Protein 4K8G (pdb70)

Sequence (386 aa):
HMKITAARVIITCPGRNFVTLKIETDQGVYGIGDATLNGRELSSVVAYLQEEHVAPCLIGMDPRRIEDIWQYVVYRGAYWRRGPVTMRAIAAVDMALWDIKAKMAGMPLYQLLLGGRSRDDGIMVYGHANGSDIAETVEEAVGHYIDMGYKAIRAQTGVPGIKSLPSVTGWDTRKALNYVPKLFEELRKTYGFDHHHLLHDGHHRYTPQEAANLGKMLEPYQLFWLEDCTPAENQEAFRLVRQHTVTPLAVGEIFNTIWDAKDLIQNQLIDYIRATVVVGAGGLTHLRRRRIADDLASSLLYQVRTGCHGATDLSPVTMGCALHFDTWVPNFGIQEYMRHTEETDAVFPHDYWFEKGELFVGETPGHGVDIDEELAAKYPYKPAYLPVARLEDGTMWNW

GO terms:
  GO:0008927 mannonate dehydratase activity (F, IDA)
  GO:0000287 magnesium ion binding (F, IDA)
  GO:0016052 carbohydrate catabolic process (P, IDA)

Structure (mmCIF, N/CA/C/O backbone):
data_4K8G
#
_entry.id   4K8G
#
_cell.length_a   125.770
_cell.length_b   125.770
_cell.length_c   119.740
_cell.angle_alpha   90.000
_cell.angle_beta   90.000
_cell.angle_gamma   90.000
#
_symmetry.space_group_name_H-M   'I 4 2 2'
#
loop_
_entity.id
_entity.type
_entity.pdbx_description
1 polymer 'Mandelate racemase/muconate lactonizing enzyme, N-terminal domain protein'
2 non-polymer GLYCEROL
3 non-polymer 'MAGNESIUM ION'
4 water water
#
loop_
_atom_site.group_PDB
_atom_site.id
_atom_site.type_symbol
_atom_site.label_atom_id
_atom_site.label_alt_id
_atom_site.label_comp_id
_atom_site.label_asym_id
_atom_site.label_entity_id
_atom_site.label_seq_id
_atom_site.pdbx_PDB_ins_code
_atom_site.Cartn_x
_atom_site.Cartn_y
_atom_site.Cartn_z
_atom_site.occupancy
_atom_site.B_iso_or_equiv
_atom_site.auth_seq_id
_atom_site.auth_comp_id
_atom_site.auth_asym_id
_atom_site.auth_atom_id
_atom_site.pdbx_PDB_model_num
ATOM 1 N N . HIS A 1 20 ? 136.001 176.139 104.385 1.00 38.61 0 HIS A N 1
ATOM 2 C CA . HIS A 1 20 ? 135.700 175.681 105.737 1.00 34.14 0 HIS A CA 1
ATOM 3 C C . HIS A 1 20 ? 136.778 176.118 106.731 1.00 31.00 0 HIS A C 1
ATOM 4 O O . HIS A 1 20 ? 137.913 176.399 106.338 1.00 30.66 0 HIS A O 1
ATOM 11 N N . MET A 1 21 ? 136.417 176.186 108.014 1.00 21.07 1 MET A N 1
ATOM 12 C CA . MET A 1 21 ? 137.409 176.416 109.060 1.00 20.51 1 MET A CA 1
ATOM 13 C C . MET A 1 21 ? 138.389 175.248 109.031 1.00 15.67 1 MET A C 1
ATOM 14 O O . MET A 1 21 ? 138.039 174.140 108.610 1.00 17.34 1 MET A O 1
ATOM 19 N N . LYS A 1 22 ? 139.622 175.504 109.439 1.00 12.99 2 LYS A N 1
ATOM 20 C CA . LYS A 1 22 ? 140.682 174.517 109.285 1.00 12.35 2 LYS A CA 1
ATOM 21 C C . LYS A 1 22 ? 141.507 174.368 110.546 1.00 11.74 2 LYS A C 1
ATOM 22 O O . LYS A 1 22 ? 141.696 175.328 111.302 1.00 12.37 2 LYS A O 1
ATOM 28 N N . ILE A 1 23 ? 142.014 173.159 110.753 1.00 11.29 3 ILE A N 1
ATOM 29 C CA . ILE A 1 23 ? 143.038 172.911 111.757 1.00 10.99 3 ILE A CA 1
ATOM 30 C C . ILE A 1 23 ? 144.348 173.553 111.288 1.00 11.23 3 ILE A C 1
ATOM 31 O O . ILE A 1 23 ? 144.798 173.315 110.165 1.00 11.53 3 ILE A O 1
ATOM 36 N N . THR A 1 24 ? 144.941 174.384 112.138 1.00 11.33 4 THR A N 1
ATOM 37 C CA . THR A 1 24 ? 146.199 175.049 111.815 1.00 11.72 4 THR A CA 1
ATOM 38 C C . THR A 1 24 ? 147.395 174.400 112.502 1.00 11.24 4 THR A C 1
ATOM 39 O O . THR A 1 24 ? 148.520 174.472 111.993 1.00 13.01 4 THR A O 1
ATOM 43 N N . ALA A 1 25 ? 147.158 173.785 113.658 1.00 11.17 5 ALA A N 1
ATOM 44 C CA . ALA A 1 25 ? 148.210 173.092 114.392 1.00 10.56 5 ALA A CA 1
ATOM 45 C C . ALA A 1 25 ? 147.595 172.008 115.267 1.00 10.34 5 ALA A C 1
ATOM 46 O O . ALA A 1 25 ? 146.446 172.129 115.703 1.00 10.74 5 ALA A O 1
ATOM 48 N N . ALA A 1 26 ? 148.347 170.936 115.503 1.00 10.09 6 ALA A N 1
ATOM 49 C CA . ALA A 1 26 ? 147.946 169.903 116.447 1.00 9.68 6 ALA A CA 1
ATOM 50 C C . ALA A 1 26 ? 149.209 169.584 117.230 1.00 11.27 6 ALA A C 1
ATOM 51 O O . ALA A 1 26 ? 150.061 168.820 116.771 1.00 12.57 6 ALA A O 1
ATOM 53 N N . ARG A 1 27 ? 149.335 170.213 118.396 1.00 9.82 7 ARG A N 1
ATOM 54 C CA . ARG A 1 27 ? 150.590 170.282 119.137 1.00 9.53 7 ARG A CA 1
ATOM 55 C C . ARG A 1 27 ? 150.569 169.379 120.353 1.00 8.99 7 ARG A C 1
ATOM 56 O O . ARG A 1 27 ? 149.581 169.343 121.087 1.00 9.35 7 ARG A O 1
ATOM 64 N N . VAL A 1 28 ? 151.682 168.690 120.591 1.00 8.83 8 VAL A N 1
ATOM 65 C CA . VAL A 1 28 ? 151.811 167.815 121.752 1.00 9.60 8 VAL A CA 1
ATOM 66 C C . VAL A 1 28 ? 152.536 168.539 122.888 1.00 9.76 8 VAL A C 1
ATOM 67 O O . VAL A 1 28 ? 153.590 169.149 122.677 1.00 12.36 8 VAL A O 1
ATOM 71 N N . ILE A 1 29 ? 151.962 168.484 124.086 1.00 8.62 9 ILE A N 1
ATOM 72 C CA . ILE A 1 29 ? 152.517 169.149 125.257 1.00 9.45 9 ILE A CA 1
ATOM 73 C C . ILE A 1 29 ? 152.747 168.088 126.323 1.00 8.80 9 ILE A C 1
ATOM 74 O O . ILE A 1 29 ? 151.846 167.292 126.623 1.00 9.30 9 ILE A O 1
ATOM 79 N N . ILE A 1 30 ? 153.954 168.064 126.884 1.00 9.05 10 ILE A N 1
ATOM 80 C CA . ILE A 1 30 ? 154.348 167.080 127.891 1.00 9.35 10 ILE A CA 1
ATOM 81 C C . ILE A 1 30 ? 154.656 167.786 129.212 1.00 9.62 10 ILE A C 1
ATOM 82 O O . ILE A 1 30 ? 155.303 168.827 129.209 1.00 9.94 10 ILE A O 1
ATOM 87 N N . THR A 1 31 ? 154.198 167.229 130.332 1.00 8.77 11 THR A N 1
ATOM 88 C CA . THR A 1 31 ? 154.428 167.848 131.640 1.00 9.03 11 THR A CA 1
ATOM 89 C C . THR A 1 31 ? 154.411 166.774 132.723 1.00 9.60 11 THR A C 1
ATOM 90 O O . THR A 1 31 ? 153.807 165.711 132.534 1.00 10.21 11 THR A O 1
ATOM 94 N N . CYS A 1 32 ? 155.086 167.040 133.840 1.00 9.43 12 CYS A N 1
ATOM 95 C CA . CYS A 1 32 ? 155.122 166.086 134.950 1.00 8.58 12 CYS A CA 1
ATOM 96 C C . CYS A 1 32 ? 154.848 166.739 136.316 1.00 8.77 12 CYS A C 1
ATOM 97 O O . CYS A 1 32 ? 155.731 166.797 137.178 1.00 9.72 12 CYS A O 1
ATOM 100 N N . PRO A 1 33 ? 153.618 167.234 136.530 1.00 8.76 13 PRO A N 1
ATOM 101 C CA . PRO A 1 33 ? 153.255 167.875 137.802 1.00 9.71 13 PRO A CA 1
ATOM 102 C C . PRO A 1 33 ? 152.867 166.834 138.861 1.00 8.82 13 PRO A C 1
ATOM 103 O O . PRO A 1 33 ? 151.734 166.816 139.366 1.00 10.41 13 PRO A O 1
ATOM 107 N N . GLY A 1 34 ? 153.828 165.973 139.189 1.00 8.80 14 GLY A N 1
ATOM 108 C CA . GLY A 1 34 ? 153.606 164.871 140.115 1.00 10.29 14 GLY A CA 1
ATOM 109 C C . GLY A 1 34 ? 153.696 163.511 139.440 1.00 9.98 14 GLY A C 1
ATOM 110 O O . GLY A 1 34 ? 154.020 162.508 140.075 1.00 11.77 14 GLY A O 1
ATOM 111 N N . ARG A 1 35 ? 153.360 163.480 138.153 1.00 9.02 15 ARG A N 1
ATOM 112 C CA . ARG A 1 35 ? 153.499 162.310 137.282 1.00 8.31 15 ARG A CA 1
ATOM 113 C C . ARG A 1 35 ? 153.341 162.797 135.848 1.00 8.83 15 ARG A C 1
ATOM 114 O O . ARG A 1 35 ? 152.902 163.931 135.630 1.00 9.25 15 ARG A O 1
ATOM 122 N N . ASN A 1 36 ? 153.704 161.956 134.878 1.00 8.51 16 ASN A N 1
ATOM 123 C CA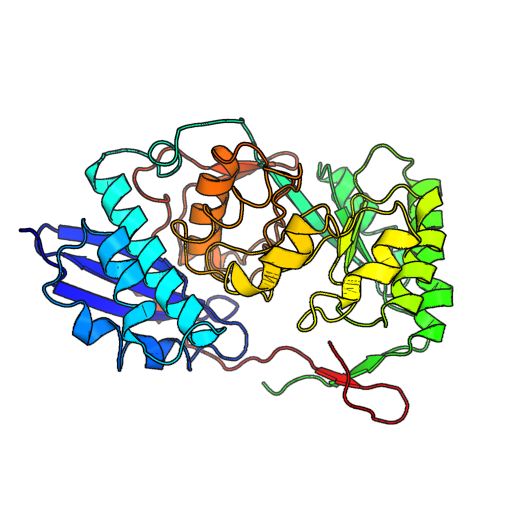 . ASN A 1 36 ? 153.699 162.357 133.472 1.00 8.08 16 ASN A CA 1
ATOM 124 C C . ASN A 1 36 ? 152.303 162.432 132.862 1.00 8.42 16 ASN A C 1
ATOM 125 O O . ASN A 1 36 ? 151.493 161.513 133.024 1.00 8.81 16 ASN A O 1
ATOM 130 N N . PHE A 1 37 ? 152.048 163.514 132.126 1.00 8.24 17 PHE A N 1
ATOM 131 C CA . PHE A 1 37 ? 150.854 163.633 131.289 1.00 8.87 17 PHE A CA 1
ATOM 132 C C . PHE A 1 37 ? 151.230 164.157 129.912 1.00 8.15 17 PHE A C 1
ATOM 133 O O . PHE A 1 37 ? 152.084 165.044 129.779 1.00 8.46 17 PHE A O 1
ATOM 141 N N . VAL A 1 38 ? 150.564 163.617 128.894 1.00 8.09 18 VAL A N 1
ATOM 142 C CA . VAL A 1 38 ? 150.719 164.076 127.522 1.00 8.32 18 VAL A CA 1
ATOM 143 C C . VAL A 1 38 ? 149.364 164.600 127.048 1.00 8.62 18 VAL A C 1
ATOM 144 O O . VAL A 1 38 ? 148.336 163.955 127.257 1.00 8.30 18 VAL A O 1
ATOM 148 N N . THR A 1 39 ? 149.376 165.768 126.412 1.00 8.24 19 THR A N 1
ATOM 149 C CA . THR A 1 39 ? 148.165 166.459 125.979 1.00 7.96 19 THR A CA 1
ATOM 150 C C . THR A 1 39 ? 148.311 166.888 124.530 1.00 8.08 19 THR A C 1
ATOM 151 O O . THR A 1 39 ? 149.384 167.353 124.120 1.00 9.41 19 THR A O 1
ATOM 155 N N . LEU A 1 40 ? 147.243 166.732 123.752 1.00 8.05 20 LEU A N 1
ATOM 156 C CA . LEU A 1 40 ? 147.202 167.273 122.396 1.00 8.24 20 LEU A CA 1
ATOM 157 C C . LEU A 1 40 ? 146.339 168.527 122.376 1.00 8.62 20 LEU A C 1
ATOM 158 O O . LEU A 1 40 ? 145.227 168.525 122.904 1.00 9.19 20 LEU A O 1
ATOM 163 N N . LYS A 1 41 ? 146.837 169.587 121.745 1.00 8.82 21 LYS A N 1
ATOM 164 C CA . LYS A 1 41 ? 146.063 170.813 121.563 1.00 9.14 21 LYS A CA 1
ATOM 165 C C . LYS A 1 41 ? 145.852 171.055 120.076 1.00 9.33 21 LYS A C 1
ATOM 166 O O . LYS A 1 41 ? 146.816 171.246 119.330 1.00 9.58 21 LYS A O 1
ATOM 172 N N . ILE A 1 42 ? 144.594 171.022 119.647 1.00 9.36 22 ILE A N 1
ATOM 173 C CA . ILE A 1 42 ? 144.247 171.286 118.255 1.00 9.58 22 ILE A CA 1
ATOM 174 C C . ILE A 1 42 ? 143.798 172.734 118.127 1.00 10.01 22 ILE A C 1
ATOM 175 O O . ILE A 1 42 ? 142.832 173.157 118.761 1.00 10.08 22 ILE A O 1
ATOM 180 N N . GLU A 1 43 ? 144.519 173.489 117.303 1.00 10.32 23 GLU A N 1
ATOM 181 C CA . GLU A 1 43 ? 144.250 174.906 117.092 1.00 10.79 23 GLU A CA 1
ATOM 182 C C . GLU A 1 43 ? 143.633 175.098 115.711 1.00 11.04 23 GLU A C 1
ATOM 183 O O . GLU A 1 43 ? 143.887 174.306 114.793 1.00 10.92 23 GLU A O 1
ATOM 189 N N . THR A 1 44 ? 142.818 176.141 115.563 1.00 11.43 24 THR A N 1
ATOM 190 C CA . THR A 1 44 ? 142.113 176.394 114.310 1.00 11.87 24 THR A CA 1
ATOM 191 C C . THR A 1 44 ? 142.323 177.819 113.815 1.00 13.78 24 THR A C 1
ATOM 192 O O . THR A 1 44 ? 142.795 178.693 114.559 1.00 13.12 24 THR A O 1
ATOM 196 N N . ASP A 1 45 ? 141.951 178.057 112.560 1.00 14.22 25 ASP A N 1
ATOM 197 C CA . ASP A 1 45 ? 142.099 179.386 111.971 1.00 14.30 25 ASP A CA 1
ATOM 198 C C . ASP A 1 45 ? 141.004 180.360 112.389 1.00 19.19 25 ASP A C 1
ATOM 199 O O . ASP A 1 45 ? 141.048 181.537 112.030 1.00 25.48 25 ASP A O 1
ATOM 204 N N . GLN A 1 46 ? 140.028 179.885 113.152 1.00 16.08 26 GLN A N 1
ATOM 205 C CA . GLN A 1 46 ? 139.013 180.787 113.687 1.00 20.92 26 GLN A CA 1
ATOM 206 C C . GLN A 1 46 ? 139.406 181.328 115.060 1.00 25.72 26 GLN A C 1
ATOM 207 O O . GLN A 1 46 ? 139.028 182.441 115.433 1.00 26.63 26 GLN A O 1
ATOM 213 N N . GLY A 1 47 ? 140.192 180.550 115.792 1.00 17.54 27 GLY A N 1
ATOM 214 C CA . GLY A 1 47 ? 140.663 180.952 117.106 1.00 19.84 27 GLY A CA 1
ATOM 215 C C . GLY A 1 47 ? 140.396 179.893 118.159 1.00 16.59 27 GLY A C 1
ATOM 216 O O . GLY A 1 47 ? 141.227 179.659 119.044 1.00 15.86 27 GLY A O 1
ATOM 217 N N . VAL A 1 48 ? 139.233 179.253 118.066 1.00 13.27 28 VAL A N 1
ATOM 218 C CA . VAL A 1 48 ? 138.845 178.214 119.010 1.00 12.32 28 VAL A CA 1
ATOM 219 C C . VAL A 1 48 ? 139.862 177.073 118.967 1.00 10.48 28 VAL A C 1
ATOM 220 O O . VAL A 1 48 ? 140.398 176.752 117.900 1.00 11.29 28 VAL A O 1
ATOM 224 N N . TYR A 1 49 ? 140.154 176.502 120.134 1.00 10.30 29 TYR A N 1
ATOM 225 C CA . TYR A 1 49 ? 141.013 175.328 120.230 1.00 10.02 29 TYR A CA 1
ATOM 226 C C . TYR A 1 49 ? 140.372 174.280 121.123 1.00 8.67 29 TYR A C 1
ATOM 227 O O . TYR A 1 49 ? 139.429 174.571 121.878 1.00 9.54 29 TYR A O 1
ATOM 236 N N . GLY A 1 50 ? 140.895 173.063 121.048 1.00 8.41 30 GLY A N 1
ATOM 237 C CA . GLY A 1 50 ? 140.453 171.983 121.912 1.00 9.07 30 GLY A CA 1
ATOM 238 C C . GLY A 1 50 ? 141.641 171.187 122.416 1.00 8.72 30 GLY A C 1
ATOM 239 O O . GLY A 1 50 ? 142.702 171.176 121.779 1.00 9.09 30 GLY A O 1
ATOM 240 N N . ILE A 1 51 ? 141.481 170.531 123.561 1.00 7.70 31 ILE A N 1
ATOM 241 C CA . ILE A 1 51 ? 142.551 169.681 124.081 1.00 8.41 31 ILE A CA 1
ATOM 242 C C . ILE A 1 51 ? 142.077 168.266 124.391 1.00 8.13 31 ILE A C 1
ATOM 243 O O . ILE A 1 51 ? 140.900 168.040 124.698 1.00 8.04 31 ILE A O 1
ATOM 248 N N . GLY A 1 52 ? 143.005 167.313 124.293 1.00 7.42 32 GLY A N 1
ATOM 249 C CA . GLY A 1 52 ? 142.710 165.913 124.537 1.00 7.26 32 GLY A CA 1
ATOM 250 C C . GLY A 1 52 ? 143.845 165.226 125.272 1.00 6.95 32 GLY A C 1
ATOM 251 O O . GLY A 1 52 ? 145.005 165.567 125.080 1.00 8.31 32 GLY A O 1
ATOM 252 N N . ASP A 1 53 ? 143.515 164.252 126.116 1.00 7.23 33 ASP A N 1
ATOM 253 C CA . ASP A 1 53 ? 144.536 163.473 126.833 1.00 6.99 33 ASP A CA 1
ATOM 254 C C . ASP A 1 53 ? 145.103 162.387 125.921 1.00 6.72 33 ASP A C 1
ATOM 255 O O . ASP A 1 53 ? 144.361 161.732 125.180 1.00 7.47 33 ASP A O 1
ATOM 260 N N . ALA A 1 54 ? 146.420 162.205 125.981 1.00 7.39 34 ALA A N 1
ATOM 261 C CA . ALA A 1 54 ? 147.130 161.174 125.227 1.00 7.51 34 ALA A CA 1
ATOM 262 C C . ALA A 1 54 ? 147.996 160.285 126.123 1.00 7.16 34 ALA A C 1
ATOM 263 O O . ALA A 1 54 ? 148.810 159.499 125.627 1.00 8.11 34 ALA A O 1
ATOM 265 N N . THR A 1 55 ? 147.836 160.409 127.439 1.00 7.43 35 THR A N 1
ATOM 266 C CA . THR A 1 55 ? 148.734 159.753 128.402 1.00 7.70 35 THR A CA 1
ATOM 267 C C . THR A 1 55 ? 148.601 158.232 128.390 1.00 6.54 35 THR A C 1
ATOM 268 O O . THR A 1 55 ? 147.506 157.710 128.573 1.00 7.03 35 THR A O 1
ATOM 272 N N . LEU A 1 56 ? 149.725 157.538 128.185 1.00 7.62 36 LEU A N 1
ATOM 273 C CA . LEU A 1 56 ? 149.794 156.077 128.250 1.00 7.21 36 LEU A CA 1
ATOM 274 C C . LEU A 1 56 ? 150.844 155.696 129.290 1.00 7.15 36 LEU A C 1
ATOM 275 O O . LEU A 1 56 ? 152.051 155.723 129.008 1.00 7.34 36 LEU A O 1
ATOM 280 N N . ASN A 1 57 ? 150.389 155.365 130.499 1.00 7.66 37 ASN A N 1
ATOM 281 C CA . ASN A 1 57 ? 151.283 155.211 131.650 1.00 6.74 37 ASN A CA 1
ATOM 282 C C . ASN A 1 57 ? 152.413 154.217 131.396 1.00 7.86 37 ASN A C 1
ATOM 283 O O . ASN A 1 57 ? 152.166 153.052 131.053 1.00 8.34 37 ASN A O 1
ATOM 288 N N . GLY A 1 58 ? 153.650 154.691 131.544 1.00 7.65 38 GLY A N 1
ATOM 289 C CA . GLY A 1 58 ? 154.827 153.859 131.377 1.00 8.44 38 GLY A CA 1
ATOM 290 C C . GLY A 1 58 ? 155.321 153.687 129.945 1.00 7.26 38 GLY A C 1
ATOM 291 O O . GLY A 1 58 ? 156.359 153.059 129.739 1.00 8.35 38 GLY A O 1
ATOM 292 N N . ARG A 1 59 ? 154.583 154.224 128.968 1.00 7.13 39 ARG A N 1
ATOM 293 C CA . ARG A 1 59 ? 154.981 154.171 127.558 1.00 7.01 39 ARG A CA 1
ATOM 294 C C . ARG A 1 59 ? 154.681 155.513 126.888 1.00 7.00 39 ARG A C 1
ATOM 295 O O . ARG A 1 59 ? 154.398 155.571 125.685 1.00 7.77 39 ARG A O 1
ATOM 303 N N . GLU A 1 60 ? 154.752 156.592 127.663 1.00 7.53 40 GLU A N 1
ATOM 304 C CA . GLU A 1 60 ? 154.177 157.872 127.247 1.00 8.54 40 GLU A CA 1
ATOM 305 C C . GLU A 1 60 ? 154.727 158.418 125.938 1.00 7.92 40 GLU A C 1
ATOM 306 O O . GLU A 1 60 ? 153.989 158.994 125.140 1.00 8.51 40 GLU A O 1
ATOM 312 N N . LEU A 1 61 ? 156.030 158.280 125.735 1.00 8.55 41 LEU A N 1
ATOM 313 C CA . LEU A 1 61 ? 156.669 158.939 124.605 1.00 7.67 41 LEU A CA 1
ATOM 314 C C . LEU A 1 61 ? 156.394 158.237 123.276 1.00 8.34 41 LEU A C 1
ATOM 315 O O . LEU A 1 61 ? 156.614 158.817 122.203 1.00 8.86 41 LEU A O 1
ATOM 320 N N A SER A 1 62 ? 155.917 156.993 123.331 0.65 7.77 42 SER A N 1
ATOM 321 N N B SER A 1 62 ? 155.901 157.005 123.337 0.35 8.09 42 SER A N 1
ATOM 322 C CA A SER A 1 62 ? 155.500 156.315 122.104 0.65 7.62 42 SER A CA 1
ATOM 323 C CA B SER A 1 62 ? 155.502 156.324 122.113 0.35 7.77 42 SER A CA 1
ATOM 324 C C A SER A 1 62 ? 154.292 157.020 121.483 0.65 7.90 42 SER A C 1
ATOM 325 C C B SER A 1 62 ? 154.297 157.023 121.487 0.35 7.91 42 SER A C 1
ATOM 326 O O A SER A 1 62 ? 154.199 157.150 120.262 0.65 8.25 42 SER A O 1
ATOM 327 O O B SER A 1 62 ? 154.210 157.150 120.267 0.35 8.31 42 SER A O 1
ATOM 332 N N . VAL A 1 63 ? 153.375 157.486 122.329 1.00 7.91 43 VAL A N 1
ATOM 333 C CA . VAL A 1 63 ? 152.209 158.236 121.846 1.00 7.65 43 VAL A CA 1
ATOM 334 C C . VAL A 1 63 ? 152.612 159.639 121.369 1.00 7.53 43 VAL A C 1
ATOM 335 O O . VAL A 1 63 ? 152.072 160.140 120.374 1.00 8.15 43 VAL A O 1
ATOM 339 N N . VAL A 1 64 ? 153.556 160.266 122.068 1.00 7.22 44 VAL A N 1
ATOM 340 C CA . VAL A 1 64 ? 154.081 161.555 121.630 1.00 7.82 44 VAL A CA 1
ATOM 341 C C . VAL A 1 64 ? 154.564 161.454 120.182 1.00 8.30 44 VAL A C 1
ATOM 342 O O . VAL A 1 64 ? 154.210 162.279 119.336 1.00 8.41 44 VAL A O 1
ATOM 346 N N . ALA A 1 65 ? 155.353 160.424 119.890 1.00 7.80 45 ALA A N 1
ATOM 347 C CA . ALA A 1 65 ? 155.878 160.240 118.540 1.00 8.20 45 ALA A CA 1
ATOM 348 C C . ALA A 1 65 ? 154.778 159.891 117.532 1.00 7.62 45 ALA A C 1
ATOM 349 O O . ALA A 1 65 ? 154.763 160.429 116.420 1.00 8.56 45 ALA A O 1
ATOM 351 N N . TYR A 1 66 ? 153.871 158.991 117.912 1.00 7.41 46 TYR A N 1
ATOM 352 C CA . TYR A 1 66 ? 152.763 158.606 117.043 1.00 7.49 46 TYR A CA 1
ATOM 353 C C . TYR A 1 66 ? 151.997 159.855 116.582 1.00 7.23 46 TYR A C 1
ATOM 354 O O . TYR A 1 66 ? 151.690 160.016 115.389 1.00 8.18 46 TYR A O 1
ATOM 363 N N . LEU A 1 67 ? 151.715 160.750 117.531 1.00 7.74 47 LEU A N 1
ATOM 364 C CA . LEU A 1 67 ? 151.034 162.011 117.233 1.00 7.86 47 LEU A CA 1
ATOM 365 C C . LEU A 1 67 ? 151.905 163.017 116.474 1.00 8.32 47 LEU A C 1
ATOM 366 O O . LEU A 1 67 ? 151.545 163.473 115.387 1.00 9.20 47 LEU A O 1
ATOM 371 N N . GLN A 1 68 ? 153.054 163.368 117.035 1.00 8.72 48 GLN A N 1
ATOM 372 C CA . GLN A 1 68 ? 153.842 164.461 116.492 1.00 8.76 48 GLN A CA 1
ATOM 373 C C . GLN A 1 68 ? 154.465 164.146 115.132 1.00 8.97 48 GLN A C 1
ATOM 374 O O . GLN A 1 68 ? 154.503 165.006 114.243 1.00 9.98 48 GLN A O 1
ATOM 380 N N A GLU A 1 69 ? 154.953 162.921 114.967 0.51 9.07 49 GLU A N 1
ATOM 381 N N B GLU A 1 69 ? 154.953 162.921 114.967 0.49 9.06 49 GLU A N 1
ATOM 382 C CA A GLU A 1 69 ? 155.678 162.558 113.756 0.51 8.93 49 GLU A CA 1
ATOM 383 C CA B GLU A 1 69 ? 155.678 162.558 113.755 0.49 8.95 49 GLU A CA 1
ATOM 384 C C A GLU A 1 69 ? 154.789 161.988 112.651 0.51 8.86 49 GLU A C 1
ATOM 385 C C B GLU A 1 69 ? 154.789 161.988 112.651 0.49 8.89 49 GLU A C 1
ATOM 386 O O A GLU A 1 69 ? 155.186 161.964 111.483 0.51 10.71 49 GLU A O 1
ATOM 387 O O B GLU A 1 69 ? 155.187 161.963 111.484 0.49 10.66 49 GLU A O 1
ATOM 398 N N . HIS A 1 70 ? 153.594 161.527 113.012 1.00 8.75 50 HIS A N 1
ATOM 399 C CA . HIS A 1 70 ? 152.743 160.828 112.052 1.00 8.50 50 HIS A CA 1
ATOM 400 C C . HIS A 1 70 ? 151.313 161.368 111.917 1.00 8.33 50 HIS A C 1
ATOM 401 O O . HIS A 1 70 ? 150.927 161.827 110.833 1.00 9.11 50 HIS A O 1
ATOM 408 N N . VAL A 1 71 ? 150.529 161.348 112.989 1.00 7.98 51 VAL A N 1
ATOM 409 C CA . VAL A 1 71 ? 149.131 161.761 112.874 1.00 9.61 51 VAL A CA 1
ATOM 410 C C . VAL A 1 71 ? 148.946 163.270 112.666 1.00 8.07 51 VAL A C 1
ATOM 411 O O . VAL A 1 71 ? 148.228 163.690 111.753 1.00 8.89 51 VAL A O 1
ATOM 415 N N . ALA A 1 72 ? 149.576 164.078 113.516 1.00 8.31 52 ALA A N 1
ATOM 416 C CA . ALA A 1 72 ? 149.358 165.524 113.472 1.00 9.80 52 ALA A CA 1
ATOM 417 C C . ALA A 1 72 ? 149.590 166.161 112.090 1.00 9.80 52 ALA A C 1
ATOM 418 O O . ALA A 1 72 ? 148.769 166.973 111.648 1.00 10.19 52 ALA A O 1
ATOM 420 N N . PRO A 1 73 ? 150.684 165.796 111.388 1.00 9.05 53 PRO A N 1
ATOM 421 C CA . PRO A 1 73 ? 150.867 166.387 110.056 1.00 10.65 53 PRO A CA 1
ATOM 422 C C . PRO A 1 73 ? 149.715 166.105 109.081 1.00 9.44 53 PRO A C 1
ATOM 423 O O . PRO A 1 73 ? 149.469 166.926 108.194 1.00 10.75 53 PRO A O 1
ATOM 427 N N . CYS A 1 74 ? 149.013 164.986 109.251 1.00 8.73 54 CYS A N 1
ATOM 428 C CA . CYS A 1 74 ? 147.863 164.675 108.402 1.00 8.26 54 CYS A CA 1
ATOM 429 C C . CYS A 1 74 ? 146.635 165.525 108.724 1.00 9.12 54 CYS A C 1
ATOM 430 O O . CYS A 1 74 ? 145.774 165.734 107.864 1.00 10.86 54 CYS A O 1
ATOM 433 N N . LEU A 1 75 ? 146.541 166.005 109.961 1.00 9.63 55 LEU A N 1
ATOM 434 C CA . LEU A 1 75 ? 145.365 166.763 110.395 1.00 9.13 55 LEU A CA 1
ATOM 435 C C . LEU A 1 75 ? 145.363 168.205 109.903 1.00 9.93 55 LEU A C 1
ATOM 436 O O . LEU A 1 75 ? 144.306 168.839 109.809 1.00 10.43 55 LEU A O 1
ATOM 441 N N . ILE A 1 76 ? 146.547 168.738 109.619 1.00 9.62 56 ILE A N 1
ATOM 442 C CA . ILE A 1 76 ? 146.654 170.134 109.213 1.00 10.42 56 ILE A CA 1
ATOM 443 C C . ILE A 1 76 ? 145.813 170.381 107.959 1.00 10.07 56 ILE A C 1
ATOM 444 O O . ILE A 1 76 ? 145.926 169.651 106.967 1.00 12.15 56 ILE A O 1
ATOM 449 N N . GLY A 1 77 ? 144.941 171.382 108.019 1.00 9.62 57 GLY A N 1
ATOM 450 C CA . GLY A 1 77 ? 144.092 171.702 106.884 1.00 10.29 57 GLY A CA 1
ATOM 451 C C . GLY A 1 77 ? 142.746 170.992 106.884 1.00 10.63 57 GLY A C 1
ATOM 452 O O . GLY A 1 77 ? 141.864 171.349 106.101 1.00 12.01 57 GLY A O 1
ATOM 453 N N . MET A 1 78 ? 142.574 169.994 107.748 1.00 9.37 58 MET A N 1
ATOM 454 C CA . MET A 1 78 ? 141.281 169.312 107.843 1.00 9.50 58 MET A CA 1
ATOM 455 C C . MET A 1 78 ? 140.243 170.192 108.538 1.00 9.76 58 MET A C 1
ATOM 456 O O . MET A 1 78 ? 140.583 171.140 109.252 1.00 9.87 58 MET A O 1
ATOM 461 N N . ASP A 1 79 ? 138.973 169.876 108.307 1.00 9.80 59 ASP A N 1
ATOM 462 C CA . ASP A 1 79 ? 137.854 170.573 108.926 1.00 9.58 59 ASP A CA 1
ATOM 463 C C . ASP A 1 79 ? 137.593 169.943 110.299 1.00 8.14 59 ASP A C 1
ATOM 464 O O . ASP A 1 79 ? 137.129 168.804 110.378 1.00 8.57 59 ASP A O 1
ATOM 469 N N . PRO A 1 80 ? 137.894 170.674 111.390 1.00 8.21 60 PRO A N 1
ATOM 470 C CA . PRO A 1 80 ? 137.769 170.067 112.724 1.00 9.43 60 PRO A CA 1
ATOM 471 C C . PRO A 1 80 ? 136.323 169.766 113.143 1.00 7.99 60 PRO A C 1
ATOM 472 O O . PRO A 1 80 ? 136.120 169.062 114.138 1.00 8.60 60 PRO A O 1
ATOM 476 N N . ARG A 1 81 ? 135.341 170.278 112.404 1.00 8.90 61 ARG A N 1
ATOM 477 C CA . ARG A 1 81 ? 133.936 169.960 112.675 1.00 8.54 61 ARG A CA 1
ATOM 478 C C . ARG A 1 81 ? 133.609 168.504 112.331 1.00 8.18 61 ARG A C 1
ATOM 479 O O . ARG A 1 81 ? 132.612 167.952 112.816 1.00 7.89 61 ARG A O 1
ATOM 487 N N . ARG A 1 82 ? 134.443 167.891 111.488 1.00 7.66 62 ARG A N 1
ATOM 488 C CA . ARG A 1 82 ? 134.187 166.535 110.998 1.00 7.42 62 ARG A CA 1
ATOM 489 C C . ARG A 1 82 ? 134.758 165.471 111.936 1.00 7.42 62 ARG A C 1
ATOM 490 O O . ARG A 1 82 ? 135.703 164.755 111.594 1.00 7.94 62 ARG A O 1
ATOM 498 N N . ILE A 1 83 ? 134.170 165.372 113.123 1.00 7.68 63 ILE A N 1
ATOM 499 C CA . ILE A 1 83 ? 134.695 164.492 114.161 1.00 7.67 63 ILE A CA 1
ATOM 500 C C . ILE A 1 83 ? 134.723 163.031 113.714 1.00 6.81 63 ILE A C 1
ATOM 501 O O . ILE A 1 83 ? 135.750 162.354 113.838 1.00 7.53 63 ILE A O 1
ATOM 506 N N . GLU A 1 84 ? 133.595 162.557 113.193 1.00 7.52 64 GLU A N 1
ATOM 507 C CA . GLU A 1 84 ? 133.486 161.170 112.751 1.00 7.27 64 GLU A CA 1
ATOM 508 C C . GLU A 1 84 ? 134.459 160.869 111.614 1.00 7.31 64 GLU A C 1
ATOM 509 O O . GLU A 1 84 ? 135.161 159.850 111.642 1.00 7.68 64 GLU A O 1
ATOM 515 N N . ASP A 1 85 ? 134.509 161.745 110.615 1.00 6.93 65 ASP A N 1
ATOM 516 C CA . ASP A 1 85 ? 135.413 161.514 109.494 1.00 7.87 65 ASP A CA 1
ATOM 517 C C . ASP A 1 85 ? 136.868 161.435 109.936 1.00 7.74 65 ASP A C 1
ATOM 518 O O . ASP A 1 85 ? 137.622 160.572 109.480 1.00 7.74 65 ASP A O 1
ATOM 523 N N . ILE A 1 86 ? 137.265 162.331 110.830 1.00 7.20 66 ILE A N 1
ATOM 524 C CA . ILE A 1 86 ? 138.639 162.327 111.316 1.00 8.22 66 ILE A CA 1
ATOM 525 C C . ILE A 1 86 ? 138.921 161.068 112.138 1.00 6.87 66 ILE A C 1
ATOM 526 O O . ILE A 1 86 ? 139.984 160.457 111.982 1.00 7.32 66 ILE A O 1
ATOM 531 N N . TRP A 1 87 ? 137.965 160.661 112.976 1.00 6.73 67 TRP A N 1
ATOM 532 C CA . TRP A 1 87 ? 138.098 159.409 113.727 1.00 7.49 67 TRP A CA 1
ATOM 533 C C . TRP A 1 87 ? 138.346 158.239 112.773 1.00 6.43 67 TRP A C 1
ATOM 534 O O . TRP A 1 87 ? 139.263 157.431 112.970 1.00 6.50 67 TRP A O 1
ATOM 545 N N . GLN A 1 88 ? 137.520 158.141 111.736 1.00 6.50 68 GLN A N 1
ATOM 546 C CA . GLN A 1 88 ? 137.639 157.047 110.779 1.00 6.79 68 GLN A CA 1
ATOM 547 C C . GLN A 1 88 ? 138.949 157.142 109.995 1.00 6.59 68 GLN A C 1
ATOM 548 O O . GLN A 1 88 ? 139.582 156.130 109.703 1.00 7.61 68 GLN A O 1
ATOM 554 N N . TYR A 1 89 ? 139.362 158.362 109.670 1.00 7.20 69 TYR A N 1
ATOM 555 C CA . TYR A 1 89 ? 140.627 158.560 108.963 1.00 7.90 69 TYR A CA 1
ATOM 556 C C . TYR A 1 89 ? 141.813 158.051 109.772 1.00 7.29 69 TYR A C 1
ATOM 557 O O . TYR A 1 89 ? 142.670 157.335 109.245 1.00 7.45 69 TYR A O 1
ATOM 566 N N A VAL A 1 90 ? 141.862 158.416 111.045 0.41 6.96 70 VAL A N 1
ATOM 567 N N B VAL A 1 90 ? 141.879 158.425 111.046 0.59 6.62 70 VAL A N 1
ATOM 568 C CA A VAL A 1 90 ? 142.988 158.023 111.877 0.41 7.42 70 VAL A CA 1
ATOM 569 C CA B VAL A 1 90 ? 143.010 157.998 111.867 0.59 7.69 70 VAL A CA 1
ATOM 570 C C A VAL A 1 90 ? 142.925 156.529 112.242 0.41 7.49 70 VAL A C 1
ATOM 571 C C B VAL A 1 90 ? 142.928 156.509 112.226 0.59 7.49 70 VAL A C 1
ATOM 572 O O A VAL A 1 90 ? 143.956 155.857 112.309 0.41 8.49 70 VAL A O 1
ATOM 573 O O B VAL A 1 90 ? 143.949 155.822 112.281 0.59 8.18 70 VAL A O 1
ATOM 580 N N . TYR A 1 91 ? 141.717 156.003 112.439 1.00 7.23 71 TYR A N 1
ATOM 581 C CA . TYR A 1 91 ? 141.547 154.584 112.773 1.00 7.54 71 TYR A CA 1
ATOM 582 C C . TYR A 1 91 ? 141.828 153.663 111.572 1.00 7.18 71 TYR A C 1
ATOM 583 O O . TYR A 1 91 ? 142.670 152.762 111.649 1.00 8.39 71 TYR A O 1
ATOM 592 N N . ARG A 1 92 ? 141.105 153.866 110.474 1.00 6.97 72 ARG A N 1
ATOM 593 C CA . ARG A 1 92 ? 141.273 153.032 109.287 1.00 6.80 72 ARG A CA 1
ATOM 594 C C . ARG A 1 92 ? 142.581 153.342 108.571 1.00 7.75 72 ARG A C 1
ATOM 595 O O . ARG A 1 92 ? 143.265 152.429 108.091 1.00 8.18 72 ARG A O 1
ATOM 603 N N . GLY A 1 93 ? 142.919 154.629 108.483 1.00 7.78 73 GLY A N 1
ATOM 604 C CA . GLY A 1 93 ? 144.047 155.066 107.678 1.00 9.59 73 GLY A CA 1
ATOM 605 C C . GLY A 1 93 ? 145.402 154.634 108.203 1.00 8.18 73 GLY A C 1
ATOM 606 O O . GLY A 1 93 ? 146.387 154.609 107.464 1.00 8.67 73 GLY A O 1
ATOM 607 N N . ALA A 1 94 ? 145.454 154.276 109.481 1.00 7.45 74 ALA A N 1
ATOM 608 C CA . ALA A 1 94 ? 146.681 153.752 110.072 1.00 8.80 74 ALA A CA 1
ATOM 609 C C . ALA A 1 94 ? 147.150 152.454 109.419 1.00 7.60 74 ALA A C 1
ATOM 610 O O . ALA A 1 94 ? 148.339 152.121 109.491 1.00 7.51 74 ALA A O 1
ATOM 612 N N . TYR A 1 95 ? 146.202 151.721 108.834 1.00 6.74 75 TYR A N 1
ATOM 613 C CA . TYR A 1 95 ? 146.417 150.399 108.224 1.00 7.38 75 TYR A CA 1
ATOM 614 C C . TYR A 1 95 ? 146.568 149.302 109.285 1.00 6.63 75 TYR A C 1
ATOM 615 O O . TYR A 1 95 ? 145.833 148.315 109.277 1.00 7.51 75 TYR A O 1
ATOM 624 N N . TRP A 1 96 ? 147.523 149.490 110.193 1.00 7.07 76 TRP A N 1
ATOM 625 C CA . TRP A 1 96 ? 147.724 148.627 111.356 1.00 6.86 76 TRP A CA 1
ATOM 626 C C . TRP A 1 96 ? 146.737 149.110 112.427 1.00 7.18 76 TRP A C 1
ATOM 627 O O . TRP A 1 96 ? 146.882 150.213 112.965 1.00 8.52 76 TRP A O 1
ATOM 638 N N . ARG A 1 97 ? 145.720 148.304 112.716 1.00 7.48 77 ARG A N 1
ATOM 639 C CA . ARG A 1 97 ? 144.569 148.763 113.507 1.00 7.81 77 ARG A CA 1
ATOM 640 C C . ARG A 1 97 ? 144.600 148.390 114.982 1.00 6.96 77 ARG A C 1
ATOM 641 O O . ARG A 1 97 ? 145.170 147.358 115.371 1.00 7.80 77 ARG A O 1
ATOM 649 N N . ARG A 1 98 ? 143.945 149.225 115.791 1.00 7.03 78 ARG A N 1
ATOM 650 C CA . ARG A 1 98 ? 143.779 149.001 117.239 1.00 6.67 78 ARG A CA 1
ATOM 651 C C . ARG A 1 98 ? 145.101 149.196 117.972 1.00 7.09 78 ARG A C 1
ATOM 652 O O . ARG A 1 98 ? 146.098 149.568 117.354 1.00 7.43 78 ARG A O 1
ATOM 660 N N . GLY A 1 99 ? 145.100 148.949 119.285 1.00 7.11 79 GLY A N 1
ATOM 661 C CA . GLY A 1 99 ? 146.317 148.929 120.081 1.00 7.05 79 GLY A CA 1
ATOM 662 C C . GLY A 1 99 ? 146.429 150.071 121.071 1.00 6.63 79 GLY A C 1
ATOM 663 O O . GLY A 1 99 ? 145.817 151.130 120.900 1.00 6.96 79 GLY A O 1
ATOM 664 N N . PRO A 1 100 ? 147.224 149.869 122.130 1.00 6.81 80 PRO A N 1
ATOM 665 C CA . PRO A 1 100 ? 147.303 150.884 123.183 1.00 6.71 80 PRO A CA 1
ATOM 666 C C . PRO A 1 100 ? 147.805 152.249 122.700 1.00 6.67 80 PRO A C 1
ATOM 667 O O . PRO A 1 100 ? 147.229 153.280 123.066 1.00 8.15 80 PRO A O 1
ATOM 671 N N . VAL A 1 101 ? 148.868 152.253 121.897 1.00 7.18 81 VAL A N 1
ATOM 672 C CA . VAL A 1 101 ? 149.469 153.506 121.444 1.00 7.59 81 VAL A CA 1
ATOM 673 C C . VAL A 1 101 ? 148.557 154.173 120.416 1.00 7.29 81 VAL A C 1
ATOM 674 O O . VAL A 1 101 ? 148.228 155.361 120.519 1.00 7.50 81 VAL A O 1
ATOM 678 N N . THR A 1 102 ? 148.143 153.386 119.431 1.00 7.55 82 THR A N 1
ATOM 679 C CA . THR A 1 102 ? 147.258 153.825 118.360 1.00 7.34 82 THR A CA 1
ATOM 680 C C . THR A 1 102 ? 146.007 154.497 118.915 1.00 6.95 82 THR A C 1
ATOM 681 O O . THR A 1 102 ? 145.632 155.607 118.514 1.00 7.89 82 THR A O 1
ATOM 685 N N . MET A 1 103 ? 145.358 153.824 119.857 1.00 6.83 83 MET A N 1
ATOM 686 C CA . MET A 1 103 ? 144.073 154.296 120.351 1.00 7.87 83 MET A CA 1
ATOM 687 C C . MET A 1 103 ? 144.198 155.484 121.307 1.00 7.53 83 MET A C 1
ATOM 688 O O . MET A 1 103 ? 143.275 156.293 121.391 1.00 7.65 83 MET A O 1
ATOM 693 N N . ARG A 1 104 ? 145.318 155.607 122.020 1.00 7.37 84 ARG A N 1
ATOM 694 C CA . ARG A 1 104 ? 145.573 156.816 122.813 1.00 7.47 84 ARG A CA 1
ATOM 695 C C . ARG A 1 104 ? 145.675 158.034 121.901 1.00 7.01 84 ARG A C 1
ATOM 696 O O . ARG A 1 104 ? 145.160 159.114 122.222 1.00 7.33 84 ARG A O 1
ATOM 704 N N . ALA A 1 105 ? 146.352 157.872 120.765 1.00 7.03 85 ALA A N 1
ATOM 705 C CA . ALA A 1 105 ? 146.487 158.973 119.808 1.00 6.99 85 ALA A CA 1
ATOM 706 C C . ALA A 1 105 ? 145.119 159.394 119.267 1.00 6.94 85 ALA A C 1
ATOM 707 O O . ALA A 1 105 ? 144.793 160.586 119.206 1.00 7.71 85 ALA A O 1
ATOM 709 N N . ILE A 1 106 ? 144.327 158.410 118.862 1.00 6.88 86 ILE A N 1
ATOM 710 C CA . ILE A 1 106 ? 142.984 158.656 118.355 1.00 7.56 86 ILE A CA 1
ATOM 711 C C . ILE A 1 106 ? 142.095 159.313 119.419 1.00 6.92 86 ILE A C 1
ATOM 712 O O . ILE A 1 106 ? 141.342 160.244 119.117 1.00 7.54 86 ILE A O 1
ATOM 717 N N . ALA A 1 107 ? 142.184 158.829 120.658 1.00 6.62 87 ALA A N 1
ATOM 718 C CA . ALA A 1 107 ? 141.420 159.403 121.768 1.00 6.37 87 ALA A CA 1
ATOM 719 C C . ALA A 1 107 ? 141.749 160.877 121.984 1.00 6.84 87 ALA A C 1
ATOM 720 O O . ALA A 1 107 ? 140.852 161.693 122.240 1.00 7.93 87 ALA A O 1
ATOM 722 N N . ALA A 1 108 ? 143.032 161.216 121.908 1.00 6.90 88 ALA A N 1
ATOM 723 C CA . ALA A 1 108 ? 143.462 162.590 122.135 1.00 7.33 88 ALA A CA 1
ATOM 724 C C . ALA A 1 108 ? 142.857 163.524 121.094 1.00 7.35 88 ALA A C 1
ATOM 725 O O . ALA A 1 108 ? 142.364 164.614 121.415 1.00 7.72 88 ALA A O 1
ATOM 727 N N . VAL A 1 109 ? 142.920 163.099 119.837 1.00 7.13 89 VAL A N 1
ATOM 728 C CA . VAL A 1 109 ? 142.302 163.848 118.749 1.00 6.73 89 VAL A CA 1
ATOM 729 C C . VAL A 1 109 ? 140.795 164.006 118.979 1.00 6.66 89 VAL A C 1
ATOM 730 O O . VAL A 1 109 ? 140.248 165.108 118.890 1.00 7.33 89 VAL A O 1
ATOM 734 N N . ASP A 1 110 ? 140.132 162.896 119.279 1.00 6.77 90 ASP A N 1
ATOM 735 C CA . ASP A 1 110 ? 138.684 162.893 119.438 1.00 7.56 90 ASP A CA 1
ATOM 736 C C . ASP A 1 110 ? 138.233 163.808 120.589 1.00 6.70 90 ASP A C 1
ATOM 737 O O . ASP A 1 110 ? 137.264 164.559 120.445 1.00 7.48 90 ASP A O 1
ATOM 742 N N . MET A 1 111 ? 138.919 163.743 121.734 1.00 7.26 91 MET A N 1
ATOM 743 C CA . MET A 1 111 ? 138.598 164.620 122.860 1.00 7.54 91 MET A CA 1
ATOM 744 C C . MET A 1 111 ? 138.747 166.086 122.472 1.00 7.08 91 MET A C 1
ATOM 745 O O . MET A 1 111 ? 137.897 166.917 122.813 1.00 7.96 91 MET A O 1
ATOM 750 N N . ALA A 1 112 ? 139.832 166.407 121.768 1.00 7.34 92 ALA A N 1
ATOM 751 C CA . ALA A 1 112 ? 140.075 167.789 121.368 1.00 7.96 92 ALA A CA 1
ATOM 752 C C . ALA A 1 112 ? 138.995 168.289 120.409 1.00 8.09 92 ALA A C 1
ATOM 753 O O . ALA A 1 112 ? 138.558 169.444 120.498 1.00 7.99 92 ALA A O 1
ATOM 755 N N . LEU A 1 113 ? 138.558 167.422 119.497 1.00 7.52 93 LEU A N 1
ATOM 756 C CA . LEU A 1 113 ? 137.521 167.811 118.543 1.00 7.69 93 LEU A CA 1
ATOM 757 C C . LEU A 1 113 ? 136.148 167.967 119.203 1.00 7.10 93 LEU A C 1
ATOM 758 O O . LEU A 1 113 ? 135.402 168.885 118.866 1.00 7.71 93 LEU A O 1
ATOM 763 N N . TRP A 1 114 ? 135.810 167.086 120.144 1.00 7.62 94 TRP A N 1
ATOM 764 C CA . TRP A 1 114 ? 134.559 167.266 120.892 1.00 7.49 94 TRP A CA 1
ATOM 765 C C . TRP A 1 114 ? 134.599 168.539 121.756 1.00 7.12 94 TRP A C 1
ATOM 766 O O . TRP A 1 114 ? 133.579 169.211 121.920 1.00 7.95 94 TRP A O 1
ATOM 777 N N . ASP A 1 115 ? 135.774 168.868 122.294 1.00 7.95 95 ASP A N 1
ATOM 778 C CA . ASP A 1 115 ? 135.983 170.094 123.066 1.00 7.46 95 ASP A CA 1
ATOM 779 C C . ASP A 1 115 ? 135.655 171.300 122.164 1.00 8.23 95 ASP A C 1
ATOM 780 O O . ASP A 1 115 ? 134.873 172.184 122.541 1.00 8.32 95 ASP A O 1
ATOM 785 N N . ILE A 1 116 ? 136.222 171.319 120.955 1.00 8.02 96 ILE A N 1
ATOM 786 C CA . ILE A 1 116 ? 135.930 172.374 119.979 1.00 8.81 96 ILE A CA 1
ATOM 787 C C . ILE A 1 116 ? 134.441 172.447 119.616 1.00 8.27 96 ILE A C 1
ATOM 788 O O . ILE A 1 116 ? 133.860 173.534 119.581 1.00 8.45 96 ILE A O 1
ATOM 793 N N . LYS A 1 117 ? 133.827 171.294 119.363 1.00 8.37 97 LYS A N 1
ATOM 794 C CA . LYS A 1 117 ? 132.411 171.241 118.998 1.00 8.68 97 LYS A CA 1
ATOM 795 C C . LYS A 1 117 ? 131.523 171.847 120.097 1.00 7.76 97 LYS A C 1
ATOM 796 O O . LYS A 1 117 ? 130.625 172.646 119.820 1.00 8.18 97 LYS A O 1
ATOM 802 N N . ALA A 1 118 ? 131.770 171.448 121.344 1.00 7.98 98 ALA A N 1
ATOM 803 C CA . ALA A 1 118 ? 130.985 171.958 122.465 1.00 8.19 98 ALA A CA 1
ATOM 804 C C . ALA A 1 118 ? 131.206 173.467 122.678 1.00 8.17 98 ALA A C 1
ATOM 805 O O . ALA A 1 118 ? 130.255 174.219 122.929 1.00 8.81 98 ALA A O 1
ATOM 807 N N . LYS A 1 119 ? 132.451 173.915 122.540 1.00 8.01 99 LYS A N 1
ATOM 808 C CA . LYS A 1 119 ? 132.732 175.347 122.620 1.00 9.31 99 LYS A CA 1
ATOM 809 C C . LYS A 1 119 ? 131.977 176.112 121.529 1.00 9.38 99 LYS A C 1
ATOM 810 O O . LYS A 1 119 ? 131.366 177.151 121.788 1.00 9.81 99 LYS A O 1
ATOM 816 N N . MET A 1 120 ? 132.011 175.588 120.305 1.00 9.14 100 MET A N 1
ATOM 817 C CA . MET A 1 120 ? 131.320 176.238 119.195 1.00 8.62 100 MET A CA 1
ATOM 818 C C . MET A 1 120 ? 129.796 176.256 119.383 1.00 9.46 100 MET A C 1
ATOM 819 O O . MET A 1 120 ? 129.121 177.214 118.986 1.00 10.29 100 MET A O 1
ATOM 824 N N . ALA A 1 121 ? 129.266 175.210 120.015 1.00 9.20 101 ALA A N 1
ATOM 825 C CA . ALA A 1 121 ? 127.833 175.134 120.310 1.00 9.65 101 ALA A CA 1
ATOM 826 C C . ALA A 1 121 ? 127.435 175.990 121.513 1.00 9.50 101 ALA A C 1
ATOM 827 O O . ALA A 1 121 ? 126.243 176.198 121.768 1.00 11.32 101 ALA A O 1
ATOM 829 N N . GLY A 1 122 ? 128.423 176.477 122.257 1.00 9.79 102 GLY A N 1
ATOM 830 C CA . GLY A 1 122 ? 128.165 177.231 123.472 1.00 9.44 102 GLY A CA 1
ATOM 831 C C . GLY A 1 122 ? 127.564 176.389 124.588 1.00 8.92 102 GLY A C 1
ATOM 832 O O . GLY A 1 122 ? 126.793 176.906 125.397 1.00 11.48 102 GLY A O 1
ATOM 833 N N . MET A 1 123 ? 127.925 175.106 124.642 1.00 9.26 103 MET A N 1
ATOM 834 C CA . MET A 1 123 ? 127.334 174.163 125.593 1.00 8.94 103 MET A CA 1
ATOM 835 C C . MET A 1 123 ? 128.398 173.312 126.269 1.00 8.53 103 MET A C 1
ATOM 836 O O . MET A 1 123 ? 129.405 172.971 125.641 1.00 9.31 103 MET A O 1
ATOM 841 N N . PRO A 1 124 ? 128.161 172.926 127.536 1.00 8.40 104 PRO A N 1
ATOM 842 C CA . PRO A 1 124 ? 128.996 171.875 128.128 1.00 8.77 104 PRO A CA 1
ATOM 843 C C . PRO A 1 124 ? 128.789 170.582 127.344 1.00 8.70 104 PRO A C 1
ATOM 844 O O . PRO A 1 124 ? 127.689 170.321 126.838 1.00 8.37 104 PRO A O 1
ATOM 848 N N . LEU A 1 125 ? 129.844 169.779 127.242 1.00 7.99 105 LEU A N 1
ATOM 849 C CA . LEU A 1 125 ? 129.850 168.604 126.381 1.00 8.30 105 LEU A CA 1
ATOM 850 C C . LEU A 1 125 ? 128.680 167.634 126.607 1.00 8.37 105 LEU A C 1
ATOM 851 O O . LEU A 1 125 ? 128.121 167.123 125.635 1.00 8.50 105 LEU A O 1
ATOM 856 N N . TYR A 1 126 ? 128.273 167.406 127.857 1.00 7.28 106 TYR A N 1
ATOM 857 C CA . TYR A 1 126 ? 127.186 166.450 128.100 1.00 7.89 106 TYR A CA 1
ATOM 858 C C . TYR A 1 126 ? 125.902 166.826 127.348 1.00 7.56 106 TYR A C 1
ATOM 859 O O . TYR A 1 126 ? 125.118 165.949 126.983 1.00 8.10 106 TYR A O 1
ATOM 868 N N . GLN A 1 127 ? 125.687 168.118 127.107 1.00 7.67 107 GLN A N 1
ATOM 869 C CA . GLN A 1 127 ? 124.499 168.546 126.373 1.00 7.85 107 GLN A CA 1
ATOM 870 C C . GLN A 1 127 ? 124.479 168.014 124.940 1.00 8.22 107 GLN A C 1
ATOM 871 O O . GLN A 1 127 ? 123.417 167.656 124.422 1.00 8.40 107 GLN A O 1
ATOM 877 N N A LEU A 1 128 ? 125.647 167.944 124.306 0.57 8.59 108 LEU A N 1
ATOM 878 N N B LEU A 1 128 ? 125.647 167.964 124.300 0.43 8.50 108 LEU A N 1
ATOM 879 C CA A LEU A 1 128 ? 125.731 167.478 122.922 0.57 9.39 108 LEU A CA 1
ATOM 880 C CA B LEU A 1 128 ? 125.741 167.473 122.924 0.43 9.47 108 LEU A CA 1
ATOM 881 C C A LEU A 1 128 ? 125.544 165.970 122.819 0.57 9.42 108 LEU A C 1
ATOM 882 C C B LEU A 1 128 ? 125.530 165.971 122.826 0.43 9.50 108 LEU A C 1
ATOM 883 O O A LEU A 1 128 ? 125.121 165.458 121.784 0.57 10.77 108 LEU A O 1
ATOM 884 O O B LEU A 1 128 ? 125.086 165.464 121.798 0.43 10.27 108 LEU A O 1
ATOM 893 N N . LEU A 1 129 ? 125.860 165.257 123.897 1.00 8.80 109 LEU A N 1
ATOM 894 C CA . LEU A 1 129 ? 125.769 163.803 123.897 1.00 9.68 109 LEU A CA 1
ATOM 895 C C . LEU A 1 129 ? 124.331 163.333 124.056 1.00 9.72 109 LEU A C 1
ATOM 896 O O . LEU A 1 129 ? 124.033 162.163 123.828 1.00 11.45 109 LEU A O 1
ATOM 901 N N . GLY A 1 130 ? 123.444 164.237 124.467 1.00 9.42 110 GLY A N 1
ATOM 902 C CA . GLY A 1 130 ? 122.060 163.878 124.736 1.00 9.85 110 GLY A CA 1
ATOM 903 C C . GLY A 1 130 ? 121.506 164.460 126.027 1.00 7.61 110 GLY A C 1
ATOM 904 O O . GLY A 1 130 ? 120.357 164.204 126.395 1.00 7.93 110 GLY A O 1
ATOM 905 N N . GLY A 1 131 ? 122.309 165.259 126.719 1.00 8.21 111 GLY A N 1
ATOM 906 C CA . GLY A 1 131 ? 121.838 165.909 127.927 1.00 8.17 111 GLY A CA 1
ATOM 907 C C . GLY A 1 131 ? 121.992 165.068 129.183 1.00 7.69 111 GLY A C 1
ATOM 908 O O . GLY A 1 131 ? 122.472 163.929 129.152 1.00 8.79 111 GLY A O 1
ATOM 909 N N . ARG A 1 132 ? 121.559 165.646 130.295 1.00 8.18 112 ARG A N 1
ATOM 910 C CA . ARG A 1 132 ? 121.749 165.088 131.619 1.00 9.51 112 ARG A CA 1
ATOM 911 C C . ARG A 1 132 ? 120.798 163.925 131.917 1.00 7.97 112 ARG A C 1
ATOM 912 O O . ARG A 1 132 ? 119.583 164.054 131.757 1.00 8.27 112 ARG A O 1
ATOM 920 N N . SER A 1 133 ? 121.358 162.801 132.367 1.00 8.50 113 SER A N 1
ATOM 921 C CA . SER A 1 133 ? 120.557 161.667 132.844 1.00 8.31 113 SER A CA 1
ATOM 922 C C . SER A 1 133 ? 120.514 161.573 134.368 1.00 8.07 113 SER A C 1
ATOM 923 O O . SER A 1 133 ? 119.693 160.838 134.924 1.00 8.85 113 SER A O 1
ATOM 926 N N . ARG A 1 134 ? 121.401 162.306 135.038 1.00 8.24 114 ARG A N 1
ATOM 927 C CA . ARG A 1 134 ? 121.560 162.200 136.489 1.00 8.04 114 ARG A CA 1
ATOM 928 C C . ARG A 1 134 ? 122.206 163.471 137.016 1.00 9.39 114 ARG A C 1
ATOM 929 O O . ARG A 1 134 ? 122.686 164.296 136.237 1.00 10.26 114 ARG A O 1
ATOM 937 N N A ASP A 1 135 ? 122.233 163.611 138.336 0.70 9.69 115 ASP A N 1
ATOM 938 N N B ASP A 1 135 ? 122.213 163.631 138.335 0.30 10.23 115 ASP A N 1
ATOM 939 C CA A ASP A 1 135 ? 122.777 164.802 138.970 0.70 11.06 115 ASP A CA 1
ATOM 940 C CA B ASP A 1 135 ? 122.798 164.816 138.947 0.30 10.93 115 ASP A CA 1
ATOM 941 C C A ASP A 1 135 ? 124.267 164.610 139.214 0.70 12.00 115 ASP A C 1
ATOM 942 C C B ASP A 1 135 ? 124.283 164.607 139.206 0.30 12.30 115 ASP A C 1
ATOM 943 O O A ASP A 1 135 ? 125.098 165.064 138.428 0.70 15.56 115 ASP A O 1
ATOM 944 O O B ASP A 1 135 ? 125.126 165.053 138.429 0.30 13.96 115 ASP A O 1
ATOM 953 N N . GLY A 1 136 ? 124.602 163.923 140.297 1.00 11.70 116 GLY A N 1
ATOM 954 C CA . GLY A 1 136 ? 125.980 163.604 140.606 1.00 10.81 116 GLY A CA 1
ATOM 955 C C . GLY A 1 136 ? 126.401 162.240 140.093 1.00 9.31 116 GLY A C 1
ATOM 956 O O . GLY A 1 136 ? 125.564 161.404 139.722 1.00 9.93 116 GLY A O 1
ATOM 957 N N . ILE A 1 137 ? 127.713 162.032 140.090 1.00 7.86 117 ILE A N 1
ATOM 958 C CA . ILE A 1 137 ? 128.340 160.826 139.578 1.00 7.05 117 ILE A CA 1
ATOM 959 C C . ILE A 1 137 ? 128.943 160.033 140.741 1.00 7.21 117 ILE A C 1
ATOM 960 O O . ILE A 1 137 ? 129.922 160.468 141.351 1.00 7.67 117 ILE A O 1
ATOM 965 N N . MET A 1 138 ? 128.368 158.874 141.052 1.00 7.47 118 MET A N 1
ATOM 966 C CA . MET A 1 138 ? 128.881 158.060 142.153 1.00 7.94 118 MET A CA 1
ATOM 967 C C . MET A 1 138 ? 130.306 157.597 141.864 1.00 7.17 118 MET A C 1
ATOM 968 O O . MET A 1 138 ? 130.600 157.089 140.774 1.00 7.73 118 MET A O 1
ATOM 973 N N . VAL A 1 139 ? 131.191 157.770 142.841 1.00 7.68 119 VAL A N 1
ATOM 974 C CA . VAL A 1 139 ? 132.562 157.301 142.710 1.00 7.99 119 VAL A CA 1
ATOM 975 C C . VAL A 1 139 ? 132.905 156.205 143.710 1.00 7.56 119 VAL A C 1
ATOM 976 O O . VAL A 1 139 ? 132.162 155.950 144.665 1.00 8.93 119 VAL A O 1
ATOM 980 N N . TYR A 1 140 ? 134.050 155.563 143.491 1.00 8.00 120 TYR A N 1
ATOM 981 C CA . TYR A 1 140 ? 134.695 154.806 144.558 1.00 8.40 120 TYR A CA 1
ATOM 982 C C . TYR A 1 140 ? 136.120 155.289 144.761 1.00 8.49 120 TYR A C 1
ATOM 983 O O . TYR A 1 140 ? 136.765 155.762 143.820 1.00 8.72 120 TYR A O 1
ATOM 992 N N . GLY A 1 141 ? 136.593 155.176 146.002 1.00 9.21 121 GLY A N 1
ATOM 993 C CA . GLY A 1 141 ? 137.973 155.476 146.342 1.00 9.09 121 GLY A CA 1
ATOM 994 C C . GLY A 1 141 ? 138.749 154.216 146.686 1.00 8.33 121 GLY A C 1
ATOM 995 O O . GLY A 1 141 ? 138.174 153.125 146.741 1.00 10.14 121 GLY A O 1
ATOM 996 N N . HIS A 1 142 ? 140.049 154.368 146.932 1.00 9.92 122 HIS A N 1
ATOM 997 C CA . HIS A 1 142 ? 140.948 153.240 147.174 1.00 9.91 122 HIS A CA 1
ATOM 998 C C . HIS A 1 142 ? 141.376 153.144 148.640 1.00 8.74 122 HIS A C 1
ATOM 999 O O . HIS A 1 142 ? 142.217 153.929 149.095 1.00 10.22 122 HIS A O 1
ATOM 1006 N N . ALA A 1 143 ? 140.816 152.185 149.372 1.00 8.37 123 ALA A N 1
ATOM 1007 C CA . ALA A 1 143 ? 141.269 151.856 150.720 1.00 9.38 123 ALA A CA 1
ATOM 1008 C C . ALA A 1 143 ? 142.278 150.713 150.643 1.00 9.93 123 ALA A C 1
ATOM 1009 O O . ALA A 1 143 ? 141.915 149.572 150.316 1.00 10.78 123 ALA A O 1
ATOM 1011 N N . ASN A 1 144 ? 143.542 151.028 150.924 1.00 10.57 124 ASN A N 1
ATOM 1012 C CA . ASN A 1 144 ? 144.633 150.054 150.874 1.00 11.06 124 ASN A CA 1
ATOM 1013 C C . ASN A 1 144 ? 145.224 149.820 152.262 1.00 11.68 124 ASN A C 1
ATOM 1014 O O . ASN A 1 144 ? 145.321 150.752 153.063 1.00 13.08 124 ASN A O 1
ATOM 1019 N N . GLY A 1 145 ? 145.637 148.588 152.545 1.00 11.09 125 GLY A N 1
ATOM 1020 C CA . GLY A 1 145 ? 146.338 148.285 153.780 1.00 11.38 125 GLY A CA 1
ATOM 1021 C C . GLY A 1 145 ? 147.348 147.176 153.554 1.00 11.64 125 GLY A C 1
ATOM 1022 O O . GLY A 1 145 ? 147.226 146.415 152.594 1.00 12.16 125 GLY A O 1
ATOM 1023 N N . SER A 1 146 ? 148.338 147.066 154.437 1.00 12.36 126 SER A N 1
ATOM 1024 C CA . SER A 1 146 ? 149.354 146.025 154.294 1.00 13.81 126 SER A CA 1
ATOM 1025 C C . SER A 1 146 ? 148.837 144.671 154.774 1.00 13.71 126 SER A C 1
ATOM 1026 O O . SER A 1 146 ? 149.389 143.627 154.418 1.00 15.25 126 SER A O 1
ATOM 1029 N N . ASP A 1 147 ? 147.788 144.698 155.593 1.00 11.80 127 ASP A N 1
ATOM 1030 C CA . ASP A 1 147 ? 147.120 143.487 156.070 1.00 11.66 127 ASP A CA 1
ATOM 1031 C C . ASP A 1 147 ? 145.635 143.783 156.284 1.00 10.43 127 ASP A C 1
ATOM 1032 O O . ASP A 1 147 ? 145.188 144.908 156.050 1.00 10.72 127 ASP A O 1
ATOM 1037 N N . ILE A 1 148 ? 144.874 142.785 156.717 1.00 11.10 128 ILE A N 1
ATOM 1038 C CA . ILE A 1 148 ? 143.430 142.961 156.853 1.00 10.86 128 ILE A CA 1
ATOM 1039 C C . ILE A 1 148 ? 143.074 144.075 157.844 1.00 10.65 128 ILE A C 1
ATOM 1040 O O . ILE A 1 148 ? 142.238 144.927 157.549 1.00 10.30 128 ILE A O 1
ATOM 1045 N N . ALA A 1 149 ? 143.726 144.088 159.004 1.00 11.05 129 ALA A N 1
ATOM 1046 C CA . ALA A 1 149 ? 143.441 145.110 160.012 1.00 11.29 129 ALA A CA 1
ATOM 1047 C C . ALA A 1 149 ? 143.632 146.527 159.464 1.00 11.12 129 ALA A C 1
ATOM 1048 O O . ALA A 1 149 ? 142.780 147.399 159.656 1.00 11.38 129 ALA A O 1
ATOM 1050 N N . GLU A 1 150 ? 144.745 146.756 158.778 1.00 11.15 130 GLU A N 1
ATOM 1051 C CA . GLU A 1 150 ? 145.026 148.065 158.190 1.00 11.87 130 GLU A CA 1
ATOM 1052 C C . GLU A 1 150 ? 144.010 148.425 157.106 1.00 10.53 130 GLU A C 1
ATOM 1053 O O . GLU A 1 150 ? 143.590 149.581 156.987 1.00 10.42 130 GLU A O 1
ATOM 1059 N N . THR A 1 151 ? 143.614 147.435 156.311 1.00 10.30 131 THR A N 1
ATOM 1060 C CA . THR A 1 151 ? 142.671 147.674 155.226 1.00 9.90 131 THR A CA 1
ATOM 1061 C C . THR A 1 151 ? 141.282 147.995 155.776 1.00 9.68 131 THR A C 1
ATOM 1062 O O . THR A 1 151 ? 140.601 148.887 155.268 1.00 9.87 131 THR A O 1
ATOM 1066 N N . VAL A 1 152 ? 140.879 147.293 156.834 1.00 9.76 132 VAL A N 1
ATOM 1067 C CA . VAL A 1 152 ? 139.598 147.565 157.485 1.00 9.69 132 VAL A CA 1
ATOM 1068 C C . VAL A 1 152 ? 139.574 149.006 158.019 1.00 10.12 132 VAL A C 1
ATOM 1069 O O . VAL A 1 152 ? 138.581 149.724 157.861 1.00 10.15 132 VAL A O 1
ATOM 1073 N N A GLU A 1 153 ? 140.675 149.415 158.629 0.45 10.23 133 GLU A N 1
ATOM 1074 N N B GLU A 1 153 ? 140.672 149.445 158.636 0.55 10.04 133 GLU A N 1
ATOM 1075 C CA A GLU A 1 153 ? 140.834 150.774 159.112 0.45 10.59 133 GLU A CA 1
ATOM 1076 C CA B GLU A 1 153 ? 140.766 150.831 159.107 0.55 10.71 133 GLU A CA 1
ATOM 1077 C C A GLU A 1 153 ? 140.641 151.789 157.979 0.45 10.68 133 GLU A C 1
ATOM 1078 C C B GLU A 1 153 ? 140.595 151.806 157.945 0.55 10.44 133 GLU A C 1
ATOM 1079 O O A GLU A 1 153 ? 139.905 152.764 158.125 0.45 11.81 133 GLU A O 1
ATOM 1080 O O B GLU A 1 153 ? 139.841 152.778 158.036 0.55 10.05 133 GLU A O 1
ATOM 1091 N N . ALA A 1 154 ? 141.300 151.541 156.848 1.00 10.01 134 ALA A N 1
ATOM 1092 C CA . ALA A 1 154 ? 141.246 152.430 155.687 1.00 9.91 134 ALA A CA 1
ATOM 1093 C C . ALA A 1 154 ? 139.832 152.552 155.115 1.00 9.60 134 ALA A C 1
ATOM 1094 O O . ALA A 1 154 ? 139.395 153.655 154.770 1.00 9.76 134 ALA A O 1
ATOM 1096 N N . VAL A 1 155 ? 139.118 151.432 155.004 1.00 9.36 135 VAL A N 1
ATOM 1097 C CA . VAL A 1 155 ? 137.741 151.484 154.515 1.00 9.41 135 VAL A CA 1
ATOM 1098 C C . VAL A 1 155 ? 136.882 152.386 155.410 1.00 9.22 135 VAL A C 1
ATOM 1099 O O . VAL A 1 155 ? 136.073 153.181 154.916 1.00 9.67 135 VAL A O 1
ATOM 1103 N N . GLY A 1 156 ? 137.068 152.286 156.723 1.00 9.38 136 GLY A N 1
ATOM 1104 C CA . GLY A 1 156 ? 136.351 153.150 157.650 1.00 9.53 136 GLY A CA 1
ATOM 1105 C C . GLY A 1 156 ? 136.590 154.630 157.401 1.00 9.77 136 GLY A C 1
ATOM 1106 O O . GLY A 1 156 ? 135.667 155.444 157.484 1.00 10.37 136 GLY A O 1
ATOM 1107 N N . HIS A 1 157 ? 137.833 154.999 157.107 1.00 9.95 137 HIS A N 1
ATOM 1108 C CA . HIS A 1 157 ? 138.130 156.398 156.818 1.00 10.29 137 HIS A CA 1
ATOM 1109 C C . HIS A 1 157 ? 137.385 156.864 155.558 1.00 10.10 137 HIS A C 1
ATOM 1110 O O . HIS A 1 157 ? 136.889 157.987 155.515 1.00 10.33 137 HIS A O 1
ATOM 1117 N N . TYR A 1 158 ? 137.308 156.011 154.532 1.00 9.79 138 TYR A N 1
ATOM 1118 C CA . TYR A 1 158 ? 136.548 156.367 153.325 1.00 9.70 138 TYR A CA 1
ATOM 1119 C C . TYR A 1 158 ? 135.051 156.504 153.618 1.00 9.66 138 TYR A C 1
ATOM 1120 O O . TYR A 1 158 ? 134.410 157.452 153.159 1.00 10.11 138 TYR A O 1
ATOM 1129 N N . ILE A 1 159 ? 134.511 155.584 154.413 1.00 9.62 139 ILE A N 1
ATOM 1130 C CA . ILE A 1 159 ? 133.114 155.689 154.839 1.00 10.21 139 ILE A CA 1
ATOM 1131 C C . ILE A 1 159 ? 132.867 157.017 155.549 1.00 10.03 139 ILE A C 1
ATOM 1132 O O . ILE A 1 159 ? 131.896 157.728 155.263 1.00 10.99 139 ILE A O 1
ATOM 1137 N N . ASP A 1 160 ? 133.772 157.373 156.454 1.00 10.05 140 ASP A N 1
ATOM 1138 C CA . ASP A 1 160 ? 133.623 158.604 157.230 1.00 11.92 140 ASP A CA 1
ATOM 1139 C C . ASP A 1 160 ? 133.716 159.860 156.362 1.00 12.56 140 ASP A C 1
ATOM 1140 O O . ASP A 1 160 ? 133.149 160.899 156.707 1.00 13.99 140 ASP A O 1
ATOM 1145 N N . MET A 1 161 ? 134.430 159.763 155.242 1.00 11.16 141 MET A N 1
ATOM 1146 C CA . MET A 1 161 ? 134.547 160.869 154.292 1.00 13.26 141 MET A CA 1
ATOM 1147 C C . MET A 1 161 ? 133.328 160.980 153.369 1.00 12.09 141 MET A C 1
ATOM 1148 O O . MET A 1 161 ? 133.268 161.878 152.527 1.00 15.42 141 MET A O 1
ATOM 1153 N N . GLY A 1 162 ? 132.363 160.078 153.522 1.00 11.46 142 GLY A N 1
ATOM 1154 C CA . GLY A 1 162 ? 131.143 160.141 152.732 1.00 11.98 142 GLY A CA 1
ATOM 1155 C C . GLY A 1 162 ? 131.160 159.357 151.427 1.00 10.36 142 GLY A C 1
ATOM 1156 O O . GLY A 1 162 ? 130.279 159.546 150.575 1.00 12.21 142 GLY A O 1
ATOM 1157 N N . TYR A 1 163 ? 132.144 158.477 151.248 1.00 10.06 143 TYR A N 1
ATOM 1158 C CA . TYR A 1 163 ? 132.155 157.611 150.072 1.00 9.81 143 TYR A CA 1
ATOM 1159 C C . TYR A 1 163 ? 131.071 156.549 150.192 1.00 9.57 143 TYR A C 1
ATOM 1160 O O . TYR A 1 163 ? 130.909 155.924 151.249 1.00 11.49 143 TYR A O 1
ATOM 1169 N N . LYS A 1 164 ? 130.329 156.351 149.109 1.00 9.59 144 LYS A N 1
ATOM 1170 C CA . LYS A 1 164 ? 129.274 155.340 149.054 1.00 9.43 144 LYS A CA 1
ATOM 1171 C C . LYS A 1 164 ? 129.820 153.983 148.633 1.00 9.31 144 LYS A C 1
ATOM 1172 O O . LYS A 1 164 ? 129.171 152.950 148.844 1.00 9.54 144 LYS A O 1
ATOM 1178 N N . ALA A 1 165 ? 131.003 154.003 148.013 1.00 9.08 145 ALA A N 1
ATOM 1179 C CA . ALA A 1 165 ? 131.612 152.824 147.400 1.00 8.88 145 ALA A CA 1
ATOM 1180 C C . ALA A 1 165 ? 133.109 152.894 147.647 1.00 8.83 145 ALA A C 1
ATOM 1181 O O . ALA A 1 165 ? 133.718 153.967 147.542 1.00 9.00 145 ALA A O 1
ATOM 1183 N N . ILE A 1 166 ? 133.691 151.749 147.987 1.00 8.66 146 ILE A N 1
ATOM 1184 C CA . ILE A 1 166 ? 135.100 151.686 148.372 1.00 8.66 146 ILE A CA 1
ATOM 1185 C C . ILE A 1 166 ? 135.733 150.416 147.816 1.00 8.57 146 ILE A C 1
ATOM 1186 O O . ILE A 1 166 ? 135.207 149.310 148.005 1.00 8.48 146 ILE A O 1
ATOM 1191 N N . ARG A 1 167 ? 136.852 150.571 147.112 1.00 8.63 147 ARG A N 1
ATOM 1192 C CA . ARG A 1 167 ? 137.662 149.420 146.723 1.00 8.61 147 ARG A CA 1
ATOM 1193 C C . ARG A 1 167 ? 138.584 149.062 147.883 1.00 8.67 147 ARG A C 1
ATOM 1194 O O . ARG A 1 167 ? 139.246 149.935 148.441 1.00 9.41 147 ARG A O 1
ATOM 1202 N N . ALA A 1 168 ? 138.624 147.785 148.249 1.00 8.66 148 ALA A N 1
ATOM 1203 C CA . ALA A 1 168 ? 139.457 147.330 149.359 1.00 8.79 148 ALA A CA 1
ATOM 1204 C C . ALA A 1 168 ? 140.532 146.372 148.854 1.00 8.94 148 ALA A C 1
ATOM 1205 O O . ALA A 1 168 ? 140.228 145.336 148.253 1.00 8.93 148 ALA A O 1
ATOM 1207 N N . GLN A 1 169 ? 141.792 146.738 149.083 1.00 9.12 149 GLN A N 1
ATOM 1208 C CA . GLN A 1 169 ? 142.934 145.919 148.675 1.00 9.33 149 GLN A CA 1
ATOM 1209 C C . GLN A 1 169 ? 143.863 145.736 149.867 1.00 9.61 149 GLN A C 1
ATOM 1210 O O . GLN A 1 169 ? 144.249 146.715 150.516 1.00 10.15 149 GLN A O 1
ATOM 1216 N N . THR A 1 170 ? 144.232 144.489 150.142 1.00 9.83 150 THR A N 1
ATOM 1217 C CA . THR A 1 170 ? 145.157 144.175 151.222 1.00 10.75 150 THR A CA 1
ATOM 1218 C C . THR A 1 170 ? 146.423 143.502 150.711 1.00 10.96 150 THR A C 1
ATOM 1219 O O . THR A 1 170 ? 146.390 142.730 149.747 1.00 10.82 150 THR A O 1
ATOM 1223 N N . GLY A 1 171 ? 147.549 143.793 151.354 1.00 10.88 151 GLY A N 1
ATOM 1224 C CA . GLY A 1 171 ? 148.729 142.964 151.181 1.00 12.11 151 GLY A CA 1
ATOM 1225 C C . GLY A 1 171 ? 148.444 141.585 151.759 1.00 11.57 151 GLY A C 1
ATOM 1226 O O . GLY A 1 171 ? 147.531 141.412 152.578 1.00 12.52 151 GLY A O 1
ATOM 1227 N N . VAL A 1 172 ? 149.226 140.600 151.331 1.00 11.95 152 VAL A N 1
ATOM 1228 C CA . VAL A 1 172 ? 149.064 139.231 151.802 1.00 12.29 152 VAL A CA 1
ATOM 1229 C C . VAL A 1 172 ? 150.334 138.794 152.521 1.00 13.19 152 VAL A C 1
ATOM 1230 O O . VAL A 1 172 ? 151.408 138.797 151.930 1.00 13.55 152 VAL A O 1
ATOM 1234 N N . PRO A 1 173 ? 150.220 138.421 153.805 1.00 16.16 153 PRO A N 1
ATOM 1235 C CA . PRO A 1 173 ? 151.385 137.912 154.543 1.00 16.17 153 PRO A CA 1
ATOM 1236 C C . PRO A 1 173 ? 152.064 136.768 153.793 1.00 18.14 153 PRO A C 1
ATOM 1237 O O . PRO A 1 173 ? 151.403 135.812 153.380 1.00 23.64 153 PRO A O 1
ATOM 1241 N N . GLY A 1 174 ? 153.374 136.876 153.606 1.00 18.23 154 GLY A N 1
ATOM 1242 C CA . GLY A 1 174 ? 154.103 135.893 152.824 1.00 23.54 154 GLY A CA 1
ATOM 1243 C C . GLY A 1 174 ? 154.256 136.288 151.364 1.00 24.39 154 GLY A C 1
ATOM 1244 O O . GLY A 1 174 ? 154.921 135.591 150.597 1.00 30.75 154 GLY A O 1
ATOM 1245 N N . ILE A 1 175 ? 153.641 137.400 150.972 1.00 25.15 155 ILE A N 1
ATOM 1246 C CA . ILE A 1 175 ? 153.799 137.918 149.614 1.00 24.93 155 ILE A CA 1
ATOM 1247 C C . ILE A 1 175 ? 154.386 139.330 149.611 1.00 31.46 155 ILE A C 1
ATOM 1248 O O . ILE A 1 175 ? 153.957 140.199 150.372 1.00 31.94 155 ILE A O 1
ATOM 1253 N N . LYS A 1 176 ? 155.359 139.549 148.734 1.00 42.09 156 LYS A N 1
ATOM 1254 C CA . LYS A 1 176 ? 156.006 140.842 148.590 1.00 43.10 156 LYS A CA 1
ATOM 1255 C C . LYS A 1 176 ? 155.253 141.700 147.572 1.00 45.77 156 LYS A C 1
ATOM 1256 O O . LYS A 1 176 ? 154.962 142.874 147.817 1.00 48.44 156 LYS A O 1
ATOM 1262 N N . SER A 1 194 ? 162.065 154.609 138.383 1.00 21.47 174 SER A N 1
ATOM 1263 C CA . SER A 1 194 ? 162.957 154.907 137.262 1.00 21.74 174 SER A CA 1
ATOM 1264 C C . SER A 1 194 ? 163.193 153.670 136.395 1.00 17.70 174 SER A C 1
ATOM 1265 O O . SER A 1 194 ? 163.499 153.784 135.210 1.00 16.53 174 SER A O 1
ATOM 1268 N N . LEU A 1 195 ? 163.078 152.496 137.014 1.00 15.96 175 LEU A N 1
ATOM 1269 C CA . LEU A 1 195 ? 162.966 151.227 136.297 1.00 14.09 175 LEU A CA 1
ATOM 1270 C C . LEU A 1 195 ? 161.865 150.446 137.002 1.00 13.63 175 LEU A C 1
ATOM 1271 O O . LEU A 1 195 ? 161.552 150.741 138.160 1.00 14.76 175 LEU A O 1
ATOM 1276 N N . PRO A 1 196 ? 161.239 149.472 136.316 1.00 13.40 176 PRO A N 1
ATOM 1277 C CA . PRO A 1 196 ? 160.087 148.806 136.940 1.00 13.06 176 PRO A CA 1
ATOM 1278 C C . PRO A 1 196 ? 160.432 148.034 138.217 1.00 13.32 176 PRO A C 1
ATOM 1279 O O . PRO A 1 196 ? 161.369 147.233 138.214 1.00 14.37 176 PRO A O 1
ATOM 1283 N N . SER A 1 197 ? 159.682 148.287 139.286 1.00 13.10 177 SER A N 1
ATOM 1284 C CA . SER A 1 197 ? 159.803 147.506 140.514 1.00 13.87 177 SER A CA 1
ATOM 1285 C C . SER A 1 197 ? 159.321 146.089 140.250 1.00 13.27 177 SER A C 1
ATOM 1286 O O . SER A 1 197 ? 158.348 145.891 139.524 1.00 15.06 177 SER A O 1
ATOM 1289 N N . VAL A 1 198 ? 159.989 145.105 140.842 1.00 11.96 178 VAL A N 1
ATOM 1290 C CA . VAL A 1 198 ? 159.593 143.712 140.694 1.00 13.15 178 VAL A CA 1
ATOM 1291 C C . VAL A 1 198 ? 158.899 143.245 141.969 1.00 12.21 178 VAL A C 1
ATOM 1292 O O . VAL A 1 198 ? 159.509 143.225 143.041 1.00 16.91 178 VAL A O 1
ATOM 1296 N N . THR A 1 199 ? 157.631 142.876 141.854 1.00 11.27 179 THR A N 1
ATOM 1297 C CA . THR A 1 199 ? 156.865 142.412 143.001 1.00 12.66 179 THR A CA 1
ATOM 1298 C C . THR A 1 199 ? 156.652 140.900 142.935 1.00 11.67 179 THR A C 1
ATOM 1299 O O . THR A 1 199 ? 156.830 140.277 141.878 1.00 13.75 179 THR A O 1
ATOM 1303 N N . GLY A 1 200 ? 156.284 140.310 144.067 1.00 12.03 180 GLY A N 1
ATOM 1304 C CA . GLY A 1 200 ? 156.033 138.880 144.141 1.00 11.30 180 GLY A CA 1
ATOM 1305 C C . GLY A 1 200 ? 154.550 138.563 144.191 1.00 11.28 180 GLY A C 1
ATOM 1306 O O . GLY A 1 200 ? 153.718 139.438 144.445 1.00 15.74 180 GLY A O 1
ATOM 1307 N N . TRP A 1 201 ? 154.209 137.307 143.920 1.00 10.08 181 TRP A N 1
ATOM 1308 C CA . TRP A 1 201 ? 152.824 136.857 143.976 1.00 10.13 181 TRP A CA 1
ATOM 1309 C C . TRP A 1 201 ? 152.764 135.366 144.233 1.00 9.41 181 TRP A C 1
ATOM 1310 O O . TRP A 1 201 ? 153.625 134.611 143.775 1.00 10.14 181 TRP A O 1
ATOM 1321 N N . ASP A 1 202 ? 151.745 134.944 144.973 1.00 8.58 182 ASP A N 1
ATOM 1322 C CA . ASP A 1 202 ? 151.441 133.527 145.103 1.00 8.72 182 ASP A CA 1
ATOM 1323 C C . ASP A 1 202 ? 149.935 133.355 145.228 1.00 8.12 182 ASP A C 1
ATOM 1324 O O . ASP A 1 202 ? 149.314 133.895 146.145 1.00 8.58 182 ASP A O 1
ATOM 1329 N N . THR A 1 203 ? 149.343 132.617 144.296 1.00 7.82 183 THR A N 1
ATOM 1330 C CA . THR A 1 203 ? 147.891 132.495 144.252 1.00 7.62 183 THR A CA 1
ATOM 1331 C C . THR A 1 203 ? 147.285 131.783 145.460 1.00 7.32 183 THR A C 1
ATOM 1332 O O . THR A 1 203 ? 146.284 132.252 145.997 1.00 7.96 183 THR A O 1
ATOM 1336 N N . ARG A 1 204 ? 147.869 130.665 145.879 1.00 7.06 184 ARG A N 1
ATOM 1337 C CA . ARG A 1 204 ? 147.331 129.938 147.024 1.00 7.69 184 ARG A CA 1
ATOM 1338 C C . ARG A 1 204 ? 147.321 130.817 148.283 1.00 7.43 184 ARG A C 1
ATOM 1339 O O . ARG A 1 204 ? 146.325 130.845 149.013 1.00 8.69 184 ARG A O 1
ATOM 1347 N N . LYS A 1 205 ? 148.407 131.548 148.529 1.00 7.55 185 LYS A N 1
ATOM 1348 C CA . LYS A 1 205 ? 148.442 132.432 149.697 1.00 7.77 185 LYS A CA 1
ATOM 1349 C C . LYS A 1 205 ? 147.302 133.453 149.649 1.00 7.52 185 LYS A C 1
ATOM 1350 O O . LYS A 1 205 ? 146.655 133.731 150.657 1.00 9.24 185 LYS A O 1
ATOM 1356 N N . ALA A 1 206 ? 147.035 133.993 148.466 1.00 7.57 186 ALA A N 1
ATOM 1357 C CA . ALA A 1 206 ? 145.977 134.986 148.321 1.00 7.71 186 ALA A CA 1
ATOM 1358 C C . ALA A 1 206 ? 144.572 134.386 148.448 1.00 8.16 186 ALA A C 1
ATOM 1359 O O . ALA A 1 206 ? 143.698 134.975 1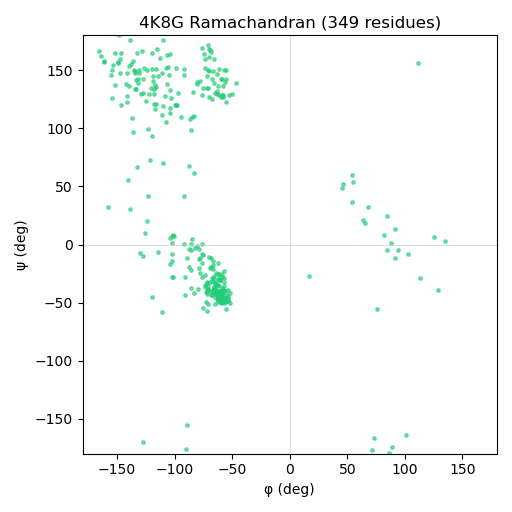49.089 1.00 8.65 186 ALA A O 1
ATOM 1361 N N . LEU A 1 207 ? 144.344 133.220 147.841 1.00 7.66 187 LEU A N 1
ATOM 1362 C CA . LEU A 1 207 ? 143.042 132.558 147.939 1.00 6.99 187 LEU A CA 1
ATOM 1363 C C . LEU A 1 207 ? 142.699 132.234 149.388 1.00 8.01 187 LEU A C 1
ATOM 1364 O O . LEU A 1 207 ? 141.526 132.201 149.765 1.00 9.27 187 LEU A O 1
ATOM 1369 N N . ASN A 1 208 ? 143.722 131.977 150.199 1.00 7.36 188 ASN A N 1
ATOM 1370 C CA . ASN A 1 208 ? 143.522 131.689 151.612 1.00 8.46 188 ASN A CA 1
ATOM 1371 C C . ASN A 1 208 ? 143.273 132.935 152.465 1.00 9.59 188 ASN A C 1
ATOM 1372 O O . ASN A 1 208 ? 142.880 132.809 153.629 1.00 13.75 188 ASN A O 1
ATOM 1377 N N . TYR A 1 209 ? 143.516 134.126 151.922 1.00 9.30 189 TYR A N 1
ATOM 1378 C CA . TYR A 1 209 ? 143.550 135.350 152.738 1.00 10.15 189 TYR A CA 1
ATOM 1379 C C . TYR A 1 209 ? 142.508 136.385 152.318 1.00 9.55 189 TYR A C 1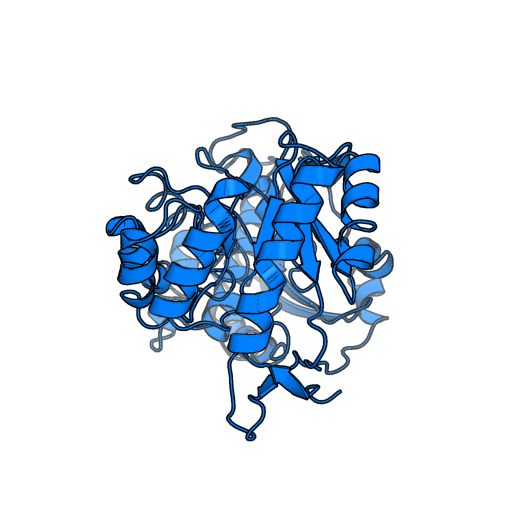
ATOM 1380 O O . TYR A 1 209 ? 141.819 136.970 153.167 1.00 10.64 189 TYR A O 1
ATOM 1389 N N . VAL A 1 210 ? 142.387 136.612 151.017 1.00 9.92 190 VAL A N 1
ATOM 1390 C CA . VAL A 1 210 ? 141.488 137.651 150.514 1.00 10.98 190 VAL A CA 1
ATOM 1391 C C . VAL A 1 210 ? 140.024 137.527 150.977 1.00 9.68 190 VAL A C 1
ATOM 1392 O O . VAL A 1 210 ? 139.411 138.537 151.349 1.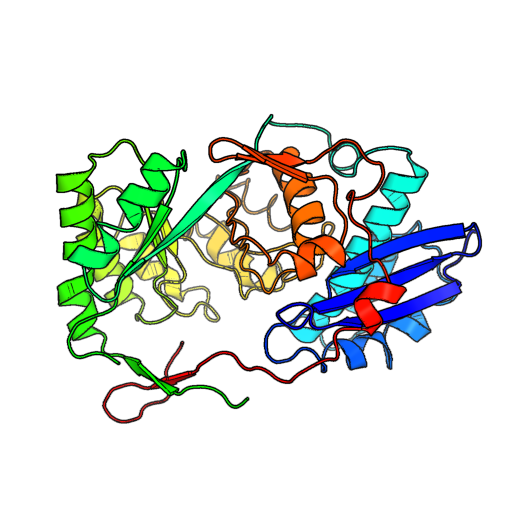00 9.98 190 VAL A O 1
ATOM 1396 N N . PRO A 1 211 ? 139.443 136.310 150.963 1.00 9.18 191 PRO A N 1
ATOM 1397 C CA . PRO A 1 211 ? 138.042 136.260 151.407 1.00 9.66 191 PRO A CA 1
ATOM 1398 C C . PRO A 1 211 ? 137.856 136.733 152.849 1.00 9.68 191 PRO A C 1
ATOM 1399 O O . PRO A 1 211 ? 136.807 137.299 153.177 1.00 11.16 191 PRO A O 1
ATOM 1403 N N . LYS A 1 212 ? 138.863 136.527 153.693 1.00 9.25 192 LYS A N 1
ATOM 1404 C CA . LYS A 1 212 ? 138.783 136.952 155.089 1.00 10.01 192 LYS A CA 1
ATOM 1405 C C . LYS A 1 212 ? 138.729 138.479 155.227 1.00 8.57 192 LYS A C 1
ATOM 1406 O O . LYS A 1 212 ? 138.156 138.995 156.192 1.00 9.78 192 LYS A O 1
ATOM 1412 N N . LEU A 1 213 ? 139.318 139.202 154.278 1.00 9.38 193 LEU A N 1
ATOM 1413 C CA . LEU A 1 213 ? 139.203 140.663 154.267 1.00 8.63 193 LEU A CA 1
ATOM 1414 C C . LEU A 1 213 ? 137.742 141.078 154.161 1.00 8.05 193 LEU A C 1
ATOM 1415 O O . LEU A 1 213 ? 137.273 141.926 154.921 1.00 9.05 193 LEU A O 1
ATOM 1420 N N . PHE A 1 214 ? 137.024 140.487 153.211 1.00 8.26 194 PHE A N 1
ATOM 1421 C CA . PHE A 1 214 ? 135.628 140.863 153.004 1.00 8.19 194 PHE A CA 1
ATOM 1422 C C . PHE A 1 214 ? 134.703 140.378 154.113 1.00 8.68 194 PHE A C 1
ATOM 1423 O O . PHE A 1 214 ? 133.748 141.072 154.481 1.00 8.68 194 PHE A O 1
ATOM 1431 N N . GLU A 1 215 ? 135.014 139.221 154.684 1.00 8.34 195 GLU A N 1
ATOM 1432 C CA . GLU A 1 215 ? 134.324 138.784 155.892 1.00 9.32 195 GLU A CA 1
ATOM 1433 C C . GLU A 1 215 ? 134.459 139.826 157.008 1.00 9.13 195 GLU A C 1
ATOM 1434 O O . GLU A 1 215 ? 133.471 140.207 157.643 1.00 9.68 195 GLU A O 1
ATOM 1440 N N . GLU A 1 216 ? 135.684 140.290 157.249 1.00 9.20 196 GLU A N 1
ATOM 1441 C CA . GLU A 1 216 ? 135.918 141.270 158.303 1.00 8.67 196 GLU A CA 1
ATOM 1442 C C . GLU A 1 216 ? 135.254 142.615 157.995 1.00 8.08 196 GLU A C 1
ATOM 1443 O O . GLU A 1 216 ? 134.704 143.257 158.899 1.00 9.42 196 GLU A O 1
ATOM 1449 N N . LEU A 1 217 ? 135.288 143.033 156.733 1.00 8.70 197 LEU A N 1
ATOM 1450 C CA . LEU A 1 217 ? 134.646 144.294 156.370 1.00 8.10 197 LEU A CA 1
ATOM 1451 C C . LEU A 1 217 ? 133.139 144.265 156.619 1.00 8.07 197 LEU A C 1
ATOM 1452 O O . LEU A 1 217 ? 132.576 145.228 157.155 1.00 8.69 197 LEU A O 1
ATOM 1457 N N . ARG A 1 218 ? 132.481 143.164 156.254 1.00 8.88 198 ARG A N 1
ATOM 1458 C CA . ARG A 1 218 ? 131.041 143.071 156.480 1.00 8.18 198 ARG A CA 1
ATOM 1459 C C . ARG A 1 218 ? 130.706 142.929 157.967 1.00 9.17 198 ARG A C 1
ATOM 1460 O O . ARG A 1 218 ? 129.720 143.487 158.439 1.00 9.88 198 ARG A O 1
ATOM 1468 N N . LYS A 1 219 ? 131.537 142.211 158.717 1.00 9.59 199 LYS A N 1
ATOM 1469 C CA . LYS A 1 219 ? 131.355 142.133 160.170 1.00 10.49 199 LYS A CA 1
ATOM 1470 C C . LYS A 1 219 ? 131.454 143.517 160.824 1.00 10.19 199 LYS A C 1
ATOM 1471 O O . LYS A 1 219 ? 130.700 143.841 161.746 1.00 12.12 199 LYS A O 1
ATOM 1477 N N . THR A 1 220 ? 132.387 144.328 160.343 1.00 9.91 200 THR A N 1
ATOM 1478 C CA . THR A 1 220 ? 132.691 145.618 160.958 1.00 11.11 200 THR A CA 1
ATOM 1479 C C . THR A 1 220 ? 131.733 146.729 160.514 1.00 11.05 200 THR A C 1
ATOM 1480 O O . THR A 1 220 ? 131.292 147.543 161.330 1.00 12.25 200 THR A O 1
ATOM 1484 N N . TYR A 1 221 ? 131.411 146.759 159.222 1.00 9.51 201 TYR A N 1
ATOM 1485 C CA . TYR A 1 221 ? 130.664 147.883 158.643 1.00 9.98 201 TYR A CA 1
ATOM 1486 C C . TYR A 1 221 ? 129.270 147.548 158.125 1.00 10.27 201 TYR A C 1
ATOM 1487 O O . TYR A 1 221 ? 128.535 148.453 157.724 1.00 10.66 201 TYR A O 1
ATOM 1496 N N . GLY A 1 222 ? 128.901 146.271 158.123 1.00 9.12 202 GLY A N 1
ATOM 1497 C CA . GLY A 1 222 ? 127.614 145.875 157.571 1.00 9.81 202 GLY A CA 1
ATOM 1498 C C . GLY A 1 222 ? 127.556 145.939 156.051 1.00 9.39 202 GLY A C 1
ATOM 1499 O O . GLY A 1 222 ? 128.583 146.080 155.375 1.00 8.99 202 GLY A O 1
ATOM 1500 N N . PHE A 1 223 ? 126.337 145.866 155.517 1.00 9.35 203 PHE A N 1
ATOM 1501 C CA . PHE A 1 223 ? 126.100 145.684 154.090 1.00 9.10 203 PHE A CA 1
ATOM 1502 C C . PHE A 1 223 ? 125.654 146.946 153.352 1.00 9.15 203 PHE A C 1
ATOM 1503 O O . PHE A 1 223 ? 125.354 146.879 152.164 1.00 10.52 203 PHE A O 1
ATOM 1511 N N . ASP A 1 224 ? 125.630 148.095 154.019 1.00 9.82 204 ASP A N 1
ATOM 1512 C CA . ASP A 1 224 ? 125.152 149.310 153.360 1.00 11.69 204 ASP A CA 1
ATOM 1513 C C . ASP A 1 224 ? 126.063 149.843 152.250 1.00 11.22 204 ASP A C 1
ATOM 1514 O O . ASP A 1 224 ? 125.576 150.414 151.266 1.00 14.32 204 ASP A O 1
ATOM 1519 N N A HIS A 1 225 ? 127.374 149.684 152.409 0.62 9.46 205 HIS A N 1
ATOM 1520 N N B HIS A 1 225 ? 127.369 149.649 152.389 0.38 9.16 205 HIS A N 1
ATOM 1521 C CA A HIS A 1 225 ? 128.318 150.271 151.462 0.62 9.07 205 HIS A CA 1
ATOM 1522 C CA B HIS A 1 225 ? 128.312 150.252 151.456 0.38 9.17 205 HIS A CA 1
ATOM 1523 C C A HIS A 1 225 ? 128.694 149.322 150.333 0.62 8.09 205 HIS A C 1
ATOM 1524 C C B HIS A 1 225 ? 128.698 149.314 150.328 0.38 8.58 205 HIS A C 1
ATOM 1525 O O A HIS A 1 225 ? 128.792 148.106 150.519 0.62 9.07 205 HIS A O 1
ATOM 1526 O O B HIS A 1 225 ? 128.814 148.101 150.514 0.38 8.71 205 HIS A O 1
ATOM 1539 N N . HIS A 1 226 ? 128.900 149.890 149.151 1.00 7.94 206 HIS A N 1
ATOM 1540 C CA . HIS A 1 226 ? 129.353 149.133 147.994 1.00 7.24 206 HIS A CA 1
ATOM 1541 C C . HIS A 1 226 ? 130.831 148.813 148.201 1.00 7.08 206 HIS A C 1
ATOM 1542 O O . HIS A 1 226 ? 131.630 149.723 148.426 1.00 8.29 206 HIS A O 1
ATOM 1549 N N . LEU A 1 227 ? 131.198 147.536 148.115 1.00 7.28 207 LEU A N 1
ATOM 1550 C CA . LEU A 1 227 ? 132.598 147.119 148.296 1.00 7.29 207 LEU A CA 1
ATOM 1551 C C . LEU A 1 227 ? 133.141 146.473 147.032 1.00 6.92 207 LEU A C 1
ATOM 1552 O O . LEU A 1 227 ? 132.523 145.562 146.479 1.00 7.66 207 LEU A O 1
ATOM 1557 N N . LEU A 1 228 ? 134.303 146.931 146.590 1.00 7.09 208 LEU A N 1
ATOM 1558 C CA . LEU A 1 228 ? 134.890 146.498 145.331 1.00 7.46 208 LEU A CA 1
ATOM 1559 C C . LEU A 1 228 ? 136.248 145.838 145.566 1.00 7.58 208 LEU A C 1
ATOM 1560 O O . LEU A 1 228 ? 136.950 146.164 146.529 1.00 7.60 208 LEU A O 1
ATOM 1565 N N . HIS A 1 229 ? 136.622 144.912 144.683 1.00 7.85 209 HIS A N 1
ATOM 1566 C CA . HIS A 1 229 ? 137.948 144.285 144.739 1.00 7.76 209 HIS A CA 1
ATOM 1567 C C . HIS A 1 229 ? 138.515 144.123 143.336 1.00 7.24 209 HIS A C 1
ATOM 1568 O O . HIS A 1 229 ? 137.806 143.708 142.415 1.00 7.74 209 HIS A O 1
ATOM 1575 N N . ASP A 1 230 ? 139.795 144.452 143.191 1.00 8.33 210 ASP A N 1
ATOM 1576 C CA . ASP A 1 230 ? 140.534 144.326 141.935 1.00 7.78 210 ASP A CA 1
ATOM 1577 C C . ASP A 1 230 ? 141.444 143.095 142.032 1.00 6.86 210 ASP A C 1
ATOM 1578 O O . ASP A 1 230 ? 142.373 143.061 142.844 1.00 8.40 210 ASP A O 1
ATOM 1583 N N . GLY A 1 231 ? 141.154 142.072 141.230 1.00 7.13 211 GLY A N 1
ATOM 1584 C CA . GLY A 1 231 ? 141.958 140.861 141.189 1.00 7.70 211 GLY A CA 1
ATOM 1585 C C . GLY A 1 231 ? 143.283 140.999 140.456 1.00 6.46 211 GLY A C 1
ATOM 1586 O O . GLY A 1 231 ? 144.111 140.085 140.498 1.00 7.42 211 GLY A O 1
ATOM 1587 N N . HIS A 1 232 ? 143.487 142.132 139.782 1.00 7.43 212 HIS A N 1
ATOM 1588 C CA . HIS A 1 232 ? 144.791 142.478 139.202 1.00 8.29 212 HIS A CA 1
ATOM 1589 C C . HIS A 1 232 ? 145.372 141.416 138.275 1.00 6.91 212 HIS A C 1
ATOM 1590 O O . HIS A 1 232 ? 146.586 141.192 138.268 1.00 8.31 212 HIS A O 1
ATOM 1597 N N . HIS A 1 233 ? 144.499 140.753 137.521 1.00 6.57 213 HIS A N 1
ATOM 1598 C CA . HIS A 1 233 ? 144.908 139.817 136.476 1.00 6.85 213 HIS A CA 1
ATOM 1599 C C . HIS A 1 233 ? 145.634 138.577 137.016 1.00 6.37 213 HIS A C 1
ATOM 1600 O O . HIS A 1 233 ? 146.315 137.888 136.255 1.00 7.51 213 HIS A O 1
ATOM 1607 N N . ARG A 1 234 ? 145.494 138.268 138.309 1.00 6.50 214 ARG A N 1
ATOM 1608 C CA . ARG A 1 234 ? 146.387 137.287 138.941 1.00 6.92 214 ARG A CA 1
ATOM 1609 C C . ARG A 1 234 ? 145.966 135.827 138.799 1.00 6.65 214 ARG A C 1
ATOM 1610 O O . ARG A 1 234 ? 146.797 134.930 138.944 1.00 7.74 214 ARG A O 1
ATOM 1618 N N . TYR A 1 235 ? 144.679 135.598 138.548 1.00 6.81 215 TYR A N 1
ATOM 1619 C CA . TYR A 1 235 ? 144.069 134.271 138.678 1.00 6.30 215 TYR A CA 1
ATOM 1620 C C . TYR A 1 235 ? 143.792 133.611 137.330 1.00 5.66 215 TYR A C 1
ATOM 1621 O O . TYR A 1 235 ? 143.578 134.305 136.326 1.00 6.97 215 TYR A O 1
ATOM 1630 N N . THR A 1 236 ? 143.773 132.278 137.295 1.00 6.26 216 THR A N 1
ATOM 1631 C CA . THR A 1 236 ? 143.226 131.561 136.138 1.00 6.66 216 THR A CA 1
ATOM 1632 C C . THR A 1 236 ? 141.690 131.642 136.206 1.00 6.29 216 THR A C 1
ATOM 1633 O O . THR A 1 236 ? 141.131 132.039 137.238 1.00 6.62 216 THR A O 1
ATOM 1637 N N . PRO A 1 237 ? 140.988 131.242 135.131 1.00 6.27 217 PRO A N 1
ATOM 1638 C CA . PRO A 1 237 ? 139.519 131.269 135.194 1.00 6.22 217 PRO A CA 1
ATOM 1639 C C . PRO A 1 237 ? 138.946 130.395 136.328 1.00 6.01 217 PRO A C 1
ATOM 1640 O O . PRO A 1 237 ? 138.057 130.846 137.054 1.00 7.17 217 PRO A O 1
ATOM 1644 N N . GLN A 1 238 ? 139.455 129.183 136.499 1.00 6.11 218 GLN A N 1
ATOM 1645 C CA . GLN A 1 238 ? 138.990 128.323 137.579 1.00 6.56 218 GLN A CA 1
ATOM 1646 C C . GLN A 1 238 ? 139.247 128.963 138.953 1.00 6.29 218 GLN A C 1
ATOM 1647 O O . GLN A 1 238 ? 138.394 128.898 139.854 1.00 7.20 218 GLN A O 1
ATOM 1653 N N . GLU A 1 239 ? 140.415 129.586 139.117 1.00 5.71 219 GLU A N 1
ATOM 1654 C CA . GLU A 1 239 ? 140.749 130.235 140.384 1.00 6.13 219 GLU A CA 1
ATOM 1655 C C . GLU A 1 239 ? 139.843 131.428 140.655 1.00 6.77 219 GLU A C 1
ATOM 1656 O O . GLU A 1 239 ? 139.433 131.659 141.802 1.00 6.71 219 GLU A O 1
ATOM 1662 N N . ALA A 1 240 ? 139.525 132.183 139.610 1.00 6.75 220 ALA A N 1
ATOM 1663 C CA . ALA A 1 240 ? 138.611 133.315 139.731 1.00 6.71 220 ALA A CA 1
ATOM 1664 C C . ALA A 1 240 ? 137.203 132.844 140.085 1.00 6.28 220 ALA A C 1
ATOM 1665 O O . ALA A 1 240 ? 136.502 133.506 140.855 1.00 7.12 220 ALA A O 1
ATOM 1667 N N . ALA A 1 241 ? 136.795 131.702 139.536 1.00 6.40 221 ALA A N 1
ATOM 1668 C CA . ALA A 1 241 ? 135.510 131.103 139.891 1.00 6.61 221 ALA A CA 1
ATOM 1669 C C . ALA A 1 241 ? 135.472 130.741 141.379 1.00 6.35 221 ALA A C 1
ATOM 1670 O O . ALA A 1 241 ? 134.494 131.013 142.078 1.00 7.22 221 ALA A O 1
ATOM 1672 N N . ASN A 1 242 ? 136.539 130.091 141.840 1.00 6.53 222 ASN A N 1
ATOM 1673 C CA . ASN A 1 242 ? 136.735 129.730 143.243 1.00 6.96 222 ASN A CA 1
ATOM 1674 C C . ASN A 1 242 ? 136.642 130.973 144.144 1.00 6.63 222 ASN A C 1
ATOM 1675 O O . ASN A 1 242 ? 135.832 131.027 145.088 1.00 7.12 222 ASN A O 1
ATOM 1680 N N . LEU A 1 243 ? 137.463 131.975 143.844 1.00 6.64 223 LEU A N 1
ATOM 1681 C CA . LEU A 1 243 ? 137.449 133.226 144.596 1.00 6.09 223 LEU A CA 1
ATOM 1682 C C . LEU A 1 243 ? 136.069 133.902 144.569 1.00 6.48 223 LEU A C 1
ATOM 1683 O O . LEU A 1 243 ? 135.566 134.346 145.607 1.00 7.25 223 LEU A O 1
ATOM 1688 N N . GLY A 1 244 ? 135.451 133.979 143.392 1.00 7.03 224 GLY A N 1
ATOM 1689 C CA . GLY A 1 244 ? 134.126 134.573 143.274 1.00 6.84 224 GLY A CA 1
ATOM 1690 C C . GLY A 1 244 ? 133.102 133.904 144.182 1.00 6.48 224 GLY A C 1
ATOM 1691 O O . GLY A 1 244 ? 132.320 134.578 144.868 1.00 6.97 224 GLY A O 1
ATOM 1692 N N . LYS A 1 245 ? 133.086 132.575 144.180 1.00 6.44 225 LYS A N 1
ATOM 1693 C CA . LYS A 1 245 ? 132.204 131.831 145.075 1.00 7.64 225 LYS A CA 1
ATOM 1694 C C . LYS A 1 245 ? 132.485 132.126 146.543 1.00 7.76 225 LYS A C 1
ATOM 1695 O O . LYS A 1 245 ? 131.549 132.329 147.329 1.00 8.09 225 LYS A O 1
ATOM 1701 N N . MET A 1 246 ? 133.759 132.159 146.919 1.00 7.31 226 MET A N 1
ATOM 1702 C CA . MET A 1 246 ? 134.120 132.456 148.297 1.00 7.56 226 MET A CA 1
ATOM 1703 C C . MET A 1 246 ? 133.712 133.867 148.716 1.00 8.24 226 MET A C 1
ATOM 1704 O O . MET A 1 246 ? 133.531 134.127 149.907 1.00 8.87 226 MET A O 1
ATOM 1709 N N . LEU A 1 247 ? 133.569 134.774 147.754 1.00 6.98 227 LEU A N 1
ATOM 1710 C CA . LEU A 1 247 ? 133.196 136.152 148.058 1.00 6.83 227 LEU A CA 1
ATOM 1711 C C . LEU A 1 247 ? 131.683 136.381 148.078 1.00 6.87 227 LEU A C 1
ATOM 1712 O O . LEU A 1 247 ? 131.231 137.431 148.535 1.00 7.96 227 LEU A O 1
ATOM 1717 N N . GLU A 1 248 ? 130.900 135.413 147.596 1.00 7.21 228 GLU A N 1
ATOM 1718 C CA . GLU A 1 248 ? 129.435 135.578 147.529 1.00 7.34 228 GLU A CA 1
ATOM 1719 C C . GLU A 1 248 ? 128.728 136.012 148.823 1.00 7.96 228 GLU A C 1
ATOM 1720 O O . GLU A 1 248 ? 127.818 136.850 148.759 1.00 8.13 228 GLU A O 1
ATOM 1726 N N . PRO A 1 249 ? 129.119 135.456 149.988 1.00 7.40 229 PRO A N 1
ATOM 1727 C CA . PRO A 1 249 ? 128.413 135.870 151.210 1.00 8.41 229 PRO A CA 1
ATOM 1728 C C . PRO A 1 249 ? 128.572 137.358 151.513 1.00 7.97 229 PRO A C 1
ATOM 1729 O O . PRO A 1 249 ? 127.801 137.893 152.323 1.00 10.00 229 PRO A O 1
ATOM 1733 N N . TYR A 1 250 ? 129.546 138.013 150.889 1.00 6.46 230 TYR A N 1
ATOM 1734 C CA . TYR A 1 250 ? 129.873 139.391 151.246 1.00 7.71 230 TYR A CA 1
ATOM 1735 C C . TYR A 1 250 ? 129.322 140.421 150.261 1.00 6.68 230 TYR A C 1
ATOM 1736 O O . TYR A 1 250 ? 129.527 141.624 150.441 1.00 7.75 230 TYR A O 1
ATOM 1745 N N . GLN A 1 251 ? 128.601 139.956 149.236 1.00 6.89 231 GLN A N 1
ATOM 1746 C CA . GLN A 1 251 ? 127.819 140.855 148.376 1.00 7.08 231 GLN A CA 1
ATOM 1747 C C . GLN A 1 251 ? 128.670 141.996 147.799 1.00 7.19 231 GLN A C 1
ATOM 1748 O O . GLN A 1 251 ? 128.387 143.179 148.033 1.00 7.32 231 GLN A O 1
ATOM 1754 N N . LEU A 1 252 ? 129.709 141.644 147.046 1.00 6.72 232 LEU A N 1
ATOM 1755 C CA . LEU A 1 252 ? 130.566 142.660 146.445 1.00 6.67 232 LEU A CA 1
ATOM 1756 C C . LEU A 1 252 ? 129.880 143.406 145.306 1.00 6.94 232 LEU A C 1
ATOM 1757 O O . LEU A 1 252 ? 129.029 142.854 144.609 1.00 7.20 232 LEU A O 1
ATOM 1762 N N . PHE A 1 253 ? 130.266 144.664 145.123 1.00 6.21 233 PHE A N 1
ATOM 1763 C CA . PHE A 1 253 ? 129.842 145.464 143.978 1.00 6.51 233 PHE A CA 1
ATOM 1764 C C . PHE A 1 253 ? 130.469 144.917 142.689 1.00 6.45 233 PHE A C 1
ATOM 1765 O O . PHE A 1 253 ? 129.801 144.803 141.656 1.00 6.73 233 PHE A O 1
ATOM 1773 N N . TRP A 1 254 ? 131.758 144.584 142.750 1.00 6.02 234 TRP A N 1
ATOM 1774 C CA . TRP A 1 254 ? 132.404 143.835 141.6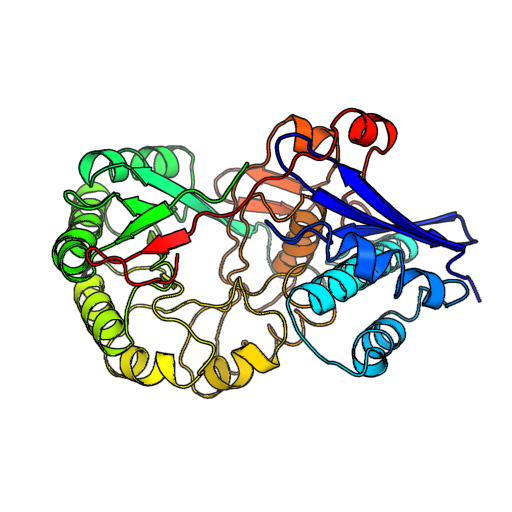71 1.00 5.46 234 TRP A CA 1
ATOM 1775 C C . TRP A 1 254 ? 133.699 143.181 142.111 1.00 6.12 234 TRP A C 1
ATOM 1776 O O . TRP A 1 254 ? 134.319 143.608 143.099 1.00 6.63 234 TRP A O 1
ATOM 1787 N N . LEU A 1 255 ? 134.063 142.134 141.369 1.00 6.24 235 LEU A N 1
ATOM 1788 C CA . LEU A 1 255 ? 135.405 141.568 141.320 1.00 5.80 235 LEU A CA 1
ATOM 1789 C C . LEU A 1 255 ? 135.943 141.921 139.933 1.00 5.89 235 LEU A C 1
ATOM 1790 O O . LEU A 1 255 ? 135.341 141.548 138.907 1.00 5.86 235 LEU A O 1
ATOM 1795 N N . GLU A 1 256 ? 137.042 142.673 139.898 1.00 5.82 236 GLU A N 1
ATOM 1796 C CA . GLU A 1 256 ? 137.568 143.285 138.677 1.00 6.64 236 GLU A CA 1
ATOM 1797 C C . GLU A 1 256 ? 138.811 142.562 138.142 1.00 5.97 236 GLU A C 1
ATOM 1798 O O . GLU A 1 256 ? 139.626 142.052 138.912 1.00 6.33 236 GLU A O 1
ATOM 1804 N N . ASP A 1 257 ? 138.942 142.523 136.816 1.00 6.51 237 ASP A N 1
ATOM 1805 C CA . ASP A 1 257 ? 140.135 142.012 136.129 1.00 6.55 237 ASP A CA 1
ATOM 1806 C C . ASP A 1 257 ? 140.617 140.695 136.740 1.00 6.27 237 ASP A C 1
ATOM 1807 O O . ASP A 1 257 ? 141.798 140.526 137.019 1.00 7.15 237 ASP A O 1
ATOM 1812 N N . CYS A 1 258 ? 139.697 139.757 136.933 1.00 5.77 238 CYS A N 1
ATOM 1813 C CA . CYS A 1 258 ? 140.032 138.566 137.711 1.00 7.22 238 CYS A CA 1
ATOM 1814 C C . CYS A 1 258 ? 141.053 137.664 137.019 1.00 7.01 238 CYS A C 1
ATOM 1815 O O . CYS A 1 258 ? 141.852 137.011 137.686 1.00 7.99 238 CYS A O 1
ATOM 1818 N N . THR A 1 259 ? 141.025 137.653 135.689 1.00 6.00 239 THR A N 1
ATOM 1819 C CA . THR A 1 259 ? 141.889 136.810 134.868 1.00 7.14 239 THR A CA 1
ATOM 1820 C C . THR A 1 259 ? 142.190 137.557 133.565 1.00 6.92 239 THR A C 1
ATOM 1821 O O . THR A 1 259 ? 141.351 138.332 133.102 1.00 7.13 239 THR A O 1
ATOM 1825 N N . PRO A 1 260 ? 143.389 137.359 132.981 1.00 6.62 240 PRO A N 1
ATOM 1826 C CA . PRO A 1 260 ? 143.677 138.030 131.705 1.00 7.58 240 PRO A CA 1
ATOM 1827 C C . PRO A 1 260 ? 142.617 137.714 130.649 1.00 6.32 240 PRO A C 1
ATOM 1828 O O . PRO A 1 260 ? 142.124 136.581 130.570 1.00 6.60 240 PRO A O 1
ATOM 1832 N N . ALA A 1 261 ? 142.286 138.716 129.842 1.00 7.47 241 ALA A N 1
ATOM 1833 C CA . ALA A 1 261 ? 141.124 138.649 128.975 1.00 6.59 241 ALA A CA 1
ATOM 1834 C C . ALA A 1 261 ? 141.409 138.871 127.485 1.00 6.13 241 ALA A C 1
ATOM 1835 O O . ALA A 1 261 ? 140.485 139.171 126.722 1.00 7.07 241 ALA A O 1
ATOM 1837 N N . GLU A 1 262 ? 142.657 138.701 127.038 1.00 7.02 242 GLU A N 1
ATOM 1838 C CA . GLU A 1 262 ? 142.932 138.722 125.591 1.00 6.99 242 GLU A CA 1
ATOM 1839 C C . GLU A 1 262 ? 142.119 137.633 124.899 1.00 6.23 242 GLU A C 1
ATOM 1840 O O . GLU A 1 262 ? 141.662 137.819 123.771 1.00 6.85 242 GLU A O 1
ATOM 1846 N N . ASN A 1 263 ? 141.981 136.488 125.559 1.00 6.34 243 ASN A N 1
ATOM 1847 C CA . ASN A 1 263 ? 141.030 135.455 125.162 1.00 6.68 243 ASN A CA 1
ATOM 1848 C C . ASN A 1 263 ? 139.699 135.780 125.819 1.00 5.60 243 ASN A C 1
ATOM 1849 O O . ASN A 1 263 ? 139.559 135.646 127.033 1.00 6.46 243 ASN A O 1
ATOM 1854 N N . GLN A 1 264 ? 138.722 136.231 125.042 1.00 6.68 244 GLN A N 1
ATOM 1855 C CA . GLN A 1 264 ? 137.443 136.636 125.619 1.00 6.89 244 GLN A CA 1
ATOM 1856 C C . GLN A 1 264 ? 136.625 135.465 126.157 1.00 6.82 244 GLN A C 1
ATOM 1857 O O . GLN A 1 264 ? 135.633 135.675 126.857 1.00 7.01 244 GLN A O 1
ATOM 1863 N N . GLU A 1 265 ? 137.036 134.239 125.849 1.00 6.33 245 GLU A N 1
ATOM 1864 C CA . GLU A 1 265 ? 136.427 133.075 126.497 1.00 6.58 245 GLU A CA 1
ATOM 1865 C C . GLU A 1 265 ? 136.909 132.873 127.938 1.00 5.51 245 GLU A C 1
ATOM 1866 O O . GLU A 1 265 ? 136.367 132.034 128.654 1.00 6.47 245 GLU A O 1
ATOM 1872 N N . ALA A 1 266 ? 137.916 133.626 128.379 1.00 5.89 246 ALA A N 1
ATOM 1873 C CA . ALA A 1 266 ? 138.497 133.397 129.702 1.00 6.11 246 ALA A CA 1
ATOM 1874 C C . ALA A 1 266 ? 137.502 133.619 130.842 1.00 5.99 246 ALA A C 1
ATOM 1875 O O . ALA A 1 266 ? 137.653 133.040 131.916 1.00 6.32 246 ALA A O 1
ATOM 1877 N N . PHE A 1 267 ? 136.479 134.443 130.632 1.00 5.86 247 PHE A N 1
ATOM 1878 C CA . PHE A 1 267 ? 135.512 134.710 131.699 1.00 6.66 247 PHE A CA 1
ATOM 1879 C C . PHE A 1 267 ? 134.393 133.666 131.763 1.00 6.27 247 PHE A C 1
ATOM 1880 O O . PHE A 1 267 ? 133.564 133.712 132.676 1.00 7.11 247 PHE A O 1
ATOM 1888 N N . ARG A 1 268 ? 134.359 132.724 130.826 1.00 5.89 248 ARG A N 1
ATOM 1889 C CA . ARG A 1 268 ? 133.218 131.813 130.762 1.00 6.64 248 ARG A CA 1
ATOM 1890 C C . ARG A 1 268 ? 133.051 130.949 132.017 1.00 7.26 248 ARG A C 1
ATOM 1891 O O . ARG A 1 268 ? 131.949 130.859 132.574 1.00 7.77 248 ARG A O 1
ATOM 1899 N N . LEU A 1 269 ? 134.123 130.301 132.459 1.00 6.81 249 LEU A N 1
ATOM 1900 C CA . LEU A 1 269 ? 134.050 129.474 133.665 1.00 7.41 249 LEU A CA 1
ATOM 1901 C C . LEU A 1 269 ? 133.708 130.289 134.909 1.00 6.23 249 LEU A C 1
ATOM 1902 O O . LEU A 1 269 ? 133.040 129.792 135.833 1.00 7.83 249 LEU A O 1
ATOM 1907 N N . VAL A 1 270 ? 134.199 131.522 134.963 1.00 6.11 250 VAL A N 1
ATOM 1908 C CA . VAL A 1 270 ? 133.957 132.369 136.122 1.00 6.14 250 VAL A CA 1
ATOM 1909 C C . VAL A 1 270 ? 132.458 132.655 136.213 1.00 5.97 250 VAL A C 1
ATOM 1910 O O . VAL A 1 270 ? 131.832 132.430 137.252 1.00 6.84 250 VAL A O 1
ATOM 1914 N N . ARG A 1 271 ? 131.881 133.107 135.100 1.00 6.28 251 ARG A N 1
ATOM 1915 C CA . ARG A 1 271 ? 130.465 133.456 135.040 1.00 6.83 251 ARG A CA 1
ATOM 1916 C C . ARG A 1 271 ? 129.551 132.264 135.300 1.00 6.78 251 ARG A C 1
ATOM 1917 O O . ARG A 1 271 ? 128.482 132.408 135.900 1.00 7.87 251 ARG A O 1
ATOM 1925 N N . GLN A 1 272 ? 129.970 131.090 134.852 1.00 6.87 252 GLN A N 1
ATOM 1926 C CA . GLN A 1 272 ? 129.186 129.883 135.058 1.00 8.11 252 GLN A CA 1
ATOM 1927 C C . GLN A 1 272 ? 129.064 129.530 136.540 1.00 7.72 252 GLN A C 1
ATOM 1928 O O . GLN A 1 272 ? 128.054 128.973 136.971 1.00 9.18 252 GLN A O 1
ATOM 1934 N N . HIS A 1 273 ? 130.097 129.856 137.309 1.00 7.00 253 HIS A N 1
ATOM 1935 C CA . HIS A 1 273 ? 130.234 129.359 138.676 1.00 6.98 253 HIS A CA 1
ATOM 1936 C C . HIS A 1 273 ? 129.912 130.333 139.809 1.00 7.83 253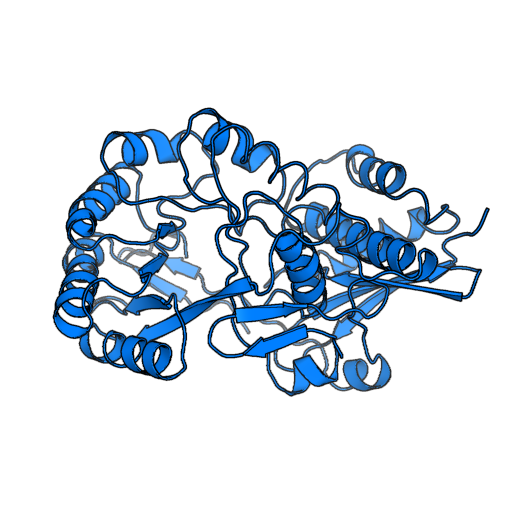 HIS A C 1
ATOM 1937 O O . HIS A 1 273 ? 129.693 129.892 140.938 1.00 10.45 253 HIS A O 1
ATOM 1944 N N . THR A 1 274 ? 129.867 131.635 139.536 1.00 6.77 254 THR A N 1
ATOM 1945 C CA . THR A 1 274 ? 129.621 132.603 140.604 1.00 7.22 254 THR A CA 1
ATOM 1946 C C . THR A 1 274 ? 128.605 133.670 140.226 1.00 6.38 254 THR A C 1
ATOM 1947 O O . THR A 1 274 ? 128.476 134.021 139.047 1.00 7.09 254 THR A O 1
ATOM 1951 N N . VAL A 1 275 ? 127.888 134.167 141.233 1.00 6.91 255 VAL A N 1
ATOM 1952 C CA . VAL A 1 275 ? 127.030 135.344 141.087 1.00 7.72 255 VAL A CA 1
ATOM 1953 C C . VAL A 1 275 ? 127.663 136.624 141.646 1.00 6.70 255 VAL A C 1
ATOM 1954 O O . VAL A 1 275 ? 127.007 137.659 141.714 1.00 8.06 255 VAL A O 1
ATOM 1958 N N . THR A 1 276 ? 128.933 136.567 142.036 1.00 6.63 256 THR A N 1
ATOM 1959 C CA . THR A 1 276 ? 129.664 137.794 142.355 1.00 6.35 256 THR A CA 1
ATOM 1960 C C . THR A 1 276 ? 129.789 138.606 141.064 1.00 6.14 256 THR A C 1
ATOM 1961 O O . THR A 1 276 ? 130.148 138.049 140.024 1.00 6.80 256 THR A O 1
ATOM 1965 N N . PRO A 1 277 ? 129.452 139.910 141.091 1.00 5.62 257 PRO A N 1
ATOM 1966 C CA . PRO A 1 277 ? 129.490 140.662 139.826 1.00 6.17 257 PRO A CA 1
ATOM 1967 C C . PRO A 1 277 ? 130.916 140.817 139.292 1.00 6.16 257 PRO A C 1
ATOM 1968 O O . PRO A 1 277 ? 131.881 140.884 140.080 1.00 6.45 257 PRO A O 1
ATOM 1972 N N . LEU A 1 278 ? 131.047 140.883 137.969 1.00 6.47 258 LEU A N 1
ATOM 1973 C CA . LEU A 1 278 ? 132.361 140.923 137.329 1.00 5.86 258 LEU A CA 1
ATOM 1974 C C . LEU A 1 278 ? 132.574 142.204 136.526 1.00 5.75 258 LEU A C 1
ATOM 1975 O O . LEU A 1 278 ? 131.652 142.707 135.864 1.00 6.38 258 LEU A O 1
ATOM 1980 N N . ALA A 1 279 ? 133.792 142.735 136.598 1.00 6.27 259 ALA A N 1
ATOM 1981 C CA . ALA A 1 279 ? 134.166 143.934 135.849 1.00 6.17 259 ALA A CA 1
ATOM 1982 C C . ALA A 1 279 ? 135.481 143.703 135.127 1.00 6.13 259 ALA A C 1
ATOM 1983 O O . ALA A 1 279 ? 136.337 142.963 135.617 1.00 6.59 259 ALA A O 1
ATOM 1985 N N . VAL A 1 280 ? 135.662 144.367 133.987 1.00 6.13 260 VAL A N 1
ATOM 1986 C CA . VAL A 1 280 ? 136.923 144.267 133.259 1.00 6.34 260 VAL A CA 1
ATOM 1987 C C . VAL A 1 280 ? 137.050 145.437 132.288 1.00 6.09 260 VAL A C 1
ATOM 1988 O O . VAL A 1 280 ? 136.037 146.046 131.919 1.00 6.93 260 VAL A O 1
ATOM 1992 N N . GLY A 1 281 ? 138.281 145.766 131.888 1.00 6.36 261 GLY A N 1
ATOM 1993 C CA . GLY A 1 281 ? 138.475 146.539 130.673 1.00 7.00 261 GLY A CA 1
ATOM 1994 C C . GLY A 1 281 ? 139.270 147.828 130.700 1.00 6.39 261 GLY A C 1
ATOM 1995 O O . GLY A 1 281 ? 139.345 148.495 129.660 1.00 6.83 261 GLY A O 1
ATOM 1996 N N . GLU A 1 282 ? 139.894 148.185 131.823 1.00 6.70 262 GLU A N 1
ATOM 1997 C CA . GLU A 1 282 ? 140.712 149.402 131.832 1.00 6.38 262 GLU A CA 1
ATOM 1998 C C . GLU A 1 282 ? 141.810 149.374 130.771 1.00 6.80 262 GLU A C 1
ATOM 1999 O O . GLU A 1 282 ? 142.175 150.422 130.235 1.00 6.73 262 GLU A O 1
ATOM 2005 N N . ILE A 1 283 ? 142.327 148.182 130.471 1.00 6.63 263 ILE A N 1
ATOM 2006 C CA . ILE A 1 283 ? 143.395 148.062 129.481 1.00 6.96 263 ILE A CA 1
ATOM 2007 C C . ILE A 1 283 ? 142.881 147.816 128.066 1.00 6.51 263 ILE A C 1
ATOM 2008 O O . ILE A 1 283 ? 143.679 147.692 127.131 1.00 7.68 263 ILE A O 1
ATOM 2013 N N . PHE A 1 284 ? 141.562 147.747 127.892 1.00 6.46 264 PHE A N 1
ATOM 2014 C CA . PHE A 1 284 ? 141.007 147.588 126.546 1.00 6.76 264 PHE A CA 1
ATOM 2015 C C . PHE A 1 284 ? 141.134 148.896 125.766 1.00 7.14 264 PHE A C 1
ATOM 2016 O O . PHE A 1 284 ? 141.155 149.988 126.354 1.00 7.84 264 PHE A O 1
ATOM 2024 N N . ASN A 1 285 ? 141.223 148.799 124.444 1.00 6.65 265 ASN A N 1
ATOM 2025 C CA . ASN A 1 285 ? 141.330 150.003 123.631 1.00 6.10 265 ASN A CA 1
ATOM 2026 C C . ASN A 1 285 ? 140.355 150.098 122.457 1.00 6.14 265 ASN A C 1
ATOM 2027 O O . ASN A 1 285 ? 140.276 151.141 121.822 1.00 6.32 265 ASN A O 1
ATOM 2032 N N . THR A 1 286 ? 139.605 149.027 122.181 1.00 6.23 266 THR A N 1
ATOM 2033 C CA . THR A 1 286 ? 138.524 149.094 121.190 1.00 6.57 266 THR A CA 1
ATOM 2034 C C . THR A 1 286 ? 137.382 148.173 121.597 1.00 6.19 266 THR A C 1
ATOM 2035 O O . THR A 1 286 ? 137.539 147.288 122.440 1.00 6.47 266 THR A O 1
ATOM 2039 N N . ILE A 1 287 ? 136.231 148.374 120.961 1.00 6.02 267 ILE A N 1
ATOM 2040 C CA . ILE A 1 287 ? 135.062 147.535 121.186 1.00 6.70 267 ILE A CA 1
ATOM 2041 C C . ILE A 1 287 ? 135.363 146.063 120.855 1.00 5.88 267 ILE A C 1
ATOM 2042 O O . ILE A 1 287 ? 134.749 145.148 121.410 1.00 6.68 267 ILE A O 1
ATOM 2047 N N . TRP A 1 288 ? 136.335 145.842 119.977 1.00 5.87 268 TRP A N 1
ATOM 2048 C CA . TRP A 1 288 ? 136.703 144.494 119.549 1.00 6.74 268 TRP A CA 1
ATOM 2049 C C . TRP A 1 288 ? 137.303 143.672 120.681 1.00 6.33 268 TRP A C 1
ATOM 2050 O O . TRP A 1 288 ? 137.299 142.440 120.612 1.00 7.83 268 TRP A O 1
ATOM 2061 N N . ASP A 1 289 ? 137.817 144.350 121.714 1.00 6.32 269 ASP A N 1
ATOM 2062 C CA . ASP A 1 289 ? 138.349 143.690 122.909 1.00 5.99 269 ASP A CA 1
ATOM 2063 C C . ASP A 1 289 ? 137.252 143.177 123.841 1.00 6.16 269 ASP A C 1
ATOM 2064 O O . ASP A 1 289 ? 137.520 142.377 124.745 1.00 6.83 269 ASP A O 1
ATOM 2069 N N . ALA A 1 290 ? 136.025 143.666 123.650 1.00 6.31 270 ALA A N 1
ATOM 2070 C CA . ALA A 1 290 ? 134.960 143.458 124.629 1.00 7.48 270 ALA A CA 1
ATOM 2071 C C . ALA A 1 290 ? 133.677 142.874 124.063 1.00 6.47 270 ALA A C 1
ATOM 2072 O O . ALA A 1 290 ? 132.785 142.509 124.844 1.00 6.78 270 ALA A O 1
ATOM 2074 N N . LYS A 1 291 ? 133.555 142.797 122.739 1.00 6.71 271 LYS A N 1
ATOM 2075 C CA . LYS A 1 291 ? 132.267 142.441 122.154 1.00 6.33 271 LYS A CA 1
ATOM 2076 C C . LYS A 1 291 ? 131.721 141.098 122.632 1.00 6.50 271 LYS A C 1
ATOM 2077 O O . LYS A 1 291 ? 130.515 140.968 122.850 1.00 7.02 271 LYS A O 1
ATOM 2083 N N . ASP A 1 292 ? 132.591 140.105 122.783 1.00 6.54 272 ASP A N 1
ATOM 2084 C CA . ASP A 1 292 ? 132.140 138.779 123.197 1.00 6.52 272 ASP A CA 1
ATOM 2085 C C . ASP A 1 292 ? 131.899 138.710 124.700 1.00 6.27 272 ASP A C 1
ATOM 2086 O O . ASP A 1 292 ? 130.955 138.063 125.157 1.00 6.79 272 ASP A O 1
ATOM 2091 N N . LEU A 1 293 ? 132.746 139.373 125.478 1.00 5.58 273 LEU A N 1
ATOM 2092 C CA . LEU A 1 293 ? 132.526 139.480 126.915 1.00 5.42 273 LEU A CA 1
ATOM 2093 C C . LEU A 1 293 ? 131.147 140.075 127.205 1.00 6.47 273 LEU A C 1
ATOM 2094 O O . LEU A 1 293 ? 130.453 139.643 128.136 1.00 6.91 273 LEU A O 1
ATOM 2099 N N . ILE A 1 294 ? 130.747 141.065 126.411 1.00 5.99 274 ILE A N 1
ATOM 2100 C CA . ILE A 1 294 ? 129.427 141.675 126.548 1.00 6.96 274 ILE A CA 1
ATOM 2101 C C . ILE A 1 294 ? 128.296 140.797 125.999 1.00 5.72 274 ILE A C 1
ATOM 2102 O O . ILE A 1 294 ? 127.334 140.493 126.714 1.00 6.86 274 ILE A O 1
ATOM 2107 N N . GLN A 1 295 ? 128.405 140.373 124.744 1.00 6.45 275 GLN A N 1
ATOM 2108 C CA . GLN A 1 295 ? 127.288 139.660 124.115 1.00 7.02 275 GLN A CA 1
ATOM 2109 C C . GLN A 1 295 ? 127.027 138.289 124.739 1.00 5.75 275 GLN A C 1
ATOM 2110 O O . GLN A 1 295 ? 125.893 137.805 124.734 1.00 7.16 275 GLN A O 1
ATOM 2116 N N . ASN A 1 296 ? 128.075 137.661 125.270 1.00 6.04 276 ASN A N 1
ATOM 2117 C CA . ASN A 1 296 ? 127.920 136.394 125.979 1.00 6.34 276 ASN A CA 1
ATOM 2118 C C . ASN A 1 296 ? 127.551 136.578 127.449 1.00 6.49 276 ASN A C 1
ATOM 2119 O O . ASN A 1 296 ? 127.477 135.605 128.197 1.00 6.73 276 ASN A O 1
ATOM 2124 N N . GLN A 1 297 ? 127.327 137.825 127.854 1.00 6.29 277 GLN A N 1
ATOM 2125 C CA . GLN A 1 297 ? 126.904 138.156 129.218 1.00 5.58 277 GLN A CA 1
ATOM 2126 C C . GLN A 1 297 ? 127.865 137.598 130.267 1.00 5.48 277 GLN A C 1
ATOM 2127 O O . GLN A 1 297 ? 127.465 136.903 131.213 1.00 6.36 277 GLN A O 1
ATOM 2133 N N . LEU A 1 298 ? 129.141 137.935 130.100 1.00 5.49 278 LEU A N 1
ATOM 2134 C CA . LEU A 1 298 ? 130.191 137.460 130.992 1.00 5.76 278 LEU A CA 1
ATOM 2135 C C . LEU A 1 298 ? 130.641 138.516 131.998 1.00 5.08 278 LEU A C 1
ATOM 2136 O O . LEU A 1 298 ? 131.420 138.203 132.901 1.00 6.44 278 LEU A O 1
ATOM 2141 N N . ILE A 1 299 ? 130.171 139.754 131.850 1.00 5.36 279 ILE A N 1
ATOM 2142 C CA . ILE A 1 299 ? 130.569 140.854 132.727 1.00 5.79 279 ILE A CA 1
ATOM 2143 C C . ILE A 1 299 ? 129.380 141.735 133.066 1.00 4.97 279 ILE A C 1
ATOM 2144 O O . ILE A 1 299 ? 128.426 141.833 132.295 1.00 6.66 279 ILE A O 1
ATOM 2149 N N . ASP A 1 300 ? 129.463 142.401 134.215 1.00 5.68 280 ASP A N 1
ATOM 2150 C CA . ASP A 1 300 ? 128.450 143.358 134.652 1.00 5.53 280 ASP A CA 1
ATOM 2151 C C . ASP A 1 300 ? 128.837 144.810 134.440 1.00 5.75 280 ASP A C 1
ATOM 2152 O O . ASP A 1 300 ? 127.968 145.664 134.268 1.00 6.07 280 ASP A O 1
ATOM 2157 N N . TYR A 1 301 ? 130.139 145.084 134.452 1.00 5.45 281 TYR A N 1
ATOM 2158 C CA . TYR A 1 301 ? 130.635 146.444 134.258 1.00 5.90 281 TYR A CA 1
ATOM 2159 C C . TYR A 1 301 ? 131.792 146.460 133.275 1.00 5.73 281 TYR A C 1
ATOM 2160 O O . TYR A 1 301 ? 132.710 145.644 133.377 1.00 6.48 281 TYR A O 1
ATOM 2169 N N . ILE A 1 302 ? 131.740 147.392 132.327 1.00 6.23 282 ILE A N 1
ATOM 2170 C CA . ILE A 1 302 ? 132.822 147.596 131.373 1.00 5.77 282 ILE A CA 1
ATOM 2171 C C . ILE A 1 302 ? 133.631 148.835 131.784 1.00 6.10 282 ILE A C 1
ATOM 2172 O O . ILE A 1 302 ? 133.069 149.914 131.997 1.00 6.34 282 ILE A O 1
ATOM 2177 N N . ARG A 1 303 ? 134.944 148.657 131.921 1.00 5.57 283 ARG A N 1
ATOM 2178 C CA . ARG A 1 303 ? 135.813 149.670 132.536 1.00 6.29 283 ARG A CA 1
ATOM 2179 C C . ARG A 1 303 ? 136.641 150.504 131.578 1.00 6.87 283 ARG A C 1
ATOM 2180 O O . ARG A 1 303 ? 137.473 151.305 132.009 1.00 7.17 283 ARG A O 1
ATOM 2188 N N . ALA A 1 304 ? 136.394 150.335 130.284 1.00 6.61 284 ALA A N 1
ATOM 2189 C CA . ALA A 1 304 ? 137.074 151.122 129.257 1.00 5.73 284 ALA A CA 1
ATOM 2190 C C . ALA A 1 304 ? 136.862 152.624 129.483 1.00 6.63 284 ALA A C 1
ATOM 2191 O O . ALA A 1 304 ? 135.829 153.051 130.012 1.00 7.21 284 ALA A O 1
ATOM 2193 N N . THR A 1 305 ? 137.844 153.421 129.070 1.00 6.51 285 THR A N 1
ATOM 2194 C CA . THR A 1 305 ? 137.826 154.858 129.334 1.00 6.45 285 THR A CA 1
ATOM 2195 C C . THR A 1 305 ? 137.908 155.687 128.062 1.00 6.65 285 THR A C 1
ATOM 2196 O O . THR A 1 305 ? 138.227 155.175 126.974 1.00 7.48 285 THR A O 1
ATOM 2200 N N A VAL A 1 306 ? 137.626 156.980 128.205 0.63 6.71 286 VAL A N 1
ATOM 2201 N N B VAL A 1 306 ? 137.643 156.985 128.184 0.37 7.22 286 VAL A N 1
ATOM 2202 C CA A VAL A 1 306 ? 137.705 157.911 127.084 0.63 7.60 286 VAL A CA 1
ATOM 2203 C CA B VAL A 1 306 ? 137.706 157.856 127.012 0.37 6.14 286 VAL A CA 1
ATOM 2204 C C A VAL A 1 306 ? 139.110 157.923 126.463 0.63 6.36 286 VAL A C 1
ATOM 2205 C C B VAL A 1 306 ? 139.127 157.944 126.439 0.37 7.36 286 VAL A C 1
ATOM 2206 O O A VAL A 1 306 ? 139.251 157.938 125.240 0.63 7.01 286 VAL A O 1
ATOM 2207 O O B VAL A 1 306 ? 139.297 158.043 125.228 0.37 7.97 286 VAL A O 1
ATOM 2214 N N . VAL A 1 307 ? 140.146 157.896 127.294 1.00 7.74 287 VAL A N 1
ATOM 2215 C CA . VAL A 1 307 ? 141.528 157.938 126.804 1.00 7.40 287 VAL A CA 1
ATOM 2216 C C . VAL A 1 307 ? 142.014 156.566 126.321 1.00 6.73 287 VAL A C 1
ATOM 2217 O O . VAL A 1 307 ? 142.762 156.467 125.351 1.00 7.70 287 VAL A O 1
ATOM 2221 N N . GLY A 1 308 ? 141.573 155.503 126.986 1.00 7.43 288 GLY A N 1
ATOM 2222 C CA . GLY A 1 308 ? 142.047 154.173 126.642 1.00 7.86 288 GLY A CA 1
ATOM 2223 C C . GLY A 1 308 ? 141.468 153.647 125.342 1.00 7.45 288 GLY A C 1
ATOM 2224 O O . GLY A 1 308 ? 142.161 152.979 124.563 1.00 9.11 288 GLY A O 1
ATOM 2225 N N . ALA A 1 309 ? 140.202 153.978 125.094 1.00 6.64 289 ALA A N 1
ATOM 2226 C CA . ALA A 1 309 ? 139.421 153.318 124.054 1.00 7.74 289 ALA A CA 1
ATOM 2227 C C . ALA A 1 309 ? 138.855 154.278 123.001 1.00 7.06 289 ALA A C 1
ATOM 2228 O O . ALA A 1 309 ? 137.708 154.137 122.572 1.00 8.86 289 ALA A O 1
ATOM 2230 N N . GLY A 1 310 ? 139.657 155.251 122.582 1.00 7.37 290 GLY A N 1
ATOM 2231 C CA . GLY A 1 310 ? 139.362 155.981 121.359 1.00 8.47 290 GLY A CA 1
ATOM 2232 C C . GLY A 1 310 ? 138.400 157.154 121.445 1.00 7.86 290 GLY A C 1
ATOM 2233 O O . GLY A 1 310 ? 137.778 157.512 120.440 1.00 9.38 290 GLY A O 1
ATOM 2234 N N . GLY A 1 311 ? 138.274 157.760 122.620 1.00 6.96 291 GLY A N 1
ATOM 2235 C CA . GLY A 1 311 ? 137.538 159.004 122.762 1.00 8.22 291 GLY A CA 1
ATOM 2236 C C . GLY A 1 311 ? 136.060 158.838 123.047 1.00 7.19 291 GLY A C 1
ATOM 2237 O O . GLY A 1 311 ? 135.579 157.722 123.255 1.00 8.03 291 GLY A O 1
ATOM 2238 N N . LEU A 1 312 ? 135.339 159.958 123.065 1.00 7.65 292 LEU A N 1
ATOM 2239 C CA . LEU A 1 312 ? 133.883 159.935 123.203 1.00 8.44 292 LEU A CA 1
ATOM 2240 C C . LEU A 1 312 ? 133.229 159.147 122.068 1.00 6.64 292 LEU A C 1
ATOM 2241 O O . LEU A 1 312 ? 132.287 158.377 122.297 1.00 8.57 292 LEU A O 1
ATOM 2246 N N . THR A 1 313 ? 133.704 159.354 120.840 1.00 6.91 293 THR A N 1
ATOM 2247 C CA . THR A 1 313 ? 133.127 158.701 119.667 1.00 7.11 293 THR A CA 1
ATOM 2248 C C . THR A 1 313 ? 133.075 157.184 119.846 1.00 7.59 293 THR A C 1
ATOM 2249 O O . THR A 1 313 ? 132.030 156.559 119.614 1.00 9.33 293 THR A O 1
ATOM 2253 N N . HIS A 1 314 ? 134.181 156.589 120.276 1.00 6.36 294 HIS A N 1
ATOM 2254 C CA . HIS A 1 314 ? 134.237 155.135 120.358 1.00 7.67 294 HIS A CA 1
ATOM 2255 C C . HIS A 1 314 ? 133.676 154.605 121.681 1.00 6.95 294 HIS A C 1
ATOM 2256 O O . HIS A 1 314 ? 133.013 153.557 121.708 1.00 7.24 294 HIS A O 1
ATOM 2263 N N . LEU A 1 315 ? 133.917 155.313 122.784 1.00 6.92 295 LEU A N 1
ATOM 2264 C CA . LEU A 1 315 ? 133.404 154.832 124.065 1.00 6.82 295 LEU A CA 1
ATOM 2265 C C . LEU A 1 315 ? 131.878 154.761 124.059 1.00 6.56 295 LEU A C 1
ATOM 2266 O O . LEU A 1 315 ? 131.283 153.877 124.680 1.00 7.86 295 LEU A O 1
ATOM 2271 N N A ARG A 1 316 ? 131.222 155.673 123.344 0.51 5.81 296 ARG A N 1
ATOM 2272 N N B ARG A 1 316 ? 131.280 155.702 123.350 0.49 7.88 296 ARG A N 1
ATOM 2273 C CA A ARG A 1 316 ? 129.763 155.648 123.212 0.51 7.56 296 ARG A CA 1
ATOM 2274 C CA B ARG A 1 316 ? 129.853 155.722 123.167 0.49 8.78 296 ARG A CA 1
ATOM 2275 C C A ARG A 1 316 ? 129.276 154.326 122.606 0.51 7.70 296 ARG A C 1
ATOM 2276 C C B ARG A 1 316 ? 129.338 154.395 122.595 0.49 8.22 296 ARG A C 1
ATOM 2277 O O A ARG A 1 316 ? 128.264 153.753 123.025 0.51 6.21 296 ARG A O 1
ATOM 2278 O O B ARG A 1 316 ? 128.338 153.860 123.071 0.49 9.58 296 ARG A O 1
ATOM 2293 N N A ARG A 1 317 ? 130.000 153.851 121.603 0.51 6.70 297 ARG A N 1
ATOM 2294 N N B ARG A 1 317 ? 130.021 153.874 121.577 0.49 6.99 297 ARG A N 1
ATOM 2295 C CA A ARG A 1 317 ? 129.653 152.602 120.945 0.51 6.77 297 ARG A CA 1
ATOM 2296 C CA B ARG A 1 317 ? 129.670 152.585 120.971 0.49 6.92 297 ARG A CA 1
ATOM 2297 C C A ARG A 1 317 ? 129.819 151.403 121.892 0.51 7.33 297 ARG A C 1
ATOM 2298 C C B ARG A 1 317 ? 129.781 151.430 121.953 0.49 6.95 297 ARG A C 1
ATOM 2299 O O A ARG A 1 317 ? 128.984 150.494 121.903 0.51 8.12 297 ARG A O 1
ATOM 2300 O O B ARG A 1 317 ? 128.917 150.547 122.003 0.49 6.24 297 ARG A O 1
ATOM 2315 N N . ILE A 1 318 ? 130.864 151.422 122.717 1.00 7.17 298 ILE A N 1
ATOM 2316 C CA . ILE A 1 318 ? 131.058 150.384 123.728 1.00 7.06 298 ILE A CA 1
ATOM 2317 C C . ILE A 1 318 ? 129.914 150.406 124.749 1.00 7.09 298 ILE A C 1
ATOM 2318 O O . ILE A 1 318 ? 129.337 149.367 125.082 1.00 7.07 298 ILE A O 1
ATOM 2323 N N . ALA A 1 319 ? 129.567 151.592 125.237 1.00 6.72 299 ALA A N 1
ATOM 2324 C CA . ALA A 1 319 ? 128.514 151.698 126.242 1.00 6.56 299 ALA A CA 1
ATOM 2325 C C . ALA A 1 319 ? 127.168 151.252 125.689 1.00 7.60 299 ALA A C 1
ATOM 2326 O O . ALA A 1 319 ? 126.371 150.620 126.395 1.00 7.77 299 ALA A O 1
ATOM 2328 N N A ASP A 1 320 ? 126.904 151.576 124.427 0.50 7.28 300 ASP A N 1
ATOM 2329 N N B ASP A 1 320 ? 126.917 151.559 124.428 0.50 7.45 300 ASP A N 1
ATOM 2330 C CA A ASP A 1 320 ? 125.637 151.197 123.806 0.50 8.03 300 ASP A CA 1
ATOM 2331 C CA B ASP A 1 320 ? 125.647 151.193 123.835 0.50 7.43 300 ASP A CA 1
ATOM 2332 C C A ASP A 1 320 ? 125.511 149.681 123.635 0.50 8.65 300 ASP A C 1
ATOM 2333 C C B ASP A 1 320 ? 125.521 149.678 123.667 0.50 8.72 300 ASP A C 1
ATOM 2334 O O A ASP A 1 320 ? 124.448 149.108 123.892 0.50 9.58 300 ASP A O 1
ATOM 2335 O O B ASP A 1 320 ? 124.470 149.101 123.961 0.50 7.67 300 ASP A O 1
ATOM 2344 N N . LEU A 1 321 ? 126.590 149.028 123.217 1.00 6.93 301 LEU A N 1
ATOM 2345 C CA . LEU A 1 321 ? 126.575 147.571 123.092 1.00 7.26 301 LEU A CA 1
ATOM 2346 C C . LEU A 1 321 ? 126.320 146.955 124.471 1.00 6.24 301 LEU A C 1
ATOM 2347 O O . LEU A 1 321 ? 125.489 146.048 124.631 1.00 7.29 301 LEU A O 1
ATOM 2352 N N . ALA A 1 322 ? 127.025 147.463 125.477 1.00 6.23 302 ALA A N 1
ATOM 2353 C CA . ALA A 1 322 ? 126.829 147.033 126.852 1.00 5.92 302 ALA A CA 1
ATOM 2354 C C . ALA A 1 322 ? 125.363 147.153 127.291 1.00 6.82 302 ALA A C 1
ATOM 2355 O O . ALA A 1 322 ? 124.806 146.229 127.905 1.00 6.74 302 ALA A O 1
ATOM 2357 N N A SER A 1 323 ? 124.733 148.276 126.963 0.52 6.72 303 SER A N 1
ATOM 2358 N N B SER A 1 323 ? 124.737 148.279 126.966 0.48 6.69 303 SER A N 1
ATOM 2359 C CA A SER A 1 323 ? 123.367 148.531 127.407 0.52 6.96 303 SER A CA 1
ATOM 2360 C CA B SER A 1 323 ? 123.358 148.535 127.375 0.48 7.22 303 SER A CA 1
ATOM 2361 C C A SER A 1 323 ? 122.366 147.470 126.937 0.52 7.05 303 SER A C 1
ATOM 2362 C C B SER A 1 323 ? 122.380 147.454 126.910 0.48 6.82 303 SER A C 1
ATOM 2363 O O A SER A 1 323 ? 121.400 147.173 127.643 0.52 8.56 303 SER A O 1
ATOM 2364 O O B SER A 1 323 ? 121.412 147.144 127.609 0.48 8.26 303 SER A O 1
ATOM 2369 N N A LEU A 1 324 ? 122.595 146.893 125.758 0.52 6.99 304 LEU A N 1
ATOM 2370 N N B LEU A 1 324 ? 122.637 146.883 125.735 0.48 6.35 304 LEU A N 1
ATOM 2371 C CA A LEU A 1 324 ? 121.695 145.871 125.224 0.52 6.94 304 LEU A CA 1
ATOM 2372 C CA B LEU A 1 324 ? 121.765 145.862 125.161 0.48 7.78 304 LEU A CA 1
ATOM 2373 C C A LEU A 1 324 ? 121.569 144.666 126.142 0.52 7.14 304 LEU A C 1
ATOM 2374 C C B LEU A 1 324 ? 121.597 144.666 126.098 0.48 6.81 304 LEU A C 1
ATOM 2375 O O A LEU A 1 324 ? 120.539 143.982 126.155 0.52 7.99 304 LEU A O 1
ATOM 2376 O O B LEU A 1 324 ? 120.550 144.009 126.102 0.48 7.67 304 LEU A O 1
ATOM 2385 N N . TYR A 1 325 ? 122.631 144.413 126.898 1.00 6.88 305 TYR A N 1
ATOM 2386 C CA . TYR A 1 325 ? 122.685 143.282 127.818 1.00 6.88 305 TYR A CA 1
ATOM 2387 C C . TYR A 1 325 ? 122.663 143.714 129.289 1.00 6.73 305 TYR A C 1
ATOM 2388 O O . TYR A 1 325 ? 122.963 142.922 130.193 1.00 8.86 305 TYR A O 1
ATOM 2397 N N . GLN A 1 326 ? 122.281 144.964 129.531 1.00 6.98 306 GLN A N 1
ATOM 2398 C CA . GLN A 1 326 ? 122.200 145.544 130.878 1.00 7.27 306 GLN A CA 1
ATOM 2399 C C . GLN A 1 326 ? 123.552 145.630 131.586 1.00 7.54 306 GLN A C 1
ATOM 2400 O O . GLN A 1 326 ? 123.616 145.748 132.817 1.00 8.60 306 GLN A O 1
ATOM 2406 N N . VAL A 1 327 ? 124.625 145.604 130.802 1.00 6.61 307 VAL A N 1
ATOM 2407 C CA . VAL A 1 327 ? 125.973 145.835 131.299 1.00 6.29 307 VAL A CA 1
ATOM 2408 C C . VAL A 1 327 ? 126.126 147.348 131.485 1.00 6.66 307 VAL A C 1
ATOM 2409 O O . VAL A 1 327 ? 125.618 148.131 130.683 1.00 6.94 307 VAL A O 1
ATOM 2413 N N . ARG A 1 328 ? 126.791 147.752 132.562 1.00 6.20 308 ARG A N 1
ATOM 2414 C CA . ARG A 1 328 ? 126.895 149.165 132.926 1.00 6.87 308 ARG A CA 1
ATOM 2415 C C . ARG A 1 328 ? 128.322 149.681 132.803 1.00 6.27 308 ARG A C 1
ATOM 2416 O O . ARG A 1 328 ? 129.281 148.904 132.783 1.00 6.83 308 ARG A O 1
ATOM 2424 N N . THR A 1 329 ? 128.468 150.999 132.721 1.00 6.15 309 THR A N 1
ATOM 2425 C CA . THR A 1 329 ? 129.806 151.580 132.665 1.00 7.01 309 THR A CA 1
ATOM 2426 C C . THR A 1 329 ? 130.452 151.678 134.051 1.00 5.97 309 THR A C 1
ATOM 2427 O O . THR A 1 329 ? 129.796 152.014 135.046 1.00 7.40 309 THR A O 1
ATOM 2431 N N . GLY A 1 330 ? 131.748 151.387 134.115 1.00 6.37 310 GLY A N 1
ATOM 2432 C CA . GLY A 1 330 ? 132.513 151.528 135.345 1.00 7.06 310 GLY A CA 1
ATOM 2433 C C . GLY A 1 330 ? 133.892 152.078 135.056 1.00 6.13 310 GLY A C 1
ATOM 2434 O O . GLY A 1 330 ? 134.897 151.458 135.403 1.00 7.36 310 GLY A O 1
ATOM 2435 N N . CYS A 1 331 ? 133.944 153.232 134.394 1.00 6.92 311 CYS A N 1
ATOM 2436 C CA . CYS A 1 331 ? 135.205 153.759 133.878 1.00 7.21 311 CYS A CA 1
ATOM 2437 C C . CYS A 1 331 ? 136.327 153.798 134.913 1.00 6.52 311 CYS A C 1
ATOM 2438 O O . CYS A 1 331 ? 136.168 154.307 136.029 1.00 6.27 311 CYS A O 1
ATOM 2441 N N . HIS A 1 332 ? 137.465 153.254 134.508 1.00 6.52 312 HIS A N 1
ATOM 2442 C CA . HIS A 1 332 ? 138.729 153.388 135.217 1.00 7.25 312 HIS A CA 1
ATOM 2443 C C . HIS A 1 332 ? 139.042 154.884 135.403 1.00 6.52 312 HIS A C 1
ATOM 2444 O O . HIS A 1 332 ? 138.602 155.739 134.619 1.00 8.18 312 HIS A O 1
ATOM 2451 N N . GLY A 1 333 ? 139.755 155.196 136.480 1.00 7.00 313 GLY A N 1
ATOM 2452 C CA . GLY A 1 333 ? 139.893 156.574 136.933 1.00 8.16 313 GLY A CA 1
ATOM 2453 C C . GLY A 1 333 ? 141.109 156.807 137.807 1.00 7.88 313 GLY A C 1
ATOM 2454 O O . GLY A 1 333 ? 141.095 157.638 138.719 1.00 9.00 313 GLY A O 1
ATOM 2455 N N . ALA A 1 334 ? 142.170 156.053 137.543 1.00 8.18 314 ALA A N 1
ATOM 2456 C CA . ALA A 1 334 ? 143.432 156.244 138.247 1.00 8.71 314 ALA A CA 1
ATOM 2457 C C . ALA A 1 334 ? 144.093 157.569 137.834 1.00 7.55 314 ALA A C 1
ATOM 2458 O O . ALA A 1 334 ? 143.706 158.196 136.845 1.00 8.67 314 ALA A O 1
ATOM 2460 N N . THR A 1 335 ? 145.107 157.981 138.585 1.00 8.26 315 THR A N 1
ATOM 2461 C CA . THR A 1 335 ? 145.722 159.291 138.375 1.00 8.70 315 THR A CA 1
ATOM 2462 C C . THR A 1 335 ? 146.465 159.435 137.050 1.00 7.98 315 THR A C 1
ATOM 2463 O O . THR A 1 335 ? 146.733 160.552 136.623 1.00 9.33 315 THR A O 1
ATOM 2467 N N . ASP A 1 336 ? 146.796 158.316 136.407 1.00 7.57 316 ASP A N 1
ATOM 2468 C CA . ASP A 1 336 ? 147.492 158.369 135.117 1.00 7.93 316 ASP A CA 1
ATOM 2469 C C . ASP A 1 336 ? 146.574 158.734 133.949 1.00 7.60 316 ASP A C 1
ATOM 2470 O O . ASP A 1 336 ? 147.027 158.813 132.798 1.00 8.68 316 ASP A O 1
ATOM 2475 N N . LEU A 1 337 ? 145.296 158.953 134.240 1.00 7.05 317 LEU A N 1
ATOM 2476 C CA . LEU A 1 337 ? 144.367 159.580 133.305 1.00 8.25 317 LEU A CA 1
ATOM 2477 C C . LEU A 1 337 ? 144.290 161.044 133.738 1.00 7.27 317 LEU A C 1
ATOM 2478 O O . LEU A 1 337 ? 143.955 161.329 134.891 1.00 7.93 317 LEU A O 1
ATOM 2483 N N . SER A 1 338 ? 144.647 161.971 132.855 1.00 7.50 318 SER A N 1
ATOM 2484 C CA . SER A 1 338 ? 144.775 163.374 133.256 1.00 8.43 318 SER A CA 1
ATOM 2485 C C . SER A 1 338 ? 143.407 163.998 133.553 1.00 7.95 318 SER A C 1
ATOM 2486 O O . SER A 1 338 ? 142.368 163.420 133.229 1.00 7.29 318 SER A O 1
ATOM 2489 N N . PRO A 1 339 ? 143.397 165.196 134.165 1.00 7.80 319 PRO A N 1
ATOM 2490 C CA . PRO A 1 339 ? 142.114 165.886 134.358 1.00 8.13 319 PRO A CA 1
ATOM 2491 C C . PRO A 1 339 ? 141.347 166.129 133.052 1.00 7.67 319 PRO A C 1
ATOM 2492 O O . PRO A 1 339 ? 140.124 166.298 133.105 1.00 7.62 319 PRO A O 1
ATOM 2496 N N . VAL A 1 340 ? 142.034 166.156 131.907 1.00 7.29 320 VAL A N 1
ATOM 2497 C CA . VAL A 1 340 ? 141.325 166.255 130.622 1.00 7.60 320 VAL A CA 1
ATOM 2498 C C . VAL A 1 340 ? 140.438 165.022 130.408 1.00 7.28 320 VAL A C 1
ATOM 2499 O O . VAL A 1 340 ? 139.258 165.135 130.048 1.00 8.26 320 VAL A O 1
ATOM 2503 N N . THR A 1 341 ? 141.007 163.842 130.645 1.00 6.97 321 THR A N 1
ATOM 2504 C CA . THR A 1 341 ? 140.215 162.620 130.623 1.00 7.00 321 THR A CA 1
ATOM 2505 C C . THR A 1 341 ? 139.092 162.670 131.664 1.00 7.18 321 THR A C 1
ATOM 2506 O O . THR A 1 341 ? 137.956 162.315 131.352 1.00 7.54 321 THR A O 1
ATOM 2510 N N . MET A 1 342 ? 139.379 163.127 132.881 1.00 7.49 322 MET A N 1
ATOM 2511 C CA . MET A 1 342 ? 138.329 163.133 133.901 1.00 7.44 322 MET A CA 1
ATOM 2512 C C . MET A 1 342 ? 137.168 164.047 133.494 1.00 7.48 322 MET A C 1
ATOM 2513 O O . MET A 1 342 ? 136.003 163.688 133.683 1.00 7.67 322 MET A O 1
ATOM 2518 N N . GLY A 1 343 ? 137.465 165.217 132.936 1.00 7.91 323 GLY A N 1
ATOM 2519 C CA . GLY A 1 343 ? 136.403 166.100 132.474 1.00 8.72 323 GLY A CA 1
ATOM 2520 C C . GLY A 1 343 ? 135.537 165.425 131.417 1.00 7.51 323 GLY A C 1
ATOM 2521 O O . GLY A 1 343 ? 134.295 165.434 131.496 1.00 7.76 323 GLY A O 1
ATOM 2522 N N . CYS A 1 344 ? 136.181 164.827 130.417 1.00 7.21 324 CYS A N 1
ATOM 2523 C CA . CYS A 1 344 ? 135.436 164.113 129.384 1.00 7.28 324 CYS A CA 1
ATOM 2524 C C . CYS A 1 344 ? 134.643 162.939 129.963 1.00 6.93 324 CYS A C 1
ATOM 2525 O O . CYS A 1 344 ? 133.494 162.708 129.572 1.00 7.69 324 CYS A O 1
ATOM 2528 N N . ALA A 1 345 ? 135.260 162.208 130.888 1.00 7.31 325 ALA A N 1
ATOM 2529 C CA . ALA A 1 345 ? 134.618 161.065 131.532 1.00 7.06 325 ALA A CA 1
ATOM 2530 C C . ALA A 1 345 ? 133.370 161.494 132.289 1.00 7.07 325 ALA A C 1
ATOM 2531 O O . ALA A 1 345 ? 132.355 160.793 132.274 1.00 7.84 325 ALA A O 1
ATOM 2533 N N . LEU A 1 346 ? 133.439 162.645 132.952 1.00 7.22 326 LEU A N 1
ATOM 2534 C CA . LEU A 1 346 ? 132.303 163.112 133.735 1.00 7.79 326 LEU A CA 1
ATOM 2535 C C . LEU A 1 346 ? 131.167 163.635 132.855 1.00 7.09 326 LEU A C 1
ATOM 2536 O O . LEU A 1 346 ? 129.995 163.469 133.197 1.00 7.72 326 LEU A O 1
ATOM 2541 N N . HIS A 1 347 ? 131.499 164.272 131.733 1.00 7.30 327 HIS A N 1
ATOM 2542 C CA . HIS A 1 347 ? 130.470 164.623 130.754 1.00 7.36 327 HIS A CA 1
ATOM 2543 C C . HIS A 1 347 ? 129.784 163.365 130.225 1.00 7.28 327 HIS A C 1
ATOM 2544 O O . HIS A 1 347 ? 128.553 163.283 130.180 1.00 8.03 327 HIS A O 1
ATOM 2551 N N . PHE A 1 348 ? 130.588 162.380 129.849 1.00 7.57 328 PHE A N 1
ATOM 2552 C CA . PHE A 1 348 ? 130.078 161.082 129.415 1.00 7.25 328 PHE A CA 1
ATOM 2553 C C . PHE A 1 348 ? 129.195 160.447 130.509 1.00 6.81 328 PHE A C 1
ATOM 2554 O O . PHE A 1 348 ? 128.058 160.029 130.236 1.00 7.55 328 PHE A O 1
ATOM 2562 N N . ASP A 1 349 ? 129.702 160.389 131.741 1.00 7.00 329 ASP A N 1
ATOM 2563 C CA . ASP A 1 349 ? 128.976 159.767 132.857 1.00 6.55 329 ASP A CA 1
ATOM 2564 C C . ASP A 1 349 ? 127.659 160.475 133.187 1.00 6.92 329 ASP A C 1
ATOM 2565 O O . ASP A 1 349 ? 126.718 159.850 133.686 1.00 8.13 329 ASP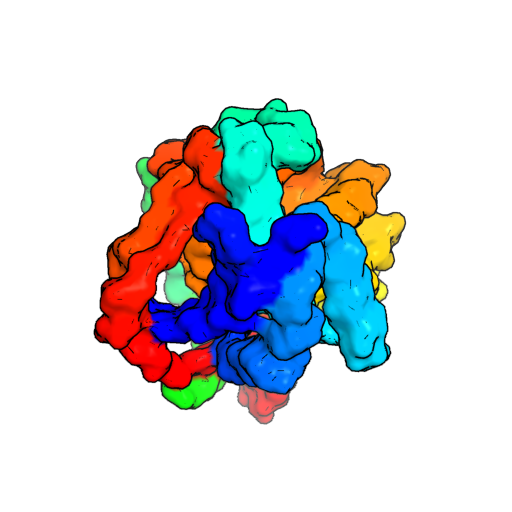 A O 1
ATOM 2570 N N . THR A 1 350 ? 127.609 161.783 132.945 1.00 6.68 330 THR A N 1
ATOM 2571 C CA . THR A 1 350 ? 126.428 162.578 133.269 1.00 7.63 330 THR A CA 1
ATOM 2572 C C . THR A 1 350 ? 125.270 162.269 132.308 1.00 7.24 330 THR A C 1
ATOM 2573 O O . THR A 1 350 ? 124.099 162.319 132.698 1.00 8.28 330 THR A O 1
ATOM 2577 N N . TRP A 1 351 ? 125.610 161.934 131.061 1.00 7.13 331 TRP A N 1
ATOM 2578 C CA . TRP A 1 351 ? 124.627 161.602 130.023 1.00 6.94 331 TRP A CA 1
ATOM 2579 C C . TRP A 1 351 ? 124.286 160.099 129.937 1.00 7.26 331 TRP A C 1
ATOM 2580 O O . TRP A 1 351 ? 123.123 159.730 129.781 1.00 7.41 331 TRP A O 1
ATOM 2591 N N . VAL A 1 352 ? 125.292 159.232 130.012 1.00 7.01 332 VAL A N 1
ATOM 2592 C CA . VAL A 1 352 ? 125.108 157.850 129.553 1.00 7.66 332 VAL A CA 1
ATOM 2593 C C . VAL A 1 352 ? 124.014 157.114 130.343 1.00 7.85 332 VAL A C 1
ATOM 2594 O O . VAL A 1 352 ? 124.016 157.127 131.573 1.00 8.02 332 VAL A O 1
ATOM 2598 N N . PRO A 1 353 ? 123.045 156.495 129.652 1.00 7.54 333 PRO A N 1
ATOM 2599 C CA . PRO A 1 353 ? 121.946 155.932 130.452 1.00 7.43 333 PRO A CA 1
ATOM 2600 C C . PRO A 1 353 ? 122.381 154.792 131.373 1.00 8.31 333 PRO A C 1
ATOM 2601 O O . PRO A 1 353 ? 121.940 154.744 132.533 1.00 9.77 333 PRO A O 1
ATOM 2605 N N . ASN A 1 354 ? 123.253 153.917 130.880 1.00 6.39 334 ASN A N 1
ATOM 2606 C CA . ASN A 1 354 ? 123.691 152.753 131.645 1.00 6.35 334 ASN A CA 1
ATOM 2607 C C . ASN A 1 354 ? 124.957 152.984 132.473 1.00 6.73 334 ASN A C 1
ATOM 2608 O O . ASN A 1 354 ? 125.831 152.127 132.569 1.00 8.15 334 ASN A O 1
ATOM 2613 N N . PHE A 1 355 ? 125.033 154.146 133.106 1.00 7.15 335 PHE A N 1
ATOM 2614 C CA . PHE A 1 355 ? 126.099 154.442 134.063 1.00 7.21 335 PHE A CA 1
ATOM 2615 C C . PHE A 1 355 ? 126.052 153.500 135.261 1.00 6.96 335 PHE A C 1
ATOM 2616 O O . PHE A 1 355 ? 124.976 153.237 135.806 1.00 8.24 335 PHE A O 1
ATOM 2624 N N . GLY A 1 356 ? 127.219 153.009 135.677 1.00 6.50 336 GLY A N 1
ATOM 2625 C CA . GLY A 1 356 ? 127.339 152.210 136.892 1.00 6.89 336 GLY A CA 1
ATOM 2626 C C . GLY A 1 356 ? 128.095 152.899 138.024 1.00 7.03 336 GLY A C 1
ATOM 2627 O O . GLY A 1 356 ? 127.564 153.065 139.119 1.00 8.26 336 GLY A O 1
ATOM 2628 N N . ILE A 1 357 ? 129.341 153.288 137.765 1.00 6.36 337 ILE A N 1
ATOM 2629 C CA . ILE A 1 357 ? 130.177 153.949 138.762 1.00 7.11 337 ILE A CA 1
ATOM 2630 C C . ILE A 1 357 ? 131.359 154.604 138.042 1.00 6.35 337 ILE A C 1
ATOM 2631 O O . ILE A 1 357 ? 131.653 154.260 136.898 1.00 6.84 337 ILE A O 1
ATOM 2636 N N . GLN A 1 358 ? 132.030 155.543 138.709 1.00 7.38 338 GLN A N 1
ATOM 2637 C CA . GLN A 1 358 ? 133.253 156.145 138.187 1.00 6.51 338 GLN A CA 1
ATOM 2638 C C . GLN A 1 358 ? 134.372 155.985 139.213 1.00 7.24 338 GLN A C 1
ATOM 2639 O O . GLN A 1 358 ? 134.226 156.406 140.352 1.00 8.14 338 GLN A O 1
ATOM 2645 N N . GLU A 1 359 ? 135.488 155.372 138.822 1.00 6.71 339 GLU A N 1
ATOM 2646 C CA . GLU A 1 359 ? 136.654 155.340 139.705 1.00 7.38 339 GLU A CA 1
ATOM 2647 C C . GLU A 1 359 ? 137.208 156.758 139.906 1.00 7.22 339 GLU A C 1
ATOM 2648 O O . GLU A 1 359 ? 137.272 157.537 138.948 1.00 7.35 339 GLU A O 1
ATOM 2654 N N . TYR A 1 360 ? 137.608 157.086 141.131 1.00 7.46 340 TYR A N 1
ATOM 2655 C CA . TYR A 1 360 ? 138.195 158.398 141.414 1.00 8.15 340 TYR A CA 1
ATOM 2656 C C . TYR A 1 360 ? 139.412 158.316 142.332 1.00 8.59 340 TYR A C 1
ATOM 2657 O O . TYR A 1 360 ? 139.281 158.046 143.522 1.00 9.66 340 TYR A O 1
ATOM 2666 N N . MET A 1 361 ? 140.590 158.570 141.759 1.00 9.09 341 MET A N 1
ATOM 2667 C CA . MET A 1 361 ? 141.808 158.840 142.519 1.00 8.49 341 MET A CA 1
ATOM 2668 C C . MET A 1 361 ? 142.137 160.319 142.353 1.00 9.78 341 MET A C 1
ATOM 2669 O O . MET A 1 361 ? 142.214 160.817 141.230 1.00 10.44 341 MET A O 1
ATOM 2674 N N . ARG A 1 362 ? 142.346 161.026 143.456 1.00 9.63 342 ARG A N 1
ATOM 2675 C CA . ARG A 1 362 ? 142.599 162.464 143.402 1.00 9.47 342 ARG A CA 1
ATOM 2676 C C . ARG A 1 362 ? 143.971 162.758 142.815 1.00 9.27 342 ARG A C 1
ATOM 2677 O O . ARG A 1 362 ? 144.961 162.124 143.180 1.00 10.68 342 ARG A O 1
ATOM 2685 N N . HIS A 1 363 ? 144.022 163.726 141.907 1.00 8.82 343 HIS A N 1
ATOM 2686 C CA . HIS A 1 363 ? 145.287 164.237 141.394 1.00 8.91 343 HIS A CA 1
ATOM 2687 C C . HIS A 1 363 ? 145.985 165.128 142.417 1.00 10.47 343 HIS A C 1
ATOM 2688 O O . HIS A 1 363 ? 145.376 165.595 143.388 1.00 10.60 343 HIS A O 1
ATOM 2695 N N . THR A 1 364 ? 147.271 165.381 142.197 1.00 10.65 344 THR A N 1
ATOM 2696 C CA . THR A 1 364 ? 147.999 166.308 143.052 1.00 10.74 344 THR A CA 1
ATOM 2697 C C . THR A 1 364 ? 147.535 167.748 142.822 1.00 9.98 344 THR A C 1
ATOM 2698 O O . THR A 1 364 ? 146.937 168.075 141.785 1.00 9.91 344 THR A O 1
ATOM 2702 N N . GLU A 1 365 ? 147.830 168.613 143.787 1.00 10.68 345 GLU A N 1
ATOM 2703 C CA . GLU A 1 365 ? 147.515 170.034 143.667 1.00 11.04 345 GLU A CA 1
ATOM 2704 C C . GLU A 1 365 ? 148.185 170.636 142.435 1.00 10.69 345 GLU A C 1
ATOM 2705 O O . GLU A 1 365 ? 147.608 171.480 141.743 1.00 11.36 345 GLU A O 1
ATOM 2711 N N . GLU A 1 366 ? 149.419 170.215 142.171 1.00 10.50 346 GLU A N 1
ATOM 2712 C CA . GLU A 1 366 ? 150.163 170.716 141.018 1.00 11.11 346 GLU A CA 1
ATOM 2713 C C . GLU A 1 366 ? 149.507 170.303 139.698 1.00 10.56 346 GLU A C 1
ATOM 2714 O O . GLU A 1 366 ? 149.415 171.107 138.762 1.00 10.43 346 GLU A O 1
ATOM 2720 N N . THR A 1 367 ? 149.039 169.063 139.628 1.00 9.64 347 THR A N 1
ATOM 2721 C CA . THR A 1 367 ? 148.313 168.597 138.460 1.00 9.20 347 THR A CA 1
ATOM 2722 C C . THR A 1 367 ? 147.029 169.417 138.262 1.00 9.07 347 THR A C 1
ATOM 2723 O O . THR A 1 367 ? 146.712 169.821 137.134 1.00 9.82 347 THR A O 1
ATOM 2727 N N . ASP A 1 368 ? 146.298 169.663 139.353 1.00 9.26 348 ASP A N 1
ATOM 2728 C CA . ASP A 1 368 ? 145.071 170.459 139.272 1.00 9.92 348 ASP A CA 1
ATOM 2729 C C . ASP A 1 368 ? 145.334 171.887 138.777 1.00 10.16 348 ASP A C 1
ATOM 2730 O O . ASP A 1 368 ? 144.518 172.449 138.038 1.00 11.22 348 ASP A O 1
ATOM 2735 N N . ALA A 1 369 ? 146.470 172.459 139.162 1.00 10.55 349 ALA A N 1
ATOM 2736 C CA . ALA A 1 369 ? 146.843 173.803 138.718 1.00 10.65 349 ALA A CA 1
ATOM 2737 C C . ALA A 1 369 ? 147.228 173.846 137.234 1.00 10.02 349 ALA A C 1
ATOM 2738 O O . ALA A 1 369 ? 146.918 174.808 136.530 1.00 11.30 349 ALA A O 1
ATOM 2740 N N . VAL A 1 370 ? 147.918 172.814 136.764 1.00 9.93 350 VAL A N 1
ATOM 2741 C CA . VAL A 1 370 ? 148.314 172.748 135.359 1.00 9.80 350 VAL A CA 1
ATOM 2742 C C . VAL A 1 370 ? 147.101 172.547 134.440 1.00 9.16 350 VAL A C 1
ATOM 2743 O O . VAL A 1 370 ? 147.078 173.051 133.306 1.00 10.21 350 VAL A O 1
ATOM 2747 N N . PHE A 1 371 ? 146.088 171.836 134.934 1.00 8.95 351 PHE A N 1
ATOM 2748 C CA . PHE A 1 371 ? 144.884 171.543 134.157 1.00 9.26 351 PHE A CA 1
ATOM 2749 C C . PHE A 1 371 ? 143.621 172.081 134.838 1.00 9.46 351 PHE A C 1
ATOM 2750 O O . PHE A 1 371 ? 142.824 171.298 135.367 1.00 10.16 351 PHE A O 1
ATOM 2758 N N . PRO A 1 372 ? 143.419 173.409 134.828 1.00 9.69 352 PRO A N 1
ATOM 2759 C CA . PRO A 1 372 ? 142.200 173.959 135.439 1.00 11.37 352 PRO A CA 1
ATOM 2760 C C . PRO A 1 372 ? 140.945 173.342 134.827 1.00 9.80 352 PRO A C 1
ATOM 2761 O O . PRO A 1 372 ? 140.888 173.109 133.615 1.00 10.17 352 PRO A O 1
ATOM 2765 N N . HIS A 1 373 ? 139.957 173.053 135.664 1.00 9.83 353 HIS A N 1
ATOM 2766 C CA . HIS A 1 373 ? 138.807 172.265 135.233 1.00 9.70 353 HIS A CA 1
ATOM 2767 C C . HIS A 1 373 ? 137.545 172.655 135.978 1.00 11.21 353 HIS A C 1
ATOM 2768 O O . HIS A 1 373 ? 137.602 173.184 137.092 1.00 14.03 353 HIS A O 1
ATOM 2775 N N . ASP A 1 374 ? 136.407 172.375 135.353 1.00 10.66 354 ASP A N 1
ATOM 2776 C CA . ASP A 1 374 ? 135.104 172.661 135.919 1.00 12.68 354 ASP A CA 1
ATOM 2777 C C . ASP A 1 374 ? 134.431 171.335 136.282 1.00 14.54 354 ASP A C 1
ATOM 2778 O O . ASP A 1 374 ? 133.488 170.871 135.623 1.00 15.06 354 ASP A O 1
ATOM 2783 N N . TYR A 1 375 ? 134.972 170.698 137.311 1.00 10.48 355 TYR A N 1
ATOM 2784 C CA . TYR A 1 375 ? 134.309 169.589 137.985 1.00 10.04 355 TYR A CA 1
ATOM 2785 C C . TYR A 1 375 ? 134.743 169.632 139.437 1.00 9.57 355 TYR A C 1
ATOM 2786 O O . TYR A 1 375 ? 135.782 170.215 139.755 1.00 11.40 355 TYR A O 1
ATOM 2795 N N . TRP A 1 376 ? 133.942 169.042 140.320 1.00 9.96 356 TRP A N 1
ATOM 2796 C CA . TRP A 1 376 ? 134.228 169.064 141.752 1.00 11.16 356 TRP A CA 1
ATOM 2797 C C . TRP A 1 376 ? 133.639 167.841 142.455 1.00 11.04 356 TRP A C 1
ATOM 2798 O O . TRP A 1 376 ? 132.781 167.146 141.905 1.00 10.28 356 TRP A O 1
ATOM 2809 N N . PHE A 1 377 ? 134.107 167.606 143.679 1.00 12.27 357 PHE A N 1
ATOM 2810 C CA . PHE A 1 377 ? 133.743 166.438 144.476 1.00 11.64 357 PHE A CA 1
ATOM 2811 C C . PHE A 1 377 ? 133.002 166.880 145.732 1.00 12.37 357 PHE A C 1
ATOM 2812 O O . PHE A 1 377 ? 133.411 167.832 146.402 1.00 12.56 357 PHE A O 1
ATOM 2820 N N . GLU A 1 378 ? 131.917 166.188 146.061 1.00 11.52 358 GLU A N 1
ATOM 2821 C CA . GLU A 1 378 ? 131.171 166.465 147.278 1.00 13.38 358 GLU A CA 1
ATOM 2822 C C . GLU A 1 378 ? 130.420 165.214 147.720 1.00 13.62 358 GLU A C 1
ATOM 2823 O O . GLU A 1 378 ? 129.677 164.626 146.933 1.00 12.68 358 GLU A O 1
ATOM 2829 N N . LYS A 1 379 ? 130.631 164.812 148.973 1.00 15.90 359 LYS A N 1
ATOM 2830 C CA . LYS A 1 379 ? 129.892 163.710 149.589 1.00 16.36 359 LYS A CA 1
ATOM 2831 C C . LYS A 1 379 ? 129.775 162.459 148.705 1.00 14.40 359 LYS A C 1
ATOM 2832 O O . LYS A 1 379 ? 128.671 161.956 148.470 1.00 15.52 359 LYS A O 1
ATOM 2838 N N . GLY A 1 380 ? 130.905 161.970 148.198 1.00 12.04 360 GLY A N 1
ATOM 2839 C CA . GLY A 1 380 ? 130.933 160.705 147.483 1.00 10.85 360 GLY A CA 1
ATOM 2840 C C . GLY A 1 380 ? 130.506 160.767 146.028 1.00 9.20 360 GLY A C 1
ATOM 2841 O O . GLY A 1 380 ? 130.371 159.730 145.385 1.00 10.19 360 GLY A O 1
ATOM 2842 N N . GLU A 1 381 ? 130.319 161.981 145.507 1.00 9.05 361 GLU A N 1
ATOM 2843 C CA . GLU A 1 381 ? 129.937 162.169 144.114 1.00 9.97 361 GLU A CA 1
ATOM 2844 C C . GLU A 1 381 ? 130.801 163.220 143.439 1.00 9.00 361 GLU A C 1
ATOM 2845 O O . GLU A 1 381 ? 131.150 164.228 144.052 1.00 10.02 361 GLU A O 1
ATOM 2851 N N . LEU A 1 382 ? 131.136 162.977 142.173 1.00 8.82 362 LEU A N 1
ATOM 2852 C CA . LEU A 1 382 ? 131.700 164.011 141.308 1.00 8.42 362 LEU A CA 1
ATOM 2853 C C . LEU A 1 382 ? 130.580 164.714 140.537 1.00 9.29 362 LEU A C 1
ATOM 2854 O O . LEU A 1 382 ? 129.533 164.122 140.256 1.00 9.01 362 LEU A O 1
ATOM 2859 N N . PHE A 1 383 ? 130.810 165.979 140.203 1.00 8.96 363 PHE A N 1
ATOM 2860 C CA . PHE A 1 383 ? 129.858 166.785 139.444 1.00 10.22 363 PHE A CA 1
ATOM 2861 C C . PHE A 1 383 ? 130.605 167.506 138.340 1.00 9.17 363 PHE A C 1
ATOM 2862 O O . PHE A 1 383 ? 131.661 168.086 138.584 1.00 10.67 363 PHE A O 1
ATOM 2870 N N . VAL A 1 384 ? 130.058 167.481 137.130 1.00 9.24 364 VAL A N 1
ATOM 2871 C CA . VAL A 1 384 ? 130.632 168.272 136.048 1.00 10.92 364 VAL A CA 1
ATOM 2872 C C . VAL A 1 384 ? 129.955 169.650 135.990 1.00 10.69 364 VAL A C 1
ATOM 2873 O O . VAL A 1 384 ? 128.770 169.780 136.306 1.00 12.51 364 VAL A O 1
ATOM 2877 N N . GLY A 1 385 ? 130.714 170.682 135.624 1.00 10.61 365 GLY A N 1
ATOM 2878 C CA . GLY A 1 385 ? 130.173 172.029 135.512 1.00 12.72 365 GLY A CA 1
ATOM 2879 C C . GLY A 1 385 ? 129.630 172.366 134.129 1.00 11.45 365 GLY A C 1
ATOM 2880 O O . GLY A 1 385 ? 129.627 171.525 133.231 1.00 12.90 365 GLY A O 1
ATOM 2881 N N . GLU A 1 386 ? 129.197 173.612 133.958 1.00 11.70 366 GLU A N 1
ATOM 2882 C CA . GLU A 1 386 ? 128.494 174.038 132.749 1.00 12.53 366 GLU A CA 1
ATOM 2883 C C . GLU A 1 386 ? 129.368 174.794 131.740 1.00 11.89 366 GLU A C 1
ATOM 2884 O O . GLU A 1 386 ? 128.861 175.303 130.741 1.00 12.64 366 GLU A O 1
ATOM 2890 N N . THR A 1 387 ? 130.673 174.855 131.985 1.00 10.92 367 THR A N 1
ATOM 2891 C CA . THR A 1 387 ? 131.593 175.531 131.066 1.00 11.98 367 THR A CA 1
ATOM 2892 C C . THR A 1 387 ? 131.524 174.900 129.665 1.00 10.90 367 THR A C 1
ATOM 2893 O O . THR A 1 387 ? 131.633 173.679 129.532 1.00 10.71 367 THR A O 1
ATOM 2897 N N . PRO A 1 388 ? 131.331 175.722 128.613 1.00 10.64 368 PRO A N 1
ATOM 2898 C CA . PRO A 1 388 ? 131.329 175.145 127.259 1.00 11.31 368 PRO A CA 1
ATOM 2899 C C . PRO A 1 388 ? 132.644 174.430 126.937 1.00 10.31 368 PRO A C 1
ATOM 2900 O O . PRO A 1 388 ? 133.720 174.891 127.336 1.00 13.27 368 PRO A O 1
ATOM 2904 N N . GLY A 1 389 ? 132.553 173.313 126.222 1.00 9.11 369 GLY A N 1
ATOM 2905 C CA . GLY A 1 389 ? 133.693 172.431 126.018 1.00 10.86 369 GLY A CA 1
ATOM 2906 C C . GLY A 1 389 ? 133.574 171.251 126.963 1.00 9.05 369 GLY A C 1
ATOM 2907 O O . GLY A 1 389 ? 132.491 171.009 127.507 1.00 9.17 369 GLY A O 1
ATOM 2908 N N . HIS A 1 390 ? 134.659 170.502 127.163 1.00 8.23 370 HIS A N 1
ATOM 2909 C CA . HIS A 1 390 ? 134.669 169.528 128.254 1.00 8.00 370 HIS A CA 1
ATOM 2910 C C . HIS A 1 390 ? 135.002 170.168 129.607 1.00 7.78 370 HIS A C 1
ATOM 2911 O O . HIS A 1 390 ? 134.997 169.482 130.637 1.00 9.25 370 HIS A O 1
ATOM 2918 N N . GLY A 1 391 ? 135.284 171.469 129.601 1.00 8.34 371 GLY A N 1
ATOM 2919 C CA . GLY A 1 391 ? 135.493 172.219 130.829 1.00 8.73 371 GLY A CA 1
ATOM 2920 C C . GLY A 1 391 ? 136.914 172.221 131.361 1.00 9.39 371 GLY A C 1
ATOM 2921 O O . GLY A 1 391 ? 137.175 172.811 132.410 1.00 11.25 371 GLY A O 1
ATOM 2922 N N . VAL A 1 392 ? 137.832 171.567 130.657 1.00 8.62 372 VAL A N 1
ATOM 2923 C CA . VAL A 1 392 ? 139.226 171.508 131.088 1.00 8.73 372 VAL A CA 1
ATOM 2924 C C . VAL A 1 392 ? 140.095 172.314 130.124 1.00 8.13 372 VAL A C 1
ATOM 2925 O O . VAL A 1 392 ? 139.789 172.417 128.931 1.00 8.81 372 VAL A O 1
ATOM 2929 N N . ASP A 1 393 ? 141.163 172.910 130.648 1.00 8.91 373 ASP A N 1
ATOM 2930 C CA . ASP A 1 393 ? 142.159 173.577 129.819 1.00 8.89 373 ASP A CA 1
ATOM 2931 C C . ASP A 1 393 ? 143.542 173.241 130.369 1.00 8.76 373 ASP A C 1
ATOM 2932 O O . ASP A 1 393 ? 143.657 172.537 131.381 1.00 10.11 373 ASP A O 1
ATOM 2937 N N . ILE A 1 394 ? 144.582 173.698 129.682 1.00 9.84 374 ILE A N 1
ATOM 2938 C CA . ILE A 1 394 ? 145.951 173.487 130.134 1.00 10.11 374 ILE A CA 1
ATOM 2939 C C . ILE A 1 394 ? 146.690 174.819 130.190 1.00 10.13 374 ILE A C 1
ATOM 2940 O O . ILE A 1 394 ? 146.648 175.621 129.248 1.00 11.44 374 ILE A O 1
ATOM 2945 N N . ASP A 1 395 ? 147.338 175.074 131.321 1.00 10.44 375 ASP A N 1
ATOM 2946 C CA . ASP A 1 395 ? 148.172 176.253 131.489 1.00 11.13 375 ASP A CA 1
ATOM 2947 C C . ASP A 1 395 ? 149.558 175.905 130.958 1.00 10.02 375 ASP A C 1
ATOM 2948 O O . ASP A 1 395 ? 150.350 175.266 131.652 1.00 11.60 375 ASP A O 1
ATOM 2953 N N . GLU A 1 396 ? 149.852 176.301 129.723 1.00 11.32 376 GLU A N 1
ATOM 2954 C CA . GLU A 1 396 ? 151.099 175.876 129.090 1.00 12.09 376 GLU A CA 1
ATOM 2955 C C . GLU A 1 396 ? 152.340 176.444 129.782 1.00 12.33 376 GLU A C 1
ATOM 2956 O O . GLU A 1 396 ? 153.359 175.755 129.901 1.00 12.81 376 GLU A O 1
ATOM 2962 N N . GLU A 1 397 ? 152.257 177.691 130.227 1.00 11.59 377 GLU A N 1
ATOM 2963 C CA . GLU A 1 397 ? 153.388 178.318 130.901 1.00 13.48 377 GLU A CA 1
ATOM 2964 C C . GLU A 1 397 ? 153.739 177.554 132.176 1.00 13.41 377 GLU A C 1
ATOM 2965 O O . GLU A 1 397 ? 154.913 177.296 132.457 1.00 14.32 377 GLU A O 1
ATOM 2971 N N . LEU A 1 398 ? 152.723 177.178 132.943 1.00 12.34 378 LEU A N 1
ATOM 2972 C CA . LEU A 1 398 ? 152.957 176.445 134.176 1.00 11.77 378 LEU A CA 1
ATOM 2973 C C . LEU A 1 398 ? 153.408 175.016 133.874 1.00 12.16 378 LEU A C 1
ATOM 2974 O O . LEU A 1 398 ? 154.301 174.484 134.537 1.00 12.57 378 LEU A O 1
ATOM 2979 N N . ALA A 1 399 ? 152.795 174.395 132.867 1.00 10.97 379 ALA A N 1
ATOM 2980 C CA . ALA A 1 399 ? 153.129 173.018 132.497 1.00 10.65 379 ALA A CA 1
ATOM 2981 C C . ALA A 1 399 ? 154.620 172.872 132.163 1.00 10.70 379 ALA A C 1
ATOM 2982 O O . ALA A 1 399 ? 155.239 171.849 132.469 1.00 10.57 379 ALA A O 1
ATOM 2984 N N . ALA A 1 400 ? 155.188 173.903 131.543 1.00 10.97 380 ALA A N 1
ATOM 2985 C CA . ALA A 1 400 ? 156.590 173.890 131.125 1.00 12.36 380 ALA A CA 1
ATOM 2986 C C . ALA A 1 400 ? 157.572 173.877 132.304 1.00 12.70 380 ALA A C 1
ATOM 2987 O O . ALA A 1 400 ? 158.759 173.611 132.117 1.00 15.36 380 ALA A O 1
ATOM 2989 N N . LYS A 1 401 ? 157.084 174.175 133.508 1.00 11.49 381 LYS A N 1
ATOM 2990 C CA . LYS A 1 401 ? 157.937 174.212 134.696 1.00 11.84 381 LYS A CA 1
ATOM 2991 C C . LYS A 1 401 ? 158.086 172.852 135.382 1.00 11.66 381 LYS A C 1
ATOM 2992 O O . LYS A 1 401 ? 158.844 172.721 136.346 1.00 12.01 381 LYS A O 1
ATOM 2998 N N . TYR A 1 402 ? 157.372 171.843 134.883 1.00 11.19 382 TYR A N 1
ATOM 2999 C CA . TYR A 1 402 ? 157.453 170.489 135.425 1.00 10.99 382 TYR A CA 1
ATOM 3000 C C . TYR A 1 402 ? 157.943 169.532 134.342 1.00 11.56 382 TYR A C 1
ATOM 3001 O O . TYR A 1 402 ? 157.142 169.014 133.570 1.00 10.37 382 TYR A O 1
ATOM 3010 N N . PRO A 1 403 ? 159.261 169.286 134.274 1.00 10.99 383 PRO A N 1
ATOM 3011 C CA . PRO A 1 403 ? 159.799 168.461 133.180 1.00 12.38 383 PRO A CA 1
ATOM 3012 C C . PRO A 1 403 ? 159.481 166.971 133.280 1.00 10.91 383 PRO A C 1
ATOM 3013 O O . PRO A 1 403 ? 159.446 166.402 134.374 1.00 12.09 383 PRO A O 1
ATOM 3017 N N . TYR A 1 404 ? 159.275 166.351 132.120 1.00 10.89 384 TYR A N 1
ATOM 3018 C CA . TYR A 1 404 ? 159.113 164.905 131.998 1.00 9.98 384 TYR A CA 1
ATOM 3019 C C . TYR A 1 404 ? 160.170 164.127 132.787 1.00 11.56 384 TYR A C 1
ATOM 3020 O O . TYR A 1 404 ? 161.347 164.491 132.785 1.00 11.77 384 TYR A O 1
ATOM 3029 N N . LYS A 1 405 ? 159.747 163.056 133.452 1.00 10.56 385 LYS A N 1
ATOM 3030 C CA . LYS A 1 405 ? 160.667 162.180 134.171 1.00 11.25 385 LYS A CA 1
ATOM 3031 C C . LYS A 1 405 ? 160.213 160.735 133.985 1.00 10.49 385 LYS A C 1
ATOM 3032 O O . LYS A 1 405 ? 159.086 160.402 134.336 1.00 11.02 385 LYS A O 1
ATOM 3038 N N . PRO A 1 406 ? 161.079 159.863 133.444 1.00 10.73 386 PRO A N 1
ATOM 3039 C CA . PRO A 1 406 ? 160.636 158.483 133.191 1.00 10.47 386 PRO A CA 1
ATOM 3040 C C . PRO A 1 406 ? 160.139 157.775 134.457 1.00 9.85 386 PRO A C 1
ATOM 3041 O O . PRO A 1 406 ? 160.750 157.897 135.527 1.00 11.28 386 PRO A O 1
ATOM 3045 N N . ALA A 1 407 ? 159.021 157.065 134.337 1.00 9.54 387 ALA A N 1
ATOM 3046 C CA . ALA A 1 407 ? 158.493 156.266 135.443 1.00 8.91 387 ALA A CA 1
ATOM 3047 C C . ALA A 1 407 ? 157.704 155.095 134.887 1.00 9.40 387 ALA A C 1
ATOM 3048 O O . ALA A 1 407 ? 156.918 155.257 133.953 1.00 9.76 387 ALA A O 1
ATOM 3050 N N . TYR A 1 408 ? 157.902 153.923 135.476 1.00 8.44 388 TYR A N 1
ATOM 3051 C CA . TYR A 1 408 ? 157.338 152.682 134.976 1.00 9.47 388 TYR A CA 1
ATOM 3052 C C . TYR A 1 408 ? 156.344 152.058 135.941 1.00 8.24 388 TYR A C 1
ATOM 3053 O O . TYR A 1 408 ? 156.473 152.196 137.163 1.00 9.82 388 TYR A O 1
ATOM 3062 N N . LEU A 1 409 ? 155.385 151.326 135.385 1.00 8.60 389 LEU A N 1
ATOM 3063 C CA . LEU A 1 409 ? 154.555 150.436 136.184 1.00 8.83 389 LEU A CA 1
ATOM 3064 C C . LEU A 1 409 ? 155.379 149.245 136.680 1.00 9.07 389 LEU A C 1
ATOM 3065 O O . LEU A 1 409 ? 156.333 148.818 136.022 1.00 8.95 389 LEU A O 1
ATOM 3070 N N . PRO A 1 410 ? 155.021 148.706 137.857 1.00 10.16 390 PRO A N 1
ATOM 3071 C CA . PRO A 1 410 ? 155.712 147.515 138.363 1.00 10.58 390 PRO A CA 1
ATOM 3072 C C . PRO A 1 410 ? 155.422 146.276 137.514 1.00 9.40 390 PRO A C 1
ATOM 3073 O O . PRO A 1 410 ? 154.483 146.258 136.706 1.00 10.06 390 PRO A O 1
ATOM 3077 N N . VAL A 1 411 ? 156.228 145.240 137.712 1.00 11.09 391 VAL A N 1
ATOM 3078 C CA . VAL A 1 411 ? 155.949 143.926 137.152 1.00 11.12 391 VAL A CA 1
ATOM 3079 C C . VAL A 1 411 ? 155.813 142.923 138.300 1.00 9.13 391 VAL A C 1
ATOM 3080 O O . VAL A 1 411 ? 156.199 143.221 139.444 1.00 11.32 391 VAL A O 1
ATOM 3084 N N . ALA A 1 412 ? 155.259 141.748 138.002 1.00 8.57 392 ALA A N 1
ATOM 3085 C CA . ALA A 1 412 ? 155.066 140.706 139.009 1.00 8.51 392 ALA A CA 1
ATOM 3086 C C . ALA A 1 412 ? 155.665 139.382 138.544 1.00 7.87 392 ALA A C 1
ATOM 3087 O O . ALA A 1 412 ? 155.589 139.040 137.362 1.00 9.23 392 ALA A O 1
ATOM 3089 N N . ARG A 1 413 ? 156.249 138.645 139.483 1.00 8.63 393 ARG A N 1
ATOM 3090 C CA . ARG A 1 413 ? 156.751 137.295 139.232 1.00 8.85 393 ARG A CA 1
ATOM 3091 C C . ARG A 1 413 ? 156.256 136.354 140.320 1.00 8.77 393 ARG A C 1
ATOM 3092 O O . ARG A 1 413 ? 156.078 136.758 141.474 1.00 9.88 393 ARG A O 1
ATOM 3100 N N . LEU A 1 414 ? 156.034 135.096 139.948 1.00 8.31 394 LEU A N 1
ATOM 3101 C CA . LEU A 1 414 ? 155.688 134.065 140.918 1.00 9.26 394 LEU A CA 1
ATOM 3102 C C . LEU A 1 414 ? 156.905 133.727 141.768 1.00 8.56 394 LEU A C 1
ATOM 3103 O O . LEU A 1 414 ? 158.023 134.177 141.497 1.00 9.48 394 LEU A O 1
ATOM 3108 N N . GLU A 1 415 ? 156.699 132.921 142.801 1.00 9.56 395 GLU A N 1
ATOM 3109 C CA . GLU A 1 415 ? 157.780 132.628 143.738 1.00 10.90 395 GLU A CA 1
ATOM 3110 C C . GLU A 1 415 ? 158.980 131.937 143.088 1.00 10.30 395 GLU A C 1
ATOM 3111 O O . GLU A 1 415 ? 160.109 132.101 143.544 1.00 12.15 395 GLU A O 1
ATOM 3117 N N . ASP A 1 416 ? 158.741 131.170 142.026 1.00 9.67 396 ASP A N 1
ATOM 3118 C CA . ASP A 1 416 ? 159.827 130.469 141.336 1.00 9.62 396 ASP A CA 1
ATOM 3119 C C . ASP A 1 416 ? 160.518 131.334 140.280 1.00 8.89 396 ASP A C 1
ATOM 3120 O O . ASP A 1 416 ? 161.438 130.874 139.598 1.00 9.79 396 ASP A O 1
ATOM 3125 N N . GLY A 1 417 ? 160.072 132.582 140.138 1.00 8.73 397 GLY A N 1
ATOM 3126 C CA . GLY A 1 417 ? 160.639 133.470 139.139 1.00 8.66 397 GLY A CA 1
ATOM 3127 C C . GLY A 1 417 ? 159.807 133.660 137.877 1.00 8.29 397 GLY A C 1
ATOM 3128 O O . GLY A 1 417 ? 160.138 134.511 137.055 1.00 8.72 397 GLY A O 1
ATOM 3129 N N . THR A 1 418 ? 158.735 132.891 137.715 1.00 8.10 398 THR A N 1
ATOM 3130 C CA . THR A 1 418 ? 157.924 132.962 136.492 1.00 7.89 398 THR A CA 1
ATOM 3131 C C . THR A 1 418 ? 157.356 134.364 136.275 1.00 7.73 398 THR A C 1
ATOM 3132 O O . THR A 1 418 ? 156.693 134.909 137.167 1.00 7.89 398 THR A O 1
ATOM 3136 N N . MET A 1 419 ? 157.590 134.937 135.096 1.00 7.69 399 MET A N 1
ATOM 3137 C CA . MET A 1 419 ? 156.974 136.217 134.746 1.00 7.57 399 MET A CA 1
ATOM 3138 C C . MET A 1 419 ? 155.455 136.095 134.814 1.00 7.45 399 MET A C 1
ATOM 3139 O O . MET A 1 419 ? 154.873 135.178 134.230 1.00 7.83 399 MET A O 1
ATOM 3144 N N . TRP A 1 420 ? 154.815 137.018 135.530 1.00 7.93 400 TRP A N 1
ATOM 3145 C CA . TRP A 1 420 ? 153.371 136.954 135.738 1.00 7.58 400 TRP A CA 1
ATOM 3146 C C . TRP A 1 420 ? 152.698 138.271 135.345 1.00 7.40 400 TRP A C 1
ATOM 3147 O O . TRP A 1 420 ? 153.308 139.144 134.717 1.00 8.14 400 TRP A O 1
ATOM 3158 N N . ASN A 1 421 ? 151.417 138.383 135.686 1.00 8.94 401 ASN A N 1
ATOM 3159 C CA . ASN A 1 421 ? 150.612 139.554 135.356 1.00 9.23 401 ASN A CA 1
ATOM 3160 C C . ASN A 1 421 ? 150.526 140.458 136.570 1.00 8.96 401 ASN A C 1
ATOM 3161 O O . ASN A 1 421 ? 150.043 140.033 137.616 1.00 12.37 401 ASN A O 1
ATOM 3166 N N . TRP A 1 422 ? 150.992 141.694 136.459 1.00 9.40 402 TRP A N 1
ATOM 3167 C CA . TRP A 1 422 ? 150.882 142.630 137.572 1.00 9.46 402 TRP A CA 1
ATOM 3168 C C . TRP A 1 422 ? 149.482 143.242 137.647 1.00 9.10 402 TRP A C 1
ATOM 3169 O O . TRP A 1 422 ? 148.854 143.533 136.610 1.00 10.29 402 TRP A O 1
#

B-factor: mean 12.22, std 8.08, range [4.97, 51.81]

Nearest PDB structures (foldseek):
  4k8g-assembly1_A  TM=1.003E+00  e=7.858E-97  Novosphingobium aromaticivorans DSM 12444
  4k1w-assembly1_B  TM=1.002E+00  e=4.986E-94  Novosphingobium aromaticivorans DSM 12444
  2qjm-assembly1_B  TM=9.993E-01  e=1.002E-91  Novosphingobium aromaticivorans
  2qjn-assembly1_A  TM=9.996E-01  e=7.740E-91  Novosphingobium aromaticivorans
  4kt2-assembly3_C  TM=9.951E-01  e=2.851E-75  Chromohalobacter israelensis DSM 3043

Solvent-accessible surface area: 16134 Å² total; per-residue (Å²): 128,11,92,2,71,24,10,89,23,20,61,0,24,0,62,51,3,0,0,0,0,19,0,48,12,81,124,53,34,65,0,1,0,0,0,0,18,31,10,150,4,81,49,0,19,45,51,0,92,105,124,14,8,81,59,0,85,31,40,17,1,106,131,10,75,60,1,14,46,99,9,17,141,59,28,171,200,125,100,19,75,43,15,0,24,0,2,0,0,4,2,0,0,1,40,1,1,64,0,61,88,50,51,87,14,0,8,82,47,5,62,11,111,62,56,106,11,0,35,0,0,1,25,0,83,10,76,57,25,76,78,0,21,108,16,0,9,105,52,34,123,104,31,11,91,0,0,23,0,23,21,32,14,82,60,36,172,111,138,51,72,79,32,23,24,35,22,138,77,0,7,85,41,6,16,111,0,0,69,54,0,16,146,73,67,29,114,135,42,70,5,0,8,9,3,51,25,23,5,55,37,106,39,0,7,45,0,0,108,66,0,50,83,38,124,8,25,0,0,2,1,0,4,44,10,163,91,30,122,15,0,135,70,0,65,121,88,7,127,4,36,0,0,5,1,39,116,15,13,0,25,121,27,1,73,51,0,0,76,96,98,13,1,32,10,4,1,2,3,0,0,0,0,0,0,3,11,9,5,86,102,2,1,65,28,0,43,133,81,161,4,106,4,0,1,21,5,18,38,19,7,0,0,0,2,9,0,0,3,0,1,2,0,1,26,0,86,19,26,10,0,1,5,27,64,180,24,62,147,73,1,57,54,0,0,65,51,42,20,125,66,95,163,0,49,0,30,7,5,95,62,59,0,1,13,5,43,10,59,56,136,45,1,84,141,61,107,69,139,75,55,91,81,37,42,0,98,48,113,122,35,59,96,78,50,99

Secondary structure (DSSP, 8-state):
---EEEEEEEEE-SSS-EEEEEEEESSS-EEEEE---TT-HHHHHHIIIIIIHHHHTTS-TT-HHHHHHHHHHHTSS---HHHHHHHHHHHHHHHHHHHHHHTSBHHHHHT--S-SSEEEEEEEEESSHHHHHHHHHHHHHTT-SEEEEEE--TT------EEEE-HHHHHTTHHHHHHHHHHHH-SSSEEEEE-TT-S-HHHHHHHHHHHGGG--SEEES-S--SSGGGGHHHHHH--S-EEE-TT--SGGGTHHHHHTT--SEE---TTTTTHHHHHHHHHHHHHHTT-EE-----TTS-HHHHHHHHHHHHH-TTB--EE--PPPHHHHHHS-BSEEEETTEEEE---SBSSB---HHHHTTS--------EEEETT--B---

Organism: Novosphingobium aromaticivorans (strain ATCC 700278 / DSM 12444 / CCUG 56034 / CIP 105152 / NBRC 16084 / F199) (NCBI:txid279238)

CATH classification: 3.30.390.10 (+1 more: 3.20.20.120)

InterPro domains:
  IPR013341 Mandelate racemase, N-terminal domain [PF02746] (14-110)
  IPR013342 Mandelate racemase, C-terminal domain [PF13378] (138-377)
  IPR013342 Mandelate racemase, C-terminal domain [SM00922] (128-257)
  IPR018110 Mandelate racemase/muconate lactonizing enzyme, conserved site [PS00908] (85-110)
  IPR029017 Enolase-like, N-terminal [G3DSA:3.30.390.10] (8-398)
  IPR029017 Enolase-like, N-terminal [SSF54826] (1-112)
  IPR034587 D-mannonate dehydratase [SFLDF00001] (1-402)
  IPR034589 D-mannonate dehydratase-like [SFLDG00033] (1-402)
  IPR034593 D-galactonate dehydratase DgoD-like [PTHR48080] (14-385)
  IPR036849 Enolase-like, C-terminal domain superfamily [G3DSA:3.20.20.120] (106-367)
  IPR036849 Enolase-like, C-terminal domain superfamily [SSF51604] (98-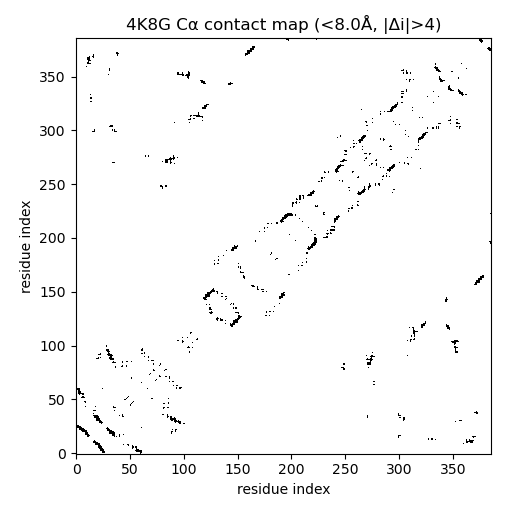386)

Foldseek 3Di:
DKAFAFWDWAWFQLPHIWIKIWTAIPVGDIFMFTLFDFQCRVLLVCCCPVPLTVVRGGPDLQPLVVSLCCQAVVVVPHDDQSSQLNLLGSNQTSLLRVLVVVQWASLVVVPDFPDFWFFAEAEQEEQALVSSLVSVVVCVVQQAQEYETYYRFVVWFLDAAEGEDDLVSCLVGVLVSLVVNCVVPNQRGAYEYELQQFDFLVSLLSSQASNVVNQHPEYENNHDPQPVCRLVSNQVRHPHAYEYECQGAALVSCLCCQVVVSHQEYAHFSSRHRHPVGVVVNQVSNVVRLRAYEHDEDPSGAVSRVLRRQSCQRNRNRHDHYYYDDYDPLSCVQKPFAWDDDSRTIGGDIRRGSGIDGDSVSSVVGDHRRDRYHFYAYPVGHGGRD

Radius of gyration: 20.72 Å; Cα contacts (8 Å, |Δi|>4): 900; chains: 1; bounding box: 42×53×55 Å